Protein AF-A0A954M7Q9-F1 (afdb_monomer_lite)

Radius of gyration: 31.01 Å; chains: 1; bounding box: 70×48×100 Å

Secondary structure (DSSP, 8-state):
-HHHHHHHHHHHH-S--EEEHHHHHHS-HHHHHHHHHTTSEEE-SPPSEEE-SSSTT--EEE-EEEEETTEEEEEEEETTTEEEE--TTTT-EEEE-HHHHHHHHHHTT-S-S--EEEETTTEEEEEEEEETTEEEEEEEE-TTT-S-THHHHTTS-GGGEEEEESS------TTSSEEEEHHHHEEEETTEEEE-HHHHHHHS---S--SSEEEEEETTEEEEEETTEEEEEE--HHHHHHHHHHHSTT--EEHHHHHHHHTT-STTS-S-S---SS-HHHHHHHHHHHHHHHHHHHHHHHTT-HHHHHHHHHHHHHHHHHHHHHH--S----SS-HHHHHHHHHHHHHHHHHHHHHHH-HHHHHHHHHHEEESSEEEE--SS---EE-

pLDDT: mean 77.61, std 14.98, range [35.44, 95.38]

Foldseek 3Di:
DLVLLLVVLVCLQDPPQKDFPVRLVPDDPVSSCLCVVLVQWDWDAFDQWAQDPPDPPRDIFGWDWDDDPPDIWIWGQDPVPGTDTDPPRRRIMTGGPPQSVLQLQLVQQHPADGWDCPDPSAKIFSGWDADPNAIATEMEGGHPPDPDCVSVCVRDQQCRYEYEYSDPDPDAPFGHQYYYYSSQQWDADPSGIHGPVVSSNVRGPPPPPVPAFAFDDGPQWTWTADPRDIDIHGDDLLSQLLVVQQVDAPDWAALLNSVLVQCVLDVPDDDDDPNDQDDPVVSVVLSVVLVVLVVQLVVCVVVVPPVSNVVSVVVNVVSSLVVLVSRPPDDDDDDDRSSVVSLVVNVVRNVVVLVVCCVVPVVVSVQCVVQWDRDSTIHRHGPDDGDYPD

Structure (mmCIF, N/CA/C/O backbone):
data_AF-A0A954M7Q9-F1
#
_entry.id   AF-A0A954M7Q9-F1
#
loop_
_atom_site.group_PDB
_atom_site.id
_atom_site.type_symbol
_atom_site.label_atom_id
_atom_site.label_alt_id
_atom_site.label_comp_id
_atom_site.label_asym_id
_atom_site.label_entity_id
_atom_site.label_seq_id
_atom_site.pdbx_PDB_ins_code
_atom_site.Cartn_x
_atom_site.Cartn_y
_atom_site.Cartn_z
_atom_site.occupancy
_atom_site.B_iso_or_equiv
_atom_site.auth_seq_id
_atom_site.auth_comp_id
_atom_site.auth_asym_id
_atom_site.auth_atom_id
_atom_site.pdbx_PDB_model_num
ATOM 1 N N . MET A 1 1 ? 5.414 -16.607 -16.337 1.00 67.75 1 MET A N 1
ATOM 2 C CA . MET A 1 1 ? 6.875 -16.315 -16.365 1.00 67.75 1 MET A CA 1
ATOM 3 C C . MET A 1 1 ? 7.310 -15.421 -15.190 1.00 67.75 1 MET A C 1
ATOM 5 O O . MET A 1 1 ? 7.062 -14.222 -15.239 1.00 67.75 1 MET A O 1
ATOM 9 N N . PRO A 1 2 ? 7.956 -15.946 -14.131 1.00 71.25 2 PRO A N 1
ATOM 10 C CA . PRO A 1 2 ? 8.323 -15.151 -12.944 1.00 71.25 2 PRO A CA 1
ATOM 11 C C . PRO A 1 2 ? 9.380 -14.062 -13.194 1.00 71.25 2 PRO A C 1
ATOM 13 O O . PRO A 1 2 ? 9.319 -12.997 -12.588 1.00 71.25 2 PRO A O 1
ATOM 16 N N . GLN A 1 3 ? 10.338 -14.317 -14.094 1.00 83.19 3 GLN A N 1
ATOM 17 C CA . GLN A 1 3 ? 11.425 -13.379 -14.404 1.00 83.19 3 GLN A CA 1
ATOM 18 C C . GLN A 1 3 ? 10.910 -12.111 -15.098 1.00 83.19 3 GLN A C 1
ATOM 20 O O . GLN A 1 3 ? 11.366 -11.020 -14.784 1.00 83.19 3 GLN A O 1
ATOM 25 N N . PHE A 1 4 ? 9.891 -12.241 -15.954 1.00 88.62 4 PHE A N 1
ATOM 26 C CA . PHE A 1 4 ? 9.270 -11.112 -16.648 1.00 88.62 4 PHE A CA 1
ATOM 27 C C . PHE A 1 4 ? 8.725 -10.053 -15.682 1.00 88.62 4 PHE A C 1
ATOM 29 O O . PHE A 1 4 ? 9.005 -8.870 -15.839 1.00 88.62 4 PHE A O 1
ATOM 36 N N . LEU A 1 5 ? 7.960 -10.472 -14.666 1.00 87.25 5 LEU A N 1
ATOM 37 C CA . LEU A 1 5 ? 7.357 -9.548 -13.701 1.00 87.25 5 LEU A CA 1
ATOM 38 C C . LEU A 1 5 ? 8.399 -8.884 -12.800 1.00 87.25 5 LEU A C 1
ATOM 40 O O . LEU A 1 5 ? 8.195 -7.743 -12.397 1.00 87.25 5 LEU A O 1
ATOM 44 N N . ARG A 1 6 ? 9.513 -9.571 -12.514 1.00 86.81 6 ARG A N 1
ATOM 45 C CA . ARG A 1 6 ? 10.655 -8.970 -11.813 1.00 86.81 6 ARG A CA 1
ATOM 46 C C . ARG A 1 6 ? 11.293 -7.877 -12.666 1.00 86.81 6 ARG A C 1
ATOM 48 O O . ARG A 1 6 ? 11.332 -6.740 -12.227 1.00 86.81 6 ARG A O 1
ATOM 55 N N . THR A 1 7 ? 11.645 -8.178 -13.918 1.00 87.94 7 THR A N 1
ATOM 56 C CA . THR A 1 7 ? 12.195 -7.176 -14.847 1.00 87.94 7 THR A CA 1
ATOM 57 C C . THR A 1 7 ? 11.252 -5.986 -15.030 1.00 87.94 7 THR A C 1
ATOM 59 O O . THR A 1 7 ? 11.690 -4.841 -15.035 1.00 87.94 7 THR A O 1
ATOM 62 N N . LEU A 1 8 ? 9.944 -6.238 -15.149 1.00 87.62 8 LEU A N 1
ATOM 63 C CA . LEU A 1 8 ? 8.946 -5.174 -15.230 1.00 87.62 8 LEU A CA 1
ATOM 64 C C . LEU A 1 8 ? 8.929 -4.304 -13.967 1.00 87.62 8 LEU A C 1
ATOM 66 O O . LEU A 1 8 ? 8.832 -3.082 -14.058 1.00 87.62 8 LEU A O 1
ATOM 70 N N . SER A 1 9 ? 9.017 -4.933 -12.797 1.00 86.75 9 SER A N 1
ATOM 71 C CA . SER A 1 9 ? 9.089 -4.229 -11.523 1.00 86.75 9 SER A CA 1
ATOM 72 C C . SER A 1 9 ? 10.318 -3.327 -11.435 1.00 86.75 9 SER A C 1
ATOM 74 O O . SER A 1 9 ? 10.183 -2.144 -11.123 1.00 86.75 9 SER A O 1
ATOM 76 N N . ASP A 1 10 ? 11.489 -3.853 -11.788 1.00 84.94 10 ASP A N 1
ATOM 77 C CA . ASP A 1 10 ? 12.755 -3.118 -11.753 1.00 84.94 10 ASP A CA 1
ATOM 78 C C . ASP A 1 10 ? 12.712 -1.899 -12.693 1.00 84.94 10 ASP A C 1
ATOM 80 O O . ASP A 1 10 ? 13.125 -0.795 -12.330 1.00 84.94 10 ASP A O 1
ATOM 84 N N . LEU A 1 11 ? 12.126 -2.061 -13.886 1.00 85.31 11 LEU A N 1
ATOM 85 C CA . LEU A 1 11 ? 11.910 -0.963 -14.837 1.00 85.31 11 LEU A CA 1
ATOM 86 C C . LEU A 1 11 ? 10.967 0.115 -14.289 1.00 85.31 11 LEU A C 1
ATOM 88 O O . LEU A 1 11 ? 11.160 1.303 -14.557 1.00 85.31 11 LEU A O 1
ATOM 92 N N . LEU A 1 12 ? 9.949 -0.277 -13.522 1.00 82.81 12 LEU A N 1
ATOM 93 C CA . LEU A 1 12 ? 9.033 0.664 -12.886 1.00 82.81 12 LEU A CA 1
ATOM 94 C C . LEU A 1 12 ? 9.673 1.398 -11.705 1.00 82.81 12 LEU A C 1
ATOM 96 O O . LEU A 1 12 ? 9.326 2.553 -11.463 1.00 82.81 12 LEU A O 1
ATOM 100 N N . GLU A 1 13 ? 10.607 0.778 -10.992 1.00 79.94 13 GLU A N 1
ATOM 101 C CA . GLU A 1 13 ? 11.369 1.423 -9.914 1.00 79.94 13 GLU A CA 1
ATOM 102 C C . GLU A 1 13 ? 12.450 2.361 -10.426 1.00 79.94 13 GLU A C 1
ATOM 104 O O . GLU A 1 13 ? 12.734 3.391 -9.810 1.00 79.94 13 GLU A O 1
ATOM 109 N N . SER A 1 14 ? 13.040 2.019 -11.567 1.00 75.06 14 SER A N 1
ATOM 110 C CA . SER A 1 14 ? 14.071 2.825 -12.186 1.00 75.06 14 SER A CA 1
ATOM 111 C C . SER A 1 14 ? 13.545 4.222 -12.536 1.00 75.06 14 SER A C 1
ATOM 113 O O . SER A 1 14 ? 12.517 4.408 -13.201 1.00 75.06 14 SER A O 1
ATOM 115 N N . SER A 1 15 ? 14.306 5.239 -12.127 1.00 62.09 15 SER A N 1
ATOM 116 C CA . SER A 1 15 ? 14.142 6.616 -12.604 1.00 62.09 15 SER A CA 1
ATOM 117 C C . SER A 1 15 ? 14.557 6.760 -14.071 1.00 62.09 15 SER A C 1
ATOM 119 O O . SER A 1 15 ? 14.078 7.653 -14.772 1.00 62.09 15 SER A O 1
ATOM 121 N N . ARG A 1 16 ? 15.420 5.856 -14.557 1.00 63.62 16 ARG A N 1
ATOM 122 C CA . ARG A 1 16 ? 15.764 5.722 -15.970 1.00 63.62 16 ARG A CA 1
ATOM 123 C C . ARG A 1 16 ? 14.656 4.919 -16.636 1.00 63.62 16 ARG A C 1
ATOM 125 O O . ARG A 1 16 ? 14.644 3.696 -16.570 1.00 63.62 16 ARG A O 1
ATOM 132 N N . ALA A 1 17 ? 13.737 5.607 -17.303 1.00 70.38 17 ALA A N 1
ATOM 133 C CA . ALA A 1 17 ? 12.669 4.980 -18.082 1.00 70.38 17 ALA A CA 1
ATOM 134 C C . ALA A 1 17 ? 13.175 4.263 -19.355 1.00 70.38 17 ALA A C 1
ATOM 136 O O . ALA A 1 17 ? 12.372 3.966 -20.236 1.00 70.38 17 ALA A O 1
ATOM 137 N N . THR A 1 18 ? 14.486 4.020 -19.481 1.00 85.44 18 THR A N 1
ATOM 138 C CA . THR A 1 18 ? 15.144 3.520 -20.691 1.00 85.44 18 THR A CA 1
ATOM 139 C C . THR A 1 18 ? 16.023 2.311 -20.408 1.00 85.44 18 THR A C 1
ATOM 141 O O . THR A 1 18 ? 16.769 2.329 -19.433 1.00 85.44 18 THR A O 1
ATOM 144 N N . ILE A 1 19 ? 15.999 1.337 -21.315 1.00 89.31 19 ILE A N 1
ATOM 145 C CA . ILE A 1 19 ? 16.865 0.155 -21.336 1.00 89.31 19 ILE A CA 1
ATOM 146 C C . ILE A 1 19 ? 17.713 0.161 -22.615 1.00 89.31 19 ILE A C 1
ATOM 148 O O . ILE A 1 19 ? 17.224 0.491 -23.700 1.00 89.31 19 ILE A O 1
ATOM 152 N N . THR A 1 20 ? 18.995 -0.153 -22.487 1.00 90.62 20 THR A N 1
ATOM 153 C CA . THR A 1 20 ? 19.969 -0.237 -23.588 1.00 90.62 20 THR A CA 1
ATOM 154 C C . THR A 1 20 ? 19.914 -1.596 -24.290 1.00 90.62 20 THR A C 1
ATOM 156 O O . THR A 1 20 ? 19.355 -2.555 -23.763 1.00 90.62 20 THR A O 1
ATOM 159 N N . GLN A 1 21 ? 20.504 -1.706 -25.485 1.00 91.56 21 GLN A N 1
ATOM 160 C CA . GLN A 1 21 ? 20.639 -2.987 -26.189 1.00 91.56 21 GLN A CA 1
ATOM 161 C C . GLN A 1 21 ? 21.383 -4.034 -25.357 1.00 91.56 21 GLN A C 1
ATOM 163 O O . GLN A 1 21 ? 20.986 -5.199 -25.377 1.00 91.56 21 GLN A O 1
ATOM 168 N N . ASP A 1 22 ? 22.435 -3.639 -24.642 1.00 87.69 22 ASP A N 1
ATOM 169 C CA . ASP A 1 22 ? 23.239 -4.564 -23.839 1.00 87.69 22 ASP A CA 1
ATOM 170 C C . ASP A 1 22 ? 22.409 -5.123 -22.670 1.00 87.69 22 ASP A C 1
ATOM 172 O O . ASP A 1 22 ? 22.333 -6.336 -22.487 1.00 87.69 22 ASP A O 1
ATOM 176 N N . GLU A 1 23 ? 21.678 -4.260 -21.954 1.00 88.94 23 GLU A N 1
ATOM 177 C CA . GLU A 1 23 ? 20.752 -4.670 -20.886 1.00 88.94 23 GLU A CA 1
ATOM 178 C C . GLU A 1 23 ? 19.599 -5.530 -21.423 1.00 88.94 23 GLU A C 1
ATOM 180 O O . GLU A 1 23 ? 19.255 -6.551 -20.830 1.00 88.94 23 GLU A O 1
ATOM 185 N N . LEU A 1 24 ? 19.018 -5.157 -22.570 1.00 90.56 24 LEU A N 1
ATOM 186 C CA . LEU A 1 24 ? 17.953 -5.929 -23.212 1.00 90.56 24 LEU A CA 1
ATOM 187 C C . LEU A 1 24 ? 18.451 -7.315 -23.653 1.00 90.56 24 LEU A C 1
ATOM 189 O O . LEU A 1 24 ? 17.695 -8.282 -23.606 1.00 90.56 24 LEU A O 1
ATOM 193 N N . SER A 1 25 ? 19.713 -7.417 -24.077 1.00 89.19 25 SER A N 1
ATOM 194 C CA . SER A 1 25 ? 20.344 -8.676 -24.497 1.00 89.19 25 SER A CA 1
ATOM 195 C C . SER A 1 25 ? 20.742 -9.569 -23.326 1.00 89.19 25 SER A C 1
ATOM 197 O O . SER A 1 25 ? 20.876 -10.773 -23.518 1.00 89.19 25 SER A O 1
ATOM 199 N N . ALA A 1 26 ? 20.908 -9.001 -22.130 1.00 89.75 26 ALA A N 1
ATOM 200 C CA . ALA A 1 26 ? 21.143 -9.756 -20.904 1.00 89.75 26 ALA A CA 1
ATOM 201 C C . ALA A 1 26 ? 19.870 -10.443 -20.367 1.00 89.75 26 ALA A C 1
ATOM 203 O O . ALA A 1 26 ? 19.958 -11.333 -19.519 1.00 89.75 26 ALA A O 1
ATOM 204 N N . LEU A 1 27 ? 18.683 -10.048 -20.844 1.00 90.06 27 LEU A N 1
ATOM 205 C CA . LEU A 1 27 ? 17.428 -10.733 -20.533 1.00 90.06 27 LEU A CA 1
ATOM 206 C C . LEU A 1 27 ? 17.333 -12.071 -21.274 1.00 90.06 27 LEU A C 1
ATOM 208 O O . LEU A 1 27 ? 17.892 -12.253 -22.353 1.00 90.06 27 LEU A O 1
ATOM 212 N N . THR A 1 28 ? 16.554 -12.998 -20.720 1.00 92.31 28 THR A N 1
ATOM 213 C CA . THR A 1 28 ? 16.196 -14.235 -21.422 1.00 92.31 28 THR A CA 1
ATOM 214 C C . THR A 1 28 ? 15.345 -13.933 -22.657 1.00 92.31 28 THR A C 1
ATOM 216 O O . THR A 1 28 ? 14.538 -12.998 -22.642 1.00 92.31 28 THR A O 1
ATOM 219 N N . ASP A 1 29 ? 15.506 -14.741 -23.711 1.00 91.44 29 ASP A N 1
ATOM 220 C CA . ASP A 1 29 ? 14.810 -14.581 -24.999 1.00 91.44 29 ASP A CA 1
ATOM 221 C C . ASP A 1 29 ? 13.301 -14.414 -24.810 1.00 91.44 29 ASP A C 1
ATOM 223 O O . ASP A 1 29 ? 12.733 -13.419 -25.257 1.00 91.44 29 ASP A O 1
ATOM 227 N N . ASP A 1 30 ? 12.686 -15.301 -24.025 1.00 89.31 30 ASP A N 1
ATOM 228 C CA . ASP A 1 30 ? 11.251 -15.262 -23.742 1.00 89.31 30 ASP A CA 1
ATOM 229 C C . ASP A 1 30 ? 10.811 -13.931 -23.108 1.00 89.31 30 ASP A C 1
ATOM 231 O O . ASP A 1 30 ? 9.775 -13.370 -23.470 1.00 89.31 30 ASP A O 1
ATOM 235 N N . VAL A 1 31 ? 11.577 -13.402 -22.143 1.00 91.00 31 VAL A N 1
ATOM 236 C CA . VAL A 1 31 ? 11.239 -12.143 -21.454 1.00 91.00 31 VAL A CA 1
ATOM 237 C C . VAL A 1 31 ? 11.382 -10.963 -22.405 1.00 91.00 31 VAL A C 1
ATOM 239 O O . VAL A 1 31 ? 10.488 -10.116 -22.467 1.00 91.00 31 VAL A O 1
ATOM 242 N N . ARG A 1 32 ? 12.487 -10.911 -23.153 1.00 92.25 32 ARG A N 1
ATOM 243 C CA . ARG A 1 32 ? 12.753 -9.871 -24.148 1.00 92.25 32 ARG A CA 1
ATOM 244 C C . ARG A 1 32 ? 11.658 -9.839 -25.212 1.00 92.25 32 ARG A C 1
ATOM 246 O O . ARG A 1 32 ? 11.074 -8.781 -25.456 1.00 92.25 32 ARG A O 1
ATOM 253 N N . ASP A 1 33 ? 11.339 -10.988 -25.795 1.00 92.44 33 ASP A N 1
ATOM 254 C CA . ASP A 1 33 ? 10.347 -11.099 -26.861 1.00 92.44 33 ASP A CA 1
ATOM 255 C C . ASP A 1 33 ? 8.946 -10.750 -26.355 1.00 92.44 33 ASP A C 1
ATOM 257 O O . ASP A 1 33 ? 8.197 -10.037 -27.031 1.00 92.44 33 ASP A O 1
ATOM 261 N N . ALA A 1 34 ? 8.597 -11.151 -25.129 1.00 91.38 34 ALA A N 1
ATOM 262 C CA . ALA A 1 34 ? 7.348 -10.749 -24.490 1.00 91.38 34 ALA A CA 1
ATOM 263 C C . ALA A 1 34 ? 7.267 -9.223 -24.279 1.00 91.38 34 ALA A C 1
ATOM 265 O O . ALA A 1 34 ? 6.258 -8.608 -24.623 1.00 91.38 34 ALA A O 1
ATOM 266 N N . MET A 1 35 ? 8.322 -8.577 -23.765 1.00 92.25 35 MET A N 1
ATOM 267 C CA . MET A 1 35 ? 8.325 -7.125 -23.514 1.00 92.25 35 MET A CA 1
ATOM 268 C C . MET A 1 35 ? 8.148 -6.312 -24.805 1.00 92.25 35 MET A C 1
ATOM 270 O O . MET A 1 35 ? 7.423 -5.310 -24.822 1.00 92.25 35 MET A O 1
ATOM 274 N N . LEU A 1 36 ? 8.792 -6.756 -25.888 1.00 93.50 36 LEU A N 1
ATOM 275 C CA . LEU A 1 36 ? 8.721 -6.119 -27.202 1.00 93.50 36 LEU A CA 1
ATOM 276 C C . LEU A 1 36 ? 7.379 -6.383 -27.898 1.00 93.50 36 LEU A C 1
ATOM 278 O O . LEU A 1 36 ? 6.748 -5.451 -28.398 1.00 93.50 36 LEU A O 1
ATOM 282 N N . SER A 1 37 ? 6.906 -7.633 -27.907 1.00 93.62 37 SER A N 1
ATOM 283 C CA . SER A 1 37 ? 5.646 -8.012 -28.566 1.00 93.62 37 SER A CA 1
ATOM 284 C C . SER A 1 37 ? 4.419 -7.385 -27.901 1.00 93.62 37 SER A C 1
ATOM 286 O O . SER A 1 37 ? 3.508 -6.923 -28.593 1.00 93.62 37 SER A O 1
ATOM 288 N N . LEU A 1 38 ? 4.422 -7.265 -26.568 1.00 93.44 38 LEU A N 1
ATOM 289 C CA . LEU A 1 38 ? 3.373 -6.575 -25.810 1.00 93.44 38 LEU A CA 1
ATOM 290 C C . LEU A 1 38 ? 3.440 -5.047 -25.934 1.00 93.44 38 LEU A C 1
ATOM 292 O O . LEU A 1 38 ? 2.496 -4.356 -25.526 1.00 93.44 38 LEU A O 1
ATOM 296 N N . LYS A 1 39 ? 4.514 -4.529 -26.549 1.00 94.00 39 LYS A N 1
ATOM 297 C CA . LYS A 1 39 ? 4.831 -3.102 -26.699 1.00 94.00 39 LYS A CA 1
ATOM 298 C C . LYS A 1 39 ? 4.966 -2.380 -25.360 1.00 94.00 39 LYS A C 1
ATOM 300 O O . LYS A 1 39 ? 4.630 -1.206 -25.255 1.00 94.00 39 LYS A O 1
ATOM 305 N N . ILE A 1 40 ? 5.437 -3.088 -24.336 1.00 92.62 40 ILE A N 1
ATOM 306 C CA . ILE A 1 40 ? 5.806 -2.476 -23.054 1.00 92.62 40 ILE A CA 1
ATOM 307 C C . ILE A 1 40 ? 7.114 -1.709 -23.224 1.00 92.62 40 ILE A C 1
ATOM 309 O O . ILE A 1 40 ? 7.254 -0.613 -22.693 1.00 92.62 40 ILE A O 1
ATOM 313 N N . LEU A 1 41 ? 8.046 -2.260 -24.003 1.00 93.44 41 LEU A N 1
ATOM 314 C CA . LEU A 1 41 ? 9.253 -1.571 -24.436 1.00 93.44 41 LEU A CA 1
ATOM 315 C C . LEU A 1 41 ? 9.087 -1.108 -25.880 1.00 93.44 41 LEU A C 1
ATOM 317 O O . LEU A 1 41 ? 8.861 -1.915 -26.783 1.00 93.44 41 LEU A O 1
ATOM 321 N N . VAL A 1 42 ? 9.232 0.195 -26.105 1.00 93.62 42 VAL A N 1
ATOM 322 C CA . VAL A 1 42 ? 9.157 0.808 -27.436 1.00 93.62 42 VAL A CA 1
ATOM 323 C C . VAL A 1 42 ? 10.489 1.471 -27.787 1.00 93.62 42 VAL A C 1
ATOM 325 O O . VAL A 1 42 ? 11.135 2.020 -26.893 1.00 93.62 42 VAL A O 1
ATOM 328 N N . PRO A 1 43 ? 10.939 1.428 -29.055 1.00 93.69 43 PRO A N 1
ATOM 329 C CA . PRO A 1 43 ? 12.196 2.055 -29.452 1.00 93.69 43 PRO A CA 1
ATOM 330 C C . PRO A 1 43 ? 12.258 3.533 -29.050 1.00 93.69 43 PRO A C 1
ATOM 332 O O . PRO A 1 43 ? 11.297 4.280 -29.232 1.00 93.69 43 PRO A O 1
ATOM 335 N N . SER A 1 44 ? 13.405 3.947 -28.520 1.00 92.25 44 SER A N 1
ATOM 336 C CA . SER A 1 44 ? 13.696 5.314 -28.090 1.00 92.25 44 SER A CA 1
ATOM 337 C C . SER A 1 44 ? 14.837 5.910 -28.923 1.00 92.25 44 SER A C 1
ATOM 339 O O . SER A 1 44 ? 15.264 5.350 -29.936 1.00 92.25 44 SER A O 1
ATOM 341 N N . ARG A 1 45 ? 15.327 7.083 -28.514 1.00 90.19 45 ARG A N 1
ATOM 342 C CA . ARG A 1 45 ? 16.539 7.684 -29.081 1.00 90.19 45 ARG A CA 1
ATOM 343 C C . ARG A 1 45 ? 17.725 6.741 -28.888 1.00 90.19 45 ARG A C 1
ATOM 345 O O . ARG A 1 45 ? 17.769 5.983 -27.929 1.00 90.19 45 ARG A O 1
ATOM 352 N N . THR A 1 46 ? 18.682 6.800 -29.805 1.00 91.38 46 THR A N 1
ATOM 353 C CA . THR A 1 46 ? 19.913 6.018 -29.686 1.00 91.38 46 THR A CA 1
ATOM 354 C C . THR A 1 46 ? 20.746 6.486 -28.499 1.00 91.38 46 THR A C 1
ATOM 356 O O . THR A 1 46 ? 20.793 7.686 -28.211 1.00 91.38 46 THR A O 1
ATOM 359 N N . ALA A 1 47 ? 21.449 5.550 -27.871 1.00 89.56 47 ALA A N 1
ATOM 360 C CA . ALA A 1 47 ? 22.386 5.820 -26.799 1.00 89.56 47 ALA A CA 1
ATOM 361 C C . ALA A 1 47 ? 23.467 6.799 -27.268 1.00 89.56 47 ALA A C 1
ATOM 363 O O . ALA A 1 47 ? 24.035 6.649 -28.351 1.00 89.56 47 ALA A O 1
ATOM 364 N N . THR A 1 48 ? 23.751 7.801 -26.441 1.00 90.81 48 THR A N 1
ATOM 365 C CA . THR A 1 48 ? 24.890 8.709 -26.635 1.00 90.81 48 THR A CA 1
ATOM 366 C C . THR A 1 48 ? 26.120 8.257 -25.862 1.00 90.81 48 THR A C 1
ATOM 368 O O . THR A 1 48 ? 27.202 8.763 -26.116 1.00 90.81 48 THR A O 1
ATOM 371 N N . HIS A 1 49 ? 25.957 7.314 -24.934 1.00 92.00 49 HIS A N 1
ATOM 372 C CA . HIS A 1 49 ? 27.022 6.745 -24.120 1.00 92.00 49 HIS A CA 1
ATOM 373 C C . HIS A 1 49 ? 26.852 5.229 -24.058 1.00 92.00 49 HIS A C 1
ATOM 375 O O . HIS A 1 49 ? 25.716 4.745 -24.048 1.00 92.00 49 HIS A O 1
ATOM 381 N N . VAL A 1 50 ? 27.957 4.493 -23.997 1.00 91.38 50 VAL A N 1
ATOM 382 C CA . VAL A 1 50 ? 27.962 3.029 -23.853 1.00 91.38 50 VAL A CA 1
ATOM 383 C C . VAL A 1 50 ? 29.019 2.600 -22.843 1.00 91.38 50 VAL A C 1
ATOM 385 O O . VAL A 1 50 ? 29.986 3.323 -22.608 1.00 91.38 50 VAL A O 1
ATOM 388 N N . VAL A 1 51 ? 28.827 1.422 -22.252 1.00 90.25 51 VAL A N 1
ATOM 389 C CA . VAL A 1 51 ? 29.853 0.765 -21.434 1.00 90.25 51 VAL A CA 1
ATOM 390 C C . VAL A 1 51 ? 30.916 0.180 -22.365 1.00 90.25 51 VAL A C 1
ATOM 392 O O . VAL A 1 51 ? 30.586 -0.514 -23.337 1.00 90.25 51 VAL A O 1
ATOM 395 N N . CYS A 1 52 ? 32.181 0.485 -22.085 1.00 91.19 52 CYS A N 1
ATOM 396 C CA . CYS A 1 52 ? 33.321 -0.060 -22.810 1.00 91.19 52 CYS A CA 1
ATOM 397 C C . CYS A 1 52 ? 33.476 -1.559 -22.533 1.00 91.19 52 CYS A C 1
ATOM 399 O O . CYS A 1 52 ? 33.592 -1.963 -21.383 1.00 91.19 52 CYS A O 1
ATOM 401 N N . ASP A 1 53 ? 33.546 -2.366 -23.590 1.00 89.06 53 ASP A N 1
ATOM 402 C CA . ASP A 1 53 ? 33.762 -3.820 -23.551 1.00 89.06 53 ASP A CA 1
ATOM 403 C C . ASP A 1 53 ? 35.230 -4.224 -23.794 1.00 89.06 53 ASP A C 1
ATOM 405 O O . ASP A 1 53 ? 35.564 -5.409 -23.795 1.00 89.06 53 ASP A O 1
ATOM 409 N N . ALA A 1 54 ? 36.122 -3.249 -24.002 1.00 90.12 54 ALA A N 1
ATOM 410 C CA . ALA A 1 54 ? 37.538 -3.480 -24.295 1.00 90.12 54 ALA A CA 1
ATOM 411 C C . ALA A 1 54 ? 38.466 -3.372 -23.068 1.00 90.12 54 ALA A C 1
ATOM 413 O O . ALA A 1 54 ? 39.639 -3.734 -23.164 1.00 90.12 54 ALA A O 1
ATOM 414 N N . CYS A 1 55 ? 37.970 -2.869 -21.933 1.00 89.69 55 CYS A N 1
ATOM 415 C CA . CYS A 1 55 ? 38.726 -2.724 -20.683 1.00 89.69 55 CYS A CA 1
ATOM 416 C C . CYS A 1 55 ? 38.066 -3.497 -19.536 1.00 89.69 55 CYS A C 1
ATOM 418 O O . CYS A 1 55 ? 36.901 -3.866 -19.626 1.00 89.69 55 CYS A O 1
ATOM 420 N N . HIS A 1 56 ? 38.783 -3.679 -18.428 1.00 85.62 56 HIS A N 1
ATOM 421 C CA . HIS A 1 56 ? 38.273 -4.390 -17.248 1.00 85.62 56 HIS A CA 1
ATOM 422 C C . HIS A 1 56 ? 37.507 -3.502 -16.251 1.00 85.62 56 HIS A C 1
ATOM 424 O O . HIS A 1 56 ? 37.025 -4.014 -15.244 1.00 85.62 56 HIS A O 1
ATOM 430 N N . GLU A 1 57 ? 37.425 -2.190 -16.493 1.00 82.19 57 GLU A N 1
ATOM 431 C CA . GLU A 1 57 ? 36.810 -1.225 -15.567 1.00 82.19 57 GLU A CA 1
ATOM 432 C C . GLU A 1 57 ? 35.340 -0.891 -15.885 1.00 82.19 57 GLU A C 1
ATOM 434 O O . GLU A 1 57 ? 34.740 -0.106 -15.154 1.00 82.19 57 GLU A O 1
ATOM 439 N N . ASP A 1 58 ? 34.761 -1.446 -16.961 1.00 84.19 58 ASP A N 1
ATOM 440 C CA . ASP A 1 58 ? 33.374 -1.194 -17.402 1.00 84.19 58 ASP A CA 1
ATOM 441 C C . ASP A 1 58 ? 32.986 0.305 -17.398 1.00 84.19 58 ASP A C 1
ATOM 443 O O . ASP A 1 58 ? 31.873 0.696 -17.030 1.00 84.19 58 ASP A O 1
ATOM 447 N N . HIS A 1 59 ? 33.918 1.183 -17.793 1.00 88.56 59 HIS A N 1
ATOM 448 C CA . HIS A 1 59 ? 33.664 2.623 -17.807 1.00 88.56 59 HIS A CA 1
ATOM 449 C C . HIS A 1 59 ? 32.627 2.995 -18.876 1.00 88.56 59 HIS A C 1
ATOM 451 O O . HIS A 1 59 ? 32.527 2.371 -19.935 1.00 88.56 59 HIS A O 1
ATOM 457 N N . VAL A 1 60 ? 31.859 4.049 -18.598 1.00 90.94 60 VAL A N 1
ATOM 458 C CA . VAL A 1 60 ? 30.861 4.605 -19.517 1.00 90.94 60 VAL A CA 1
ATOM 459 C C . VAL A 1 60 ? 31.474 5.788 -20.252 1.00 90.94 60 VAL A C 1
ATOM 461 O O . VAL A 1 60 ? 31.937 6.724 -19.606 1.00 90.94 60 VAL A O 1
ATOM 464 N N . GLU A 1 61 ? 31.425 5.774 -21.581 1.00 93.50 61 GLU A N 1
ATOM 465 C CA . GLU A 1 61 ? 32.055 6.799 -22.420 1.00 93.50 61 GLU A CA 1
ATOM 466 C C . GLU A 1 61 ? 31.102 7.314 -23.506 1.00 93.50 61 GLU A C 1
ATOM 468 O O . GLU A 1 61 ? 30.191 6.598 -23.938 1.00 93.50 61 GLU A O 1
ATOM 473 N N . GLU A 1 62 ? 31.298 8.561 -23.946 1.00 94.25 62 GLU A N 1
ATOM 474 C CA . GLU A 1 62 ? 30.493 9.172 -25.008 1.00 94.25 62 GLU A CA 1
ATOM 475 C C . GLU A 1 62 ? 30.820 8.563 -26.381 1.00 94.25 62 GLU A C 1
ATOM 477 O O . GLU A 1 62 ? 31.976 8.406 -26.783 1.00 94.25 62 GLU A O 1
ATOM 482 N N . VAL A 1 63 ? 29.772 8.250 -27.141 1.00 94.69 63 VAL A N 1
ATOM 483 C CA . VAL A 1 63 ? 29.875 7.693 -28.487 1.00 94.69 63 VAL A CA 1
ATOM 484 C C . VAL A 1 63 ? 30.157 8.802 -29.494 1.00 94.69 63 VAL A C 1
ATOM 486 O O . VAL A 1 63 ? 29.314 9.644 -29.806 1.00 94.69 63 VAL A O 1
ATOM 489 N N . VAL A 1 64 ? 31.331 8.730 -30.104 1.00 94.75 64 VAL A N 1
ATOM 490 C CA . VAL A 1 64 ? 31.759 9.594 -31.196 1.00 94.75 64 VAL A CA 1
ATOM 491 C C . VAL A 1 64 ? 31.311 9.003 -32.526 1.00 94.75 64 VAL A C 1
ATOM 493 O O . VAL A 1 64 ? 31.697 7.901 -32.921 1.00 94.75 64 VAL A O 1
ATOM 496 N N . ARG A 1 65 ? 30.518 9.777 -33.267 1.00 93.62 65 ARG A N 1
ATOM 497 C CA . ARG A 1 65 ? 30.119 9.451 -34.637 1.00 93.62 65 ARG A CA 1
ATOM 498 C C . ARG A 1 65 ? 31.165 9.963 -35.626 1.00 93.62 65 ARG A C 1
ATOM 500 O O . ARG A 1 65 ? 31.340 11.170 -35.776 1.00 93.62 65 ARG A O 1
ATOM 507 N N . ILE A 1 66 ? 31.794 9.055 -36.363 1.00 90.56 66 ILE A N 1
ATOM 508 C CA . ILE A 1 66 ? 32.790 9.364 -37.392 1.00 90.56 66 ILE A CA 1
ATOM 509 C C . ILE A 1 66 ? 32.179 9.085 -38.763 1.00 90.56 66 ILE A C 1
ATOM 511 O O . ILE A 1 66 ? 31.704 7.984 -39.034 1.00 90.56 66 ILE A O 1
ATOM 515 N N . LYS A 1 67 ? 32.183 10.090 -39.640 1.00 90.31 67 LYS A N 1
ATOM 516 C CA . LYS A 1 67 ? 31.683 9.965 -41.012 1.00 90.31 67 LYS A CA 1
ATOM 517 C C . LYS A 1 67 ? 32.853 9.950 -41.993 1.00 90.31 67 LYS A C 1
ATOM 519 O O . LYS A 1 67 ? 33.619 10.910 -42.033 1.00 90.31 67 LYS A O 1
ATOM 524 N N . ALA A 1 68 ? 32.953 8.900 -42.803 1.00 84.81 68 ALA A N 1
ATOM 525 C CA . ALA A 1 68 ? 33.951 8.756 -43.860 1.00 84.81 68 ALA A CA 1
ATOM 526 C C . ALA A 1 68 ? 33.236 8.483 -45.193 1.00 84.81 68 ALA A C 1
ATOM 528 O O . ALA A 1 68 ? 32.817 7.367 -45.483 1.00 84.81 68 ALA A O 1
ATOM 529 N N . GLY A 1 69 ? 33.034 9.528 -46.001 1.00 86.12 69 GLY A N 1
ATOM 530 C CA . GLY A 1 69 ? 32.222 9.422 -47.217 1.00 86.12 69 GLY A CA 1
ATOM 531 C C . GLY A 1 69 ? 30.759 9.087 -46.897 1.00 86.12 69 GLY A C 1
ATOM 532 O O . GLY A 1 69 ? 30.085 9.861 -46.208 1.00 86.12 69 GLY A O 1
ATOM 533 N N . ASN A 1 70 ? 30.279 7.947 -47.404 1.00 86.62 70 ASN A N 1
ATOM 534 C CA . ASN A 1 70 ? 28.943 7.419 -47.105 1.00 86.62 70 ASN A CA 1
ATOM 535 C C . ASN A 1 70 ? 28.908 6.521 -45.860 1.00 86.62 70 ASN A C 1
ATOM 537 O O . ASN A 1 70 ? 27.819 6.261 -45.348 1.00 86.62 70 ASN A O 1
ATOM 541 N N . ASP A 1 71 ? 30.066 6.106 -45.350 1.00 86.44 71 ASP A N 1
ATOM 542 C CA . ASP A 1 71 ? 30.148 5.212 -44.205 1.00 86.44 71 ASP A CA 1
ATOM 543 C C . ASP A 1 71 ? 30.097 5.999 -42.895 1.00 86.44 71 ASP A C 1
ATOM 545 O O . ASP A 1 71 ? 30.664 7.091 -42.749 1.00 86.44 71 ASP A O 1
ATOM 549 N N . VAL A 1 72 ? 29.381 5.435 -41.926 1.00 89.69 72 VAL A N 1
ATOM 550 C CA . VAL A 1 72 ? 29.252 5.973 -40.573 1.00 89.69 72 VAL A CA 1
ATOM 551 C C . VAL A 1 72 ? 29.757 4.915 -39.608 1.00 89.69 72 VAL A C 1
ATOM 553 O O . VAL A 1 72 ? 29.194 3.826 -39.540 1.00 89.69 72 VAL A O 1
ATOM 556 N N . ALA A 1 73 ? 30.794 5.258 -38.853 1.00 91.56 73 ALA A N 1
ATOM 557 C CA . ALA A 1 73 ? 31.310 4.459 -37.753 1.00 91.56 73 ALA A CA 1
ATOM 558 C C . ALA A 1 73 ? 30.990 5.143 -36.420 1.00 91.56 73 ALA A C 1
ATOM 560 O O . ALA A 1 73 ? 30.925 6.374 -36.334 1.00 91.56 73 ALA A O 1
ATOM 561 N N . PHE A 1 74 ? 30.807 4.343 -35.379 1.00 95.19 74 PHE A N 1
ATOM 562 C CA . PHE A 1 74 ? 30.617 4.813 -34.012 1.00 95.19 74 PHE A CA 1
ATOM 563 C C . PHE A 1 74 ? 31.762 4.278 -33.164 1.00 95.19 74 PHE A C 1
ATOM 565 O O . PHE A 1 74 ? 32.152 3.125 -33.331 1.00 95.19 74 PHE A O 1
ATOM 572 N N . ARG A 1 75 ? 32.338 5.120 -32.306 1.00 95.25 75 ARG A N 1
ATOM 573 C CA . ARG A 1 75 ? 33.485 4.756 -31.469 1.00 95.25 75 ARG A CA 1
ATOM 574 C C . ARG A 1 75 ? 33.410 5.396 -30.098 1.00 95.25 75 ARG A C 1
ATOM 576 O O . ARG A 1 75 ? 32.850 6.476 -29.972 1.00 95.25 75 ARG A O 1
ATOM 583 N N . ILE A 1 76 ? 34.057 4.790 -29.116 1.00 95.38 76 ILE A N 1
ATOM 584 C CA . ILE A 1 76 ? 34.358 5.413 -27.821 1.00 95.38 76 ILE A CA 1
ATOM 585 C C . ILE A 1 76 ? 35.869 5.531 -27.634 1.00 95.38 76 ILE A C 1
ATOM 587 O O . ILE A 1 76 ? 36.648 4.859 -28.321 1.00 95.38 76 ILE A O 1
ATOM 591 N N . ARG A 1 77 ? 36.286 6.388 -26.701 1.00 95.00 77 ARG A N 1
ATOM 592 C CA . ARG A 1 77 ? 37.691 6.552 -26.329 1.00 95.00 77 ARG A CA 1
ATOM 593 C C . ARG A 1 77 ? 37.964 5.895 -24.977 1.00 95.00 77 ARG A C 1
ATOM 595 O O . ARG A 1 77 ? 37.855 6.535 -23.943 1.00 95.00 77 ARG A O 1
ATOM 602 N N . CYS A 1 78 ? 38.400 4.644 -25.016 1.00 93.06 78 CYS A N 1
ATOM 603 C CA . CYS A 1 78 ? 38.870 3.919 -23.846 1.00 93.06 78 CYS A CA 1
ATOM 604 C C . CYS A 1 78 ? 40.230 4.474 -23.366 1.00 93.06 78 CYS A C 1
ATOM 606 O O . CYS A 1 78 ? 41.140 4.625 -24.193 1.00 93.06 78 CYS A O 1
ATOM 608 N N . PRO A 1 79 ? 40.416 4.742 -22.059 1.00 92.00 79 PRO A N 1
ATOM 609 C CA . PRO A 1 79 ? 41.711 5.135 -21.498 1.00 92.00 79 PRO A CA 1
ATOM 610 C C . PRO A 1 79 ? 42.826 4.105 -21.734 1.00 92.00 79 PRO A C 1
ATOM 612 O O . PRO A 1 79 ? 43.957 4.498 -22.018 1.00 92.00 79 PRO A O 1
ATOM 615 N N . ASP A 1 80 ? 42.496 2.810 -21.688 1.00 92.94 80 ASP A N 1
ATOM 616 C CA . ASP A 1 80 ? 43.468 1.711 -21.781 1.00 92.94 80 ASP A CA 1
ATOM 617 C C . ASP A 1 80 ? 43.706 1.240 -23.220 1.00 92.94 80 ASP A C 1
ATOM 619 O O . ASP A 1 80 ? 44.833 0.958 -23.629 1.00 92.94 80 ASP A O 1
ATOM 623 N N . SER A 1 81 ? 42.631 1.147 -24.004 1.00 91.06 81 SER A N 1
ATOM 624 C CA . SER A 1 81 ? 42.628 0.518 -25.333 1.00 91.06 81 SER A CA 1
ATOM 625 C C . SER A 1 81 ? 42.582 1.532 -26.480 1.00 91.06 81 SER A C 1
ATOM 627 O O . SER A 1 81 ? 42.661 1.152 -27.647 1.00 91.06 81 SER A O 1
ATOM 629 N N . GLY A 1 82 ? 42.449 2.829 -26.180 1.00 93.00 82 GLY A N 1
ATOM 630 C CA . GLY A 1 82 ? 42.313 3.880 -27.185 1.00 93.00 82 GLY A CA 1
ATOM 631 C C . GLY A 1 82 ? 40.943 3.868 -27.868 1.00 93.00 82 GLY A C 1
ATOM 632 O O . GLY A 1 82 ? 39.908 3.852 -27.209 1.00 93.00 82 GLY A O 1
ATOM 633 N N . TRP A 1 83 ? 40.912 3.940 -29.200 1.00 94.12 83 TRP A N 1
ATOM 634 C CA . TRP A 1 83 ? 39.652 3.939 -29.950 1.00 94.12 83 TRP A CA 1
ATOM 635 C C . TRP A 1 83 ? 39.057 2.536 -30.031 1.00 94.12 83 TRP A C 1
ATOM 637 O O . TRP A 1 83 ? 39.678 1.638 -30.595 1.00 94.12 83 TRP A O 1
ATOM 647 N N . VAL A 1 84 ? 37.830 2.387 -29.542 1.00 94.94 84 VAL A N 1
ATOM 648 C CA . VAL A 1 84 ? 37.069 1.134 -29.590 1.00 94.94 84 VAL A CA 1
ATOM 649 C C . VAL A 1 84 ? 35.866 1.333 -30.504 1.00 94.94 84 VAL A C 1
ATOM 651 O O . VAL A 1 84 ? 35.145 2.324 -30.367 1.00 94.94 84 VAL A O 1
ATOM 654 N N . ASP A 1 85 ? 35.671 0.428 -31.462 1.00 94.81 85 ASP A N 1
ATOM 655 C CA . ASP A 1 85 ? 34.520 0.450 -32.366 1.00 94.81 85 ASP A CA 1
ATOM 656 C C . ASP A 1 85 ? 33.246 0.010 -31.631 1.00 94.81 85 ASP A C 1
ATOM 658 O O . ASP A 1 85 ? 33.237 -0.992 -30.922 1.00 94.81 85 ASP A O 1
ATOM 662 N N . VAL A 1 86 ? 32.152 0.746 -31.834 1.00 94.00 86 VAL A N 1
ATOM 663 C CA . VAL A 1 86 ? 30.833 0.444 -31.271 1.00 94.00 86 VAL A CA 1
ATOM 664 C C . VAL A 1 86 ? 29.886 0.051 -32.407 1.00 94.00 86 VAL A C 1
ATOM 666 O O . VAL A 1 86 ? 29.563 0.885 -33.258 1.00 94.00 86 VAL A O 1
ATOM 669 N N . PRO A 1 87 ? 29.410 -1.203 -32.449 1.00 92.94 87 PRO A N 1
ATOM 670 C CA . PRO A 1 87 ? 28.377 -1.625 -33.386 1.00 92.94 87 PRO A CA 1
ATOM 671 C C . PRO A 1 87 ? 27.110 -0.759 -33.291 1.00 92.94 87 PRO A C 1
ATOM 673 O O . PRO A 1 87 ? 26.646 -0.409 -32.205 1.00 92.94 87 PRO A O 1
ATOM 676 N N . ALA A 1 88 ? 26.525 -0.402 -34.437 1.00 91.25 88 ALA A N 1
ATOM 677 C CA . ALA A 1 88 ? 25.386 0.520 -34.488 1.00 91.25 88 ALA A CA 1
ATOM 678 C C . ALA A 1 88 ? 24.124 -0.024 -33.786 1.00 91.25 88 ALA A C 1
ATOM 680 O O . ALA A 1 88 ? 23.280 0.746 -33.330 1.00 91.25 88 ALA A O 1
ATOM 681 N N . ASP A 1 89 ? 23.973 -1.343 -33.708 1.00 91.75 89 ASP A N 1
ATOM 682 C CA . ASP A 1 89 ? 22.898 -2.023 -32.990 1.00 91.75 89 ASP A CA 1
ATOM 683 C C . ASP A 1 89 ? 23.028 -1.901 -31.465 1.00 91.75 89 ASP A C 1
ATOM 685 O O . ASP A 1 89 ? 21.997 -1.747 -30.810 1.00 91.75 89 ASP A O 1
ATOM 689 N N . ARG A 1 90 ? 24.251 -1.838 -30.909 1.00 92.81 90 ARG A N 1
ATOM 690 C CA . ARG A 1 90 ? 24.480 -1.564 -29.472 1.00 92.81 90 ARG A CA 1
ATOM 691 C C . ARG A 1 90 ? 23.972 -0.188 -29.036 1.00 92.81 90 ARG A C 1
ATOM 693 O O . ARG A 1 90 ? 23.633 0.010 -27.875 1.00 92.81 90 ARG A O 1
ATOM 700 N N . LEU A 1 91 ? 23.838 0.755 -29.971 1.00 93.12 91 LEU A N 1
ATOM 701 C CA . LEU A 1 91 ? 23.294 2.087 -29.692 1.00 93.12 91 LEU A CA 1
ATOM 702 C C . LEU A 1 91 ? 21.769 2.112 -29.567 1.00 93.12 91 LEU A C 1
ATOM 704 O O . LEU A 1 91 ? 21.200 3.169 -29.292 1.00 93.12 91 LEU A O 1
ATOM 708 N N . ARG A 1 92 ? 21.067 1.001 -29.803 1.00 94.31 92 ARG A N 1
ATOM 709 C CA . ARG A 1 92 ? 19.610 0.972 -29.656 1.00 94.31 92 ARG A CA 1
ATOM 710 C C . ARG A 1 92 ? 19.225 1.084 -28.183 1.00 94.31 92 ARG A C 1
ATOM 712 O O . ARG A 1 92 ? 19.862 0.506 -27.306 1.00 94.31 92 ARG A O 1
ATOM 719 N N . GLN A 1 93 ? 18.158 1.831 -27.927 1.00 93.44 93 GLN A N 1
ATOM 720 C CA . GLN A 1 93 ? 17.536 1.924 -26.613 1.00 93.44 93 GLN A CA 1
ATOM 721 C C . GLN A 1 93 ? 16.025 1.807 -26.758 1.00 93.44 93 GLN A C 1
ATOM 723 O O . GLN A 1 93 ? 15.454 2.151 -27.797 1.00 93.44 93 GLN A O 1
ATOM 728 N N . TRP A 1 94 ? 15.377 1.371 -25.688 1.00 94.38 94 TRP A N 1
ATOM 729 C CA . TRP A 1 94 ? 13.929 1.319 -25.565 1.00 94.38 94 TRP A CA 1
ATOM 730 C C . TRP A 1 94 ? 13.504 2.131 -24.361 1.00 94.38 94 TRP A C 1
ATOM 732 O O . TRP A 1 94 ? 14.218 2.175 -23.367 1.00 94.38 94 TRP A O 1
ATOM 742 N N . THR A 1 95 ? 12.341 2.763 -24.447 1.00 91.69 95 THR A N 1
ATOM 743 C CA . THR A 1 95 ? 11.667 3.366 -23.300 1.00 91.69 95 THR A CA 1
ATOM 744 C C . THR A 1 95 ? 10.464 2.521 -22.921 1.00 91.69 95 THR A C 1
ATOM 746 O O . THR A 1 95 ? 9.852 1.880 -23.779 1.00 91.69 95 THR A O 1
ATOM 749 N N . MET A 1 96 ? 10.114 2.526 -21.642 1.00 89.94 96 MET A N 1
ATOM 750 C CA . MET A 1 96 ? 8.896 1.874 -21.180 1.00 89.94 96 MET A CA 1
ATOM 751 C C . MET A 1 96 ? 7.664 2.716 -21.538 1.00 89.94 96 MET A C 1
ATOM 753 O O . MET A 1 96 ? 7.609 3.907 -21.229 1.00 89.94 96 MET A O 1
ATOM 757 N N . ASP A 1 97 ? 6.663 2.090 -22.154 1.00 90.44 97 ASP A N 1
ATOM 758 C CA . ASP A 1 97 ? 5.325 2.654 -22.333 1.00 90.44 97 ASP A CA 1
ATOM 759 C C . ASP A 1 97 ? 4.455 2.293 -21.119 1.00 90.44 97 ASP A C 1
ATOM 761 O O . ASP A 1 97 ? 3.811 1.239 -21.047 1.00 90.44 97 ASP A O 1
ATOM 765 N N . THR A 1 98 ? 4.459 3.187 -20.130 1.00 87.56 98 THR A N 1
ATOM 766 C CA . THR A 1 98 ? 3.702 3.025 -18.883 1.00 87.56 98 THR A CA 1
ATOM 767 C C . THR A 1 98 ? 2.198 2.924 -19.138 1.00 87.56 98 THR A C 1
ATOM 769 O O . THR A 1 98 ? 1.515 2.136 -18.488 1.00 87.56 98 THR A O 1
ATOM 772 N N . SER A 1 99 ? 1.666 3.674 -20.104 1.00 88.25 99 SER A N 1
ATOM 773 C CA . SER A 1 99 ? 0.235 3.661 -20.425 1.00 88.25 99 SER A CA 1
ATOM 774 C C . SER A 1 99 ? -0.185 2.308 -20.988 1.00 88.25 99 SER A C 1
ATOM 776 O O . SER A 1 99 ? -1.196 1.739 -20.569 1.00 88.25 99 SER A O 1
ATOM 778 N N . ARG A 1 100 ? 0.623 1.752 -21.900 1.00 91.50 100 ARG A N 1
ATOM 779 C CA . ARG A 1 100 ? 0.393 0.416 -22.454 1.00 91.50 100 ARG A CA 1
ATOM 780 C C . ARG A 1 100 ? 0.445 -0.652 -21.371 1.00 91.50 100 ARG A C 1
ATOM 782 O O . ARG A 1 100 ? -0.432 -1.509 -21.318 1.00 91.50 100 ARG A O 1
ATOM 789 N N . MET A 1 101 ? 1.439 -0.584 -20.497 1.00 91.19 101 MET A N 1
ATOM 790 C CA . MET A 1 101 ? 1.617 -1.525 -19.395 1.00 91.19 101 MET A CA 1
ATOM 791 C C . MET A 1 101 ? 0.461 -1.477 -18.383 1.00 91.19 101 MET A C 1
ATOM 793 O O . MET A 1 101 ? -0.111 -2.519 -18.067 1.00 91.19 101 MET A O 1
ATOM 797 N N . VAL A 1 102 ? 0.039 -0.283 -17.954 1.00 91.81 102 VAL A N 1
ATOM 798 C CA . VAL A 1 102 ? -1.122 -0.089 -17.067 1.00 91.81 102 VAL A CA 1
ATOM 799 C C . VAL A 1 102 ? -2.400 -0.651 -17.701 1.00 91.81 102 VAL A C 1
ATOM 801 O O . VAL A 1 102 ? -3.177 -1.331 -17.030 1.00 91.81 102 VAL A O 1
ATOM 804 N N . SER A 1 103 ? -2.597 -0.428 -19.004 1.00 91.69 103 SER A N 1
ATOM 805 C CA . SER A 1 103 ? -3.734 -0.979 -19.747 1.00 91.69 103 SER A CA 1
ATOM 806 C C . SER A 1 103 ? -3.722 -2.512 -19.791 1.00 91.69 103 SER A C 1
ATOM 808 O O . SER A 1 103 ? -4.772 -3.128 -19.619 1.00 91.69 103 SER A O 1
ATOM 810 N N . LEU A 1 104 ? -2.554 -3.134 -19.978 1.00 92.38 104 LEU A N 1
ATOM 811 C CA . LEU A 1 104 ? -2.419 -4.594 -19.987 1.00 92.38 104 LEU A CA 1
ATOM 812 C C . LEU A 1 104 ? -2.705 -5.211 -18.608 1.00 92.38 104 LEU A C 1
ATOM 814 O O . LEU A 1 104 ? -3.397 -6.223 -18.532 1.00 92.38 104 LEU A O 1
ATOM 818 N N . LEU A 1 105 ? -2.227 -4.590 -17.524 1.00 93.25 105 LEU A N 1
ATOM 819 C CA . LEU A 1 105 ? -2.523 -5.036 -16.157 1.00 93.25 105 LEU A CA 1
ATOM 820 C C . LEU A 1 105 ? -4.011 -4.893 -15.819 1.00 93.25 105 LEU A C 1
ATOM 822 O O . LEU A 1 105 ? -4.599 -5.797 -15.234 1.00 93.25 105 LEU A O 1
ATOM 826 N N . SER A 1 106 ? -4.626 -3.777 -16.213 1.00 93.75 106 SER A N 1
ATOM 827 C CA . SER A 1 106 ? -6.061 -3.529 -16.043 1.00 93.75 106 SER A CA 1
ATOM 828 C C . SER A 1 106 ? -6.913 -4.581 -16.755 1.00 93.75 106 SER A C 1
ATOM 830 O O . SER A 1 106 ? -7.793 -5.176 -16.134 1.00 93.75 106 SER A O 1
ATOM 832 N N . ALA A 1 107 ? -6.573 -4.911 -18.006 1.00 91.81 107 ALA A N 1
ATOM 833 C CA . ALA A 1 107 ? -7.242 -5.974 -18.755 1.00 91.81 107 ALA A CA 1
ATOM 834 C C . ALA A 1 107 ? -7.155 -7.344 -18.055 1.00 91.81 107 ALA A C 1
ATOM 836 O O . ALA A 1 107 ? -8.091 -8.136 -18.143 1.00 91.81 107 ALA A O 1
ATOM 837 N N . GLY A 1 108 ? -6.067 -7.603 -17.323 1.00 90.19 108 GLY A N 1
ATOM 838 C CA . GLY A 1 108 ? -5.876 -8.833 -16.554 1.00 90.19 108 GLY A CA 1
ATOM 839 C C . GLY A 1 108 ? -6.703 -8.948 -15.270 1.00 90.19 108 GLY A C 1
ATOM 840 O O . GLY A 1 108 ? -6.777 -10.033 -14.693 1.00 90.19 108 GLY A O 1
ATOM 841 N N . ILE A 1 109 ? -7.318 -7.856 -14.804 1.00 89.88 109 ILE A N 1
ATOM 842 C CA . ILE A 1 109 ? -8.223 -7.856 -13.642 1.00 89.88 109 ILE A CA 1
ATOM 843 C C . ILE A 1 109 ? -9.646 -8.248 -14.057 1.00 89.88 109 ILE A C 1
ATOM 845 O O . ILE A 1 109 ? -10.340 -8.937 -13.311 1.00 89.88 109 ILE A O 1
ATOM 849 N N . GLY A 1 110 ? -10.082 -7.819 -15.241 1.00 79.81 110 GLY A N 1
ATOM 850 C CA . GLY A 1 110 ? -11.410 -8.096 -15.779 1.00 79.81 110 GLY A CA 1
ATOM 851 C C . GLY A 1 110 ? -11.925 -6.963 -16.674 1.00 79.81 110 GLY A C 1
ATOM 852 O O . GLY A 1 110 ? -11.256 -5.943 -16.824 1.00 79.81 110 GLY A O 1
ATOM 853 N N . PRO A 1 111 ? -13.126 -7.106 -17.262 1.00 66.81 111 PRO A N 1
ATOM 854 C CA . PRO A 1 111 ? -13.688 -6.169 -18.246 1.00 66.81 111 PRO A CA 1
ATOM 855 C C . PRO A 1 111 ? -14.208 -4.836 -17.653 1.00 66.81 111 PRO A C 1
ATOM 857 O O . PRO A 1 111 ? -15.165 -4.265 -18.170 1.00 66.81 111 PRO A O 1
ATOM 860 N N . ALA A 1 112 ? -13.620 -4.346 -16.561 1.00 57.72 112 ALA A N 1
ATOM 861 C CA . ALA A 1 112 ? -14.019 -3.096 -15.912 1.00 57.72 112 ALA A CA 1
ATOM 862 C C . ALA A 1 112 ? -13.447 -1.852 -16.626 1.00 57.72 112 ALA A C 1
ATOM 864 O O . ALA A 1 112 ? -12.625 -1.973 -17.534 1.00 57.72 112 ALA A O 1
ATOM 865 N N . ASP A 1 113 ? -13.908 -0.666 -16.208 1.00 61.69 113 ASP A N 1
ATOM 866 C CA . ASP A 1 113 ? -13.505 0.649 -16.726 1.00 61.69 113 ASP A CA 1
ATOM 867 C C . ASP A 1 113 ? -11.995 0.767 -16.989 1.00 61.69 113 ASP A C 1
ATOM 869 O O . ASP A 1 113 ? -11.170 0.225 -16.250 1.00 61.69 113 ASP A O 1
ATOM 873 N N . ALA A 1 114 ? -11.639 1.520 -18.035 1.00 75.69 114 ALA A N 1
ATOM 874 C CA . ALA A 1 114 ? -10.248 1.774 -18.389 1.00 75.69 114 ALA A CA 1
ATOM 875 C C . ALA A 1 114 ? -9.456 2.301 -17.184 1.00 75.69 114 ALA A C 1
ATOM 877 O O . ALA A 1 114 ? -9.945 3.139 -16.425 1.00 75.69 114 ALA A O 1
ATOM 878 N N . ALA A 1 115 ? -8.218 1.826 -17.041 1.00 88.88 115 ALA A N 1
ATOM 879 C CA . ALA A 1 115 ? -7.335 2.267 -15.974 1.00 88.88 115 ALA A CA 1
ATOM 880 C C . ALA A 1 115 ? -7.237 3.798 -15.898 1.00 88.88 115 ALA A C 1
ATOM 882 O O . ALA A 1 115 ? -7.038 4.479 -16.906 1.00 88.88 115 ALA A O 1
ATOM 883 N N . GLU A 1 116 ? -7.321 4.326 -14.681 1.00 89.62 116 GLU A N 1
ATOM 884 C CA . GLU A 1 116 ? -7.368 5.761 -14.419 1.00 89.62 116 GLU A CA 1
ATOM 885 C C . GLU A 1 116 ? -6.129 6.206 -13.639 1.00 89.62 116 GLU A C 1
ATOM 887 O O . GLU A 1 116 ? -5.745 5.590 -12.641 1.00 89.62 116 GLU A O 1
ATOM 892 N N . ALA A 1 117 ? -5.506 7.307 -14.062 1.00 89.81 117 ALA A N 1
ATOM 893 C CA . ALA A 1 117 ? -4.417 7.925 -13.315 1.00 89.81 117 ALA A CA 1
ATOM 894 C C . ALA A 1 117 ? -4.968 8.689 -12.098 1.00 89.81 117 ALA A C 1
ATOM 896 O O . ALA A 1 117 ? -5.571 9.752 -12.228 1.00 89.81 117 ALA A O 1
ATOM 897 N N . VAL A 1 118 ? -4.707 8.173 -10.898 1.00 86.75 118 VAL A N 1
ATOM 898 C CA . VAL A 1 118 ? -5.073 8.815 -9.623 1.00 86.75 118 VAL A CA 1
ATOM 899 C C . VAL A 1 118 ? -4.056 9.905 -9.271 1.00 86.75 118 VAL A C 1
ATOM 901 O O . VAL A 1 118 ? -4.411 10.993 -8.800 1.00 86.75 118 VAL A O 1
ATOM 904 N N . ILE A 1 119 ? -2.778 9.608 -9.515 1.00 84.50 119 ILE A N 1
ATOM 905 C CA . ILE A 1 119 ? -1.658 10.549 -9.477 1.00 84.50 119 ILE A CA 1
ATOM 906 C C . ILE A 1 119 ? -0.858 10.320 -10.765 1.00 84.50 119 ILE A C 1
ATOM 908 O O . ILE A 1 119 ? -0.368 9.203 -10.958 1.00 84.50 119 ILE A O 1
ATOM 912 N N . PRO A 1 120 ? -0.719 11.335 -11.638 1.00 84.25 120 PRO A N 1
ATOM 913 C CA . PRO A 1 120 ? 0.013 11.198 -12.894 1.00 84.25 120 PRO A CA 1
ATOM 914 C C . PRO A 1 120 ? 1.404 10.589 -12.689 1.00 84.25 120 PRO A C 1
ATOM 916 O O . PRO A 1 120 ? 2.120 10.975 -11.766 1.00 84.25 120 PRO A O 1
ATOM 919 N N . ASP A 1 121 ? 1.753 9.617 -13.531 1.00 80.94 121 ASP A N 1
ATOM 920 C CA . ASP A 1 121 ? 3.033 8.891 -13.546 1.00 80.94 121 ASP A CA 1
ATOM 921 C C . ASP A 1 121 ? 3.436 8.134 -12.266 1.00 80.94 121 ASP A C 1
ATOM 923 O O . ASP A 1 121 ? 4.547 7.598 -12.192 1.00 80.94 121 ASP A O 1
ATOM 927 N N . GLN A 1 122 ? 2.543 8.037 -11.273 1.00 83.69 122 GLN A N 1
ATOM 928 C CA . GLN A 1 122 ? 2.853 7.433 -9.972 1.00 83.69 122 GLN A CA 1
ATOM 929 C C . GLN A 1 122 ? 1.809 6.429 -9.481 1.00 83.69 122 GLN A C 1
ATOM 931 O O . GLN A 1 122 ? 2.182 5.412 -8.894 1.00 83.69 122 GLN A O 1
ATOM 936 N N . VAL A 1 123 ? 0.518 6.723 -9.670 1.00 88.25 123 VAL A N 1
ATOM 937 C CA . VAL A 1 123 ? -0.586 5.918 -9.130 1.00 88.25 123 VAL A CA 1
ATOM 938 C C . VAL A 1 123 ? -1.672 5.746 -10.167 1.00 88.25 123 VAL A C 1
ATOM 940 O O . VAL A 1 123 ? -2.245 6.731 -10.641 1.00 88.25 123 VAL A O 1
ATOM 943 N N . TRP A 1 124 ? -2.034 4.494 -10.417 1.00 92.19 124 TRP A N 1
ATOM 944 C CA . TRP A 1 124 ? -3.112 4.146 -11.332 1.00 92.19 124 TRP A CA 1
ATOM 945 C C . TRP A 1 124 ? -4.101 3.211 -10.657 1.00 92.19 124 TRP A C 1
ATOM 947 O O . TRP A 1 124 ? -3.713 2.191 -10.090 1.00 92.19 124 TRP A O 1
ATOM 957 N N . ARG A 1 125 ? -5.390 3.531 -10.747 1.00 92.94 125 ARG A N 1
ATOM 958 C CA . ARG A 1 125 ? -6.461 2.586 -10.439 1.00 92.94 125 ARG A CA 1
ATOM 959 C C . ARG A 1 125 ? -6.609 1.670 -11.647 1.00 92.94 125 ARG A C 1
ATOM 961 O O . ARG A 1 125 ? -6.993 2.122 -12.719 1.00 92.94 125 ARG A O 1
ATOM 968 N N . LEU A 1 126 ? -6.271 0.398 -11.469 1.00 93.56 126 LEU A N 1
ATOM 969 C CA . LEU A 1 126 ? -6.286 -0.597 -12.539 1.00 93.56 126 LEU A CA 1
ATOM 970 C C . LEU A 1 126 ? -7.683 -1.179 -12.777 1.00 93.56 126 LEU A C 1
ATOM 972 O O . LEU A 1 126 ? -7.969 -1.653 -13.869 1.00 93.56 126 LEU A O 1
ATOM 976 N N . GLY A 1 127 ? -8.535 -1.175 -11.754 1.00 91.44 127 GLY A N 1
ATOM 977 C CA . GLY A 1 127 ? -9.882 -1.725 -11.830 1.00 91.44 127 GLY A CA 1
ATOM 978 C C . GLY A 1 127 ? -10.443 -2.038 -10.451 1.00 91.44 127 GLY A C 1
ATOM 979 O O . GLY A 1 127 ? -9.933 -1.563 -9.429 1.00 91.44 127 GLY A O 1
ATOM 980 N N . SER A 1 128 ? -11.490 -2.855 -10.422 1.00 89.50 128 SER A N 1
ATOM 981 C CA . SER A 1 128 ? -12.109 -3.330 -9.189 1.00 89.50 128 SER A CA 1
ATOM 982 C C . SER A 1 128 ? -12.419 -4.820 -9.270 1.00 89.50 128 SER A C 1
ATOM 984 O O . SER A 1 128 ? -12.729 -5.337 -10.338 1.00 89.50 128 SER A O 1
ATOM 986 N N . VAL A 1 129 ? -12.343 -5.497 -8.128 1.00 87.31 129 VAL A N 1
ATOM 987 C CA . VAL A 1 129 ? -12.688 -6.912 -7.966 1.00 87.31 129 VAL A CA 1
ATOM 988 C C . VAL A 1 129 ? -13.664 -7.068 -6.815 1.00 87.31 129 VAL A C 1
ATOM 990 O O . VAL A 1 129 ? -13.598 -6.325 -5.838 1.00 87.31 129 VAL A O 1
ATOM 993 N N . GLU A 1 130 ? -14.554 -8.046 -6.909 1.00 83.75 130 GLU A N 1
ATOM 994 C CA . GLU A 1 130 ? -15.423 -8.424 -5.801 1.00 83.75 130 GLU A CA 1
ATOM 995 C C . GLU A 1 130 ? -14.858 -9.665 -5.111 1.00 83.75 130 GLU A C 1
ATOM 997 O O . GLU A 1 130 ? -14.644 -10.700 -5.743 1.00 83.75 130 GLU A O 1
ATOM 1002 N N . ILE A 1 131 ? -14.595 -9.565 -3.808 1.00 76.56 131 ILE A N 1
ATOM 1003 C CA . ILE A 1 131 ? -14.109 -10.682 -2.998 1.00 76.56 131 ILE A CA 1
ATOM 1004 C C . ILE A 1 131 ? -14.965 -10.754 -1.734 1.00 76.56 131 ILE A C 1
ATOM 1006 O O . ILE A 1 131 ? -15.049 -9.792 -0.979 1.00 76.56 131 ILE A O 1
ATOM 1010 N N . ALA A 1 132 ? -15.622 -11.900 -1.521 1.00 70.44 132 ALA A N 1
ATOM 1011 C CA . ALA A 1 132 ? -16.526 -12.138 -0.389 1.00 70.44 132 ALA A CA 1
ATOM 1012 C C . ALA A 1 132 ? -17.622 -11.056 -0.213 1.00 70.44 132 ALA A C 1
ATOM 1014 O O . ALA A 1 132 ? -17.935 -10.665 0.907 1.00 70.44 132 ALA A O 1
ATOM 1015 N N . GLY A 1 133 ? -18.196 -10.560 -1.318 1.00 70.38 133 GLY A N 1
ATOM 1016 C CA . GLY A 1 133 ? -19.241 -9.525 -1.306 1.00 70.38 133 GLY A CA 1
ATOM 1017 C C . GLY A 1 133 ? -18.726 -8.094 -1.103 1.00 70.38 133 GLY A C 1
ATOM 1018 O O . GLY A 1 133 ? -19.519 -7.156 -1.037 1.00 70.38 133 GLY A O 1
ATOM 1019 N N . VAL A 1 134 ? -17.406 -7.903 -1.009 1.00 76.06 134 VAL A N 1
ATOM 1020 C CA . VAL A 1 134 ? -16.772 -6.588 -0.883 1.00 76.06 134 VAL A CA 1
ATOM 1021 C C . VAL A 1 134 ? -16.116 -6.210 -2.206 1.00 76.06 134 VAL A C 1
ATOM 1023 O O . VAL A 1 134 ? -15.258 -6.930 -2.716 1.00 76.06 134 VAL A O 1
ATOM 1026 N N . VAL A 1 135 ? -16.492 -5.049 -2.746 1.00 83.31 135 VAL A N 1
ATOM 1027 C CA . VAL A 1 135 ? -15.847 -4.473 -3.932 1.00 83.31 135 VAL A CA 1
ATOM 1028 C C . VAL A 1 135 ? -14.583 -3.729 -3.513 1.00 83.31 135 VAL A C 1
ATOM 1030 O O . VAL A 1 135 ? -14.640 -2.750 -2.764 1.00 83.31 135 VAL A O 1
ATOM 1033 N N . LEU A 1 136 ? -13.449 -4.186 -4.030 1.00 86.06 136 LEU A N 1
ATOM 1034 C CA . LEU A 1 136 ? -12.120 -3.653 -3.772 1.00 86.06 136 LEU A CA 1
ATOM 1035 C C . LEU A 1 136 ? -11.559 -3.016 -5.040 1.00 86.06 136 LEU A C 1
ATOM 1037 O O . LEU A 1 136 ? -11.593 -3.608 -6.114 1.00 86.06 136 LEU A O 1
ATOM 1041 N N . SER A 1 137 ? -11.016 -1.810 -4.923 1.00 90.44 137 SER A N 1
ATOM 1042 C CA . SER A 1 137 ? -10.240 -1.159 -5.976 1.00 90.44 137 SER A CA 1
ATOM 1043 C C . SER A 1 137 ? -8.810 -1.677 -5.969 1.00 90.44 137 SER A C 1
ATOM 1045 O O . SER A 1 137 ? -8.176 -1.738 -4.920 1.00 90.44 137 SER A O 1
ATOM 1047 N N . ILE A 1 138 ? -8.291 -2.021 -7.142 1.00 92.25 138 ILE A N 1
ATOM 1048 C CA . ILE A 1 138 ? -6.903 -2.440 -7.323 1.00 92.25 138 ILE A CA 1
ATOM 1049 C C . ILE A 1 138 ? -6.107 -1.244 -7.828 1.00 92.25 138 ILE A C 1
ATOM 1051 O O . ILE A 1 138 ? -6.462 -0.636 -8.841 1.00 92.25 138 ILE A O 1
ATOM 1055 N N . VAL A 1 139 ? -5.036 -0.896 -7.122 1.00 92.06 139 VAL A N 1
ATOM 1056 C CA . VAL A 1 139 ? -4.234 0.296 -7.406 1.00 92.06 139 VAL A CA 1
ATOM 1057 C C . VAL A 1 139 ? -2.778 -0.091 -7.578 1.00 92.06 139 VAL A C 1
ATOM 1059 O O . VAL A 1 139 ? -2.200 -0.692 -6.682 1.00 92.06 139 VAL A O 1
ATOM 1062 N N . LEU A 1 140 ? -2.174 0.291 -8.700 1.00 91.25 140 LEU A N 1
ATOM 1063 C CA . LEU A 1 140 ? -0.737 0.184 -8.922 1.00 91.25 140 LEU A CA 1
ATOM 1064 C C . LEU A 1 140 ? -0.036 1.444 -8.421 1.00 91.25 140 LEU A C 1
ATOM 1066 O O . LEU A 1 140 ? -0.412 2.557 -8.794 1.00 91.25 140 LEU A O 1
ATOM 1070 N N . VAL A 1 141 ? 1.015 1.254 -7.630 1.00 87.62 141 VAL A N 1
ATOM 1071 C CA . VAL A 1 141 ? 1.899 2.310 -7.138 1.00 87.62 141 VAL A CA 1
ATOM 1072 C C . VAL A 1 141 ? 3.311 2.073 -7.662 1.00 87.62 141 VAL A C 1
ATOM 1074 O O . VAL A 1 141 ? 3.922 1.040 -7.378 1.00 87.62 141 VAL A O 1
ATOM 1077 N N . ARG A 1 142 ? 3.845 3.056 -8.392 1.00 84.75 142 ARG A N 1
ATOM 1078 C CA . ARG A 1 142 ? 5.233 3.054 -8.866 1.00 84.75 142 ARG A CA 1
ATOM 1079 C C . ARG A 1 142 ? 6.211 3.305 -7.714 1.00 84.75 142 ARG A C 1
ATOM 1081 O O . ARG A 1 142 ? 6.017 4.237 -6.929 1.00 84.75 142 ARG A O 1
ATOM 1088 N N . GLY A 1 143 ? 7.280 2.512 -7.633 1.00 70.12 143 GLY A N 1
ATOM 1089 C CA . GLY A 1 143 ? 8.387 2.739 -6.700 1.00 70.12 143 GLY A CA 1
ATOM 1090 C C . GLY A 1 143 ? 9.083 4.089 -6.918 1.00 70.12 143 GLY A C 1
ATOM 1091 O O . GLY A 1 143 ? 9.124 4.610 -8.028 1.00 70.12 143 GLY A O 1
ATOM 1092 N N . GLY A 1 144 ? 9.575 4.702 -5.837 1.00 61.94 144 GLY A N 1
ATOM 1093 C CA . GLY A 1 144 ? 10.318 5.974 -5.871 1.00 61.94 144 GLY A CA 1
ATOM 1094 C C . GLY A 1 144 ? 9.486 7.253 -6.072 1.00 61.94 144 GLY A C 1
ATOM 1095 O O . GLY A 1 144 ? 9.971 8.336 -5.752 1.00 61.94 144 GLY A O 1
ATOM 1096 N N . GLY A 1 145 ? 8.237 7.161 -6.547 1.00 53.91 145 GLY A N 1
ATOM 1097 C CA . GLY A 1 145 ? 7.388 8.333 -6.819 1.00 53.91 145 GLY A CA 1
ATOM 1098 C C . GLY A 1 145 ? 6.688 8.921 -5.589 1.00 53.91 145 GLY A C 1
ATOM 1099 O O . GLY A 1 145 ? 6.516 10.135 -5.488 1.00 53.91 145 GLY A O 1
ATOM 1100 N N . ILE A 1 146 ? 6.313 8.079 -4.623 1.00 60.62 146 ILE A N 1
ATOM 1101 C CA . ILE A 1 146 ? 5.456 8.482 -3.503 1.00 60.62 146 ILE A CA 1
ATOM 1102 C C . ILE A 1 146 ? 6.215 8.385 -2.184 1.00 60.62 146 ILE A C 1
ATOM 1104 O O . ILE A 1 146 ? 6.629 7.306 -1.772 1.00 60.62 146 ILE A O 1
ATOM 1108 N N . LYS A 1 147 ? 6.333 9.522 -1.487 1.00 59.12 147 LYS A N 1
ATOM 1109 C CA . LYS A 1 147 ? 6.954 9.607 -0.153 1.00 59.12 147 LYS A CA 1
ATOM 1110 C C . LYS A 1 147 ? 6.141 8.897 0.937 1.00 59.12 147 LYS A C 1
ATOM 1112 O O . LYS A 1 147 ? 6.709 8.474 1.934 1.00 59.12 147 LYS A O 1
ATOM 1117 N N . SER A 1 148 ? 4.817 8.807 0.769 1.00 64.44 148 SER A N 1
ATOM 1118 C CA . SER A 1 148 ? 3.900 8.148 1.707 1.00 64.44 148 SER A CA 1
ATOM 1119 C C . SER A 1 148 ? 2.597 7.710 1.033 1.00 64.44 148 SER A C 1
ATOM 1121 O O . SER A 1 148 ? 1.971 8.483 0.304 1.00 64.44 148 SER A O 1
ATOM 1123 N N . LEU A 1 149 ? 2.134 6.496 1.342 1.00 66.69 149 LEU A N 1
ATOM 1124 C CA . LEU A 1 149 ? 0.826 5.986 0.911 1.00 66.69 149 LEU A CA 1
ATOM 1125 C C . LEU A 1 149 ? -0.362 6.770 1.501 1.00 66.69 149 LEU A C 1
ATOM 1127 O O . LEU A 1 149 ? -1.491 6.586 1.045 1.00 66.69 149 LEU A O 1
ATOM 1131 N N . GLY A 1 150 ? -0.128 7.692 2.444 1.00 62.78 150 GLY A N 1
ATOM 1132 C CA . GLY A 1 150 ? -1.139 8.646 2.912 1.00 62.78 150 GLY A CA 1
ATOM 1133 C C . GLY A 1 150 ? -1.706 9.524 1.787 1.00 62.78 150 GLY A C 1
ATOM 1134 O O . GLY A 1 150 ? -2.895 9.829 1.781 1.00 62.78 150 GLY A O 1
ATOM 1135 N N . THR A 1 151 ? -0.906 9.848 0.765 1.00 66.81 151 THR A N 1
ATOM 1136 C CA . THR A 1 151 ? -1.383 10.603 -0.410 1.00 66.81 151 THR A CA 1
ATOM 1137 C C . THR A 1 151 ? -2.393 9.805 -1.237 1.00 66.81 151 THR A C 1
ATOM 1139 O O . THR A 1 151 ? -3.317 10.375 -1.815 1.00 66.81 151 THR A O 1
ATOM 1142 N N . VAL A 1 152 ? -2.240 8.478 -1.279 1.00 68.62 152 VAL A N 1
ATOM 1143 C CA . VAL A 1 152 ? -3.201 7.578 -1.933 1.00 68.62 152 VAL A CA 1
ATOM 1144 C C . VAL A 1 152 ? -4.479 7.475 -1.090 1.00 68.62 152 VAL A C 1
ATOM 1146 O O . VAL A 1 152 ? -5.576 7.543 -1.643 1.00 68.62 152 VAL A O 1
ATOM 1149 N N . ALA A 1 153 ? -4.350 7.442 0.242 1.00 65.94 153 ALA A N 1
ATOM 1150 C CA . ALA A 1 153 ? -5.470 7.316 1.178 1.00 65.94 153 ALA A CA 1
ATOM 1151 C C . ALA A 1 153 ? -6.403 8.537 1.154 1.00 65.94 153 ALA A C 1
ATOM 1153 O O . ALA A 1 153 ? -7.601 8.414 1.387 1.00 65.94 153 ALA A O 1
ATOM 1154 N N . ALA A 1 154 ? -5.867 9.715 0.823 1.00 68.75 154 ALA A N 1
ATOM 1155 C CA . ALA A 1 154 ? -6.656 10.931 0.635 1.00 68.75 154 ALA A CA 1
ATOM 1156 C C . ALA A 1 154 ? -7.569 10.885 -0.607 1.00 68.75 154 ALA A C 1
ATOM 1158 O O . ALA A 1 154 ? -8.529 11.651 -0.687 1.00 68.75 154 ALA A O 1
ATOM 1159 N N . LYS A 1 155 ? -7.267 10.025 -1.591 1.00 73.31 155 LYS A N 1
ATOM 1160 C CA . LYS A 1 155 ? -8.011 9.922 -2.857 1.00 73.31 155 LYS A CA 1
ATOM 1161 C C . LYS A 1 155 ? -8.865 8.666 -2.965 1.00 73.31 155 LYS A C 1
ATOM 1163 O O . LYS A 1 155 ? -9.862 8.680 -3.681 1.00 73.31 155 LYS A O 1
ATOM 1168 N N . LEU A 1 156 ? -8.475 7.587 -2.292 1.00 74.69 156 LEU A N 1
ATOM 1169 C CA . LEU A 1 156 ? -9.164 6.303 -2.339 1.00 74.69 156 LEU A CA 1
ATOM 1170 C C . LEU A 1 156 ? -9.349 5.745 -0.925 1.00 74.69 156 LEU A C 1
ATOM 1172 O O . LEU A 1 156 ? -8.407 5.795 -0.137 1.00 74.69 156 LEU A O 1
ATOM 1176 N N . PRO A 1 157 ? -10.527 5.175 -0.603 1.00 71.62 157 PRO A N 1
ATOM 1177 C CA . PRO A 1 157 ? -10.791 4.603 0.712 1.00 71.62 157 PRO A CA 1
ATOM 1178 C C . PRO A 1 157 ? -9.856 3.404 0.963 1.00 71.62 157 PRO A C 1
ATOM 1180 O O . PRO A 1 157 ? -9.982 2.390 0.265 1.00 71.62 157 PRO A O 1
ATOM 1183 N N . PRO A 1 158 ? -8.947 3.465 1.956 1.00 73.06 158 PRO A N 1
ATOM 1184 C CA . PRO A 1 158 ? -7.920 2.437 2.156 1.00 73.06 158 PRO A CA 1
ATOM 1185 C C . PRO A 1 158 ? -8.492 1.025 2.352 1.00 73.06 158 PRO A C 1
ATOM 1187 O O . PRO A 1 158 ? -8.064 0.075 1.700 1.00 73.06 158 PRO A O 1
ATOM 1190 N N . GLN A 1 159 ? -9.561 0.903 3.140 1.00 69.62 159 GLN A N 1
ATOM 1191 C CA . GLN A 1 159 ? -10.238 -0.366 3.453 1.00 69.62 159 GLN A CA 1
ATOM 1192 C C . GLN A 1 159 ? -10.904 -1.039 2.247 1.00 69.62 159 GLN A C 1
ATOM 1194 O O . GLN A 1 159 ? -11.248 -2.215 2.305 1.00 69.62 159 GLN A O 1
ATOM 1199 N N . ARG A 1 160 ? -11.107 -0.300 1.152 1.00 80.94 160 ARG A N 1
ATOM 1200 C CA . ARG A 1 160 ? -11.610 -0.841 -0.116 1.00 80.94 160 ARG A CA 1
ATOM 1201 C C . ARG A 1 160 ? -10.561 -0.770 -1.215 1.00 80.94 160 ARG A C 1
ATOM 1203 O O . ARG A 1 160 ? -10.916 -0.739 -2.389 1.00 80.94 160 ARG A O 1
ATOM 1210 N N . THR A 1 161 ? -9.285 -0.714 -0.847 1.00 84.00 161 THR A N 1
ATOM 1211 C CA . THR A 1 161 ? -8.183 -0.550 -1.791 1.00 84.00 161 THR A CA 1
ATOM 1212 C C . THR A 1 161 ? -7.093 -1.582 -1.528 1.00 84.00 161 THR A C 1
ATOM 1214 O O . THR A 1 161 ? -6.543 -1.663 -0.432 1.00 84.00 161 THR A O 1
ATOM 1217 N N . VAL A 1 162 ? -6.770 -2.359 -2.560 1.00 87.12 162 VAL A N 1
ATOM 1218 C CA . VAL A 1 162 ? -5.608 -3.246 -2.604 1.00 87.12 162 VAL A CA 1
ATOM 1219 C C . VAL A 1 162 ? -4.494 -2.521 -3.343 1.00 87.12 162 VAL A C 1
ATOM 1221 O O . VAL A 1 162 ? -4.654 -2.133 -4.503 1.00 87.12 162 VAL A O 1
ATOM 1224 N N . VAL A 1 163 ? -3.364 -2.345 -2.669 1.00 87.44 163 VAL A N 1
ATOM 1225 C CA . VAL A 1 163 ? -2.195 -1.657 -3.213 1.00 87.44 163 VAL A CA 1
ATOM 1226 C C . VAL A 1 163 ? -1.239 -2.686 -3.804 1.00 87.44 163 VAL A C 1
ATOM 1228 O O . VAL A 1 163 ? -0.705 -3.533 -3.094 1.00 87.44 163 VAL A O 1
ATOM 1231 N N . VAL A 1 164 ? -0.997 -2.590 -5.106 1.00 89.38 164 VAL A N 1
ATOM 1232 C CA . VAL A 1 164 ? 0.027 -3.337 -5.834 1.00 89.38 164 VAL A CA 1
ATOM 1233 C C . VAL A 1 164 ? 1.250 -2.440 -5.986 1.00 89.38 164 VAL A C 1
ATOM 1235 O O . VAL A 1 164 ? 1.174 -1.368 -6.583 1.00 89.38 164 VAL A O 1
ATOM 1238 N N . ARG A 1 165 ? 2.380 -2.856 -5.426 1.00 86.31 165 ARG A N 1
ATOM 1239 C CA . ARG A 1 165 ? 3.652 -2.129 -5.455 1.00 86.31 165 ARG A CA 1
ATOM 1240 C C . ARG A 1 165 ? 4.613 -2.802 -6.418 1.00 86.31 165 ARG A C 1
ATOM 1242 O O . ARG A 1 165 ? 4.530 -4.004 -6.633 1.00 86.31 165 ARG A O 1
ATOM 1249 N N . THR A 1 166 ? 5.536 -2.031 -6.971 1.00 79.00 166 THR A N 1
ATOM 1250 C CA . THR A 1 166 ? 6.649 -2.585 -7.747 1.00 79.00 166 THR A CA 1
ATOM 1251 C C . THR A 1 166 ? 7.587 -3.338 -6.793 1.00 79.00 166 THR A C 1
ATOM 1253 O O . THR A 1 166 ? 7.703 -4.553 -6.891 1.00 79.00 166 THR A O 1
ATOM 1256 N N . ALA A 1 167 ? 8.080 -2.682 -5.741 1.00 69.56 167 ALA A N 1
ATOM 1257 C CA . ALA A 1 167 ? 9.027 -3.301 -4.813 1.00 69.56 167 ALA A CA 1
ATOM 1258 C C . ALA A 1 167 ? 8.384 -4.322 -3.866 1.00 69.56 167 ALA A C 1
ATOM 1260 O O . ALA A 1 167 ? 7.304 -4.076 -3.312 1.00 69.56 167 ALA A O 1
ATOM 1261 N N . ASP A 1 168 ? 9.131 -5.393 -3.580 1.00 59.44 168 ASP A N 1
ATOM 1262 C CA . ASP A 1 168 ? 8.939 -6.265 -2.418 1.00 59.44 168 ASP A CA 1
ATOM 1263 C C . ASP A 1 168 ? 9.316 -5.478 -1.144 1.00 59.44 168 ASP A C 1
ATOM 1265 O O . ASP A 1 168 ? 10.393 -5.639 -0.575 1.00 59.44 168 ASP A O 1
ATOM 1269 N N . ALA A 1 169 ? 8.460 -4.552 -0.711 1.00 48.31 169 ALA A N 1
ATOM 1270 C CA . ALA A 1 169 ? 8.631 -3.893 0.578 1.00 48.31 169 ALA A CA 1
ATOM 1271 C C . ALA A 1 169 ? 8.038 -4.786 1.681 1.00 48.31 169 ALA A C 1
ATOM 1273 O O . ALA A 1 169 ? 6.854 -5.135 1.590 1.00 48.31 169 ALA A O 1
ATOM 1274 N N . PRO A 1 170 ? 8.800 -5.132 2.732 1.00 45.34 170 PRO A N 1
ATOM 1275 C CA . PRO A 1 170 ? 8.189 -5.579 3.967 1.00 45.34 170 PRO A CA 1
ATOM 1276 C C . PRO A 1 170 ? 7.499 -4.346 4.542 1.00 45.34 170 PRO A C 1
ATOM 1278 O O . PRO A 1 170 ? 8.155 -3.340 4.773 1.00 45.34 170 PRO A O 1
ATOM 1281 N N . ASP A 1 171 ? 6.172 -4.359 4.555 1.00 45.84 171 ASP A N 1
ATOM 1282 C CA . ASP A 1 171 ? 5.335 -3.789 5.610 1.00 45.84 171 ASP A CA 1
ATOM 1283 C C . ASP A 1 171 ? 3.889 -3.760 5.118 1.00 45.84 171 ASP A C 1
ATOM 1285 O O . ASP A 1 171 ? 3.547 -3.218 4.060 1.00 45.84 171 ASP A O 1
ATOM 1289 N N . MET A 1 172 ? 3.021 -4.363 5.922 1.00 47.38 172 MET A N 1
ATOM 1290 C CA . MET A 1 172 ? 1.594 -4.110 5.861 1.00 47.38 172 MET A CA 1
ATOM 1291 C C . MET A 1 172 ? 1.415 -2.634 6.223 1.00 47.38 172 MET A C 1
ATOM 1293 O O . MET A 1 172 ? 1.658 -2.236 7.355 1.00 47.38 172 MET A O 1
ATOM 1297 N N . VAL A 1 173 ? 1.079 -1.791 5.251 1.00 52.00 173 VAL A N 1
ATOM 1298 C CA . VAL A 1 173 ? 0.817 -0.381 5.549 1.00 52.00 173 VAL A CA 1
ATOM 1299 C C . VAL A 1 173 ? -0.547 -0.316 6.220 1.00 52.00 173 VAL A C 1
ATOM 1301 O O . VAL A 1 173 ? -1.565 -0.585 5.574 1.00 52.00 173 VAL A O 1
ATOM 1304 N N . ASP A 1 174 ? -0.550 0.004 7.513 1.00 52.22 174 ASP A N 1
ATOM 1305 C CA . ASP A 1 174 ? -1.751 0.073 8.341 1.00 52.22 174 ASP A CA 1
ATOM 1306 C C . ASP A 1 174 ? -2.863 0.879 7.646 1.00 52.22 174 ASP A C 1
ATOM 1308 O O . ASP A 1 174 ? -2.714 2.064 7.344 1.00 52.22 174 ASP A O 1
ATOM 1312 N N . GLY A 1 175 ? -3.996 0.221 7.368 1.00 60.47 175 GLY A N 1
ATOM 1313 C CA . GLY A 1 175 ? -5.228 0.848 6.873 1.00 60.47 175 GLY A CA 1
ATOM 1314 C C . GLY A 1 175 ? -5.717 0.398 5.492 1.00 60.47 175 GLY A C 1
ATOM 1315 O O . GLY A 1 175 ? -6.916 0.516 5.236 1.00 60.47 175 GLY A O 1
ATOM 1316 N N . TYR A 1 176 ? -4.857 -0.140 4.619 1.00 72.19 176 TYR A N 1
ATOM 1317 C CA . TYR A 1 176 ? -5.288 -0.684 3.319 1.00 72.19 176 TYR A CA 1
ATOM 1318 C C . TYR A 1 176 ? -5.844 -2.107 3.431 1.00 72.19 176 TYR A C 1
ATOM 1320 O O . TYR A 1 176 ? -5.449 -2.852 4.322 1.00 72.19 176 TYR A O 1
ATOM 1328 N N . ALA A 1 177 ? -6.727 -2.502 2.505 1.00 70.88 177 ALA A N 1
ATOM 1329 C CA . ALA A 1 177 ? -7.310 -3.848 2.494 1.00 70.88 177 ALA A CA 1
ATOM 1330 C C . ALA A 1 177 ? -6.228 -4.934 2.360 1.00 70.88 177 ALA A C 1
ATOM 1332 O O . ALA A 1 177 ? -6.252 -5.940 3.063 1.00 70.88 177 ALA A O 1
ATOM 1333 N N . ALA A 1 178 ? -5.263 -4.711 1.465 1.00 77.94 178 ALA A N 1
ATOM 1334 C CA . ALA A 1 178 ? -4.047 -5.507 1.344 1.00 77.94 178 ALA A CA 1
ATOM 1335 C C . ALA A 1 178 ? -2.964 -4.705 0.607 1.00 77.94 178 ALA A C 1
ATOM 1337 O O . ALA A 1 178 ? -3.275 -3.837 -0.212 1.00 77.94 178 ALA A O 1
ATOM 1338 N N . THR A 1 179 ? -1.696 -5.034 0.860 1.00 80.94 179 THR A N 1
ATOM 1339 C CA . THR A 1 179 ? -0.549 -4.543 0.082 1.00 80.94 179 THR A CA 1
ATOM 1340 C C . THR A 1 179 ? 0.218 -5.737 -0.479 1.00 80.94 179 THR A C 1
ATOM 1342 O O . THR A 1 179 ? 0.504 -6.678 0.254 1.00 80.94 179 THR A O 1
ATOM 1345 N N . LEU A 1 180 ? 0.522 -5.716 -1.776 1.00 82.31 180 LEU A N 1
ATOM 1346 C CA . LEU A 1 180 ? 1.116 -6.827 -2.520 1.00 82.31 180 LEU A CA 1
ATOM 1347 C C . LEU A 1 180 ? 2.201 -6.317 -3.461 1.00 82.31 180 LEU A C 1
ATOM 1349 O O . LEU A 1 180 ? 2.053 -5.247 -4.045 1.00 82.31 180 LEU A O 1
ATOM 1353 N N . ALA A 1 181 ? 3.239 -7.112 -3.694 1.00 85.38 181 ALA A N 1
ATOM 1354 C CA . ALA A 1 181 ? 4.138 -6.877 -4.817 1.00 85.38 181 ALA A CA 1
ATOM 1355 C C . ALA A 1 181 ? 3.470 -7.236 -6.155 1.00 85.38 181 ALA A C 1
ATOM 1357 O O . ALA A 1 181 ? 2.617 -8.129 -6.220 1.00 85.38 181 ALA A O 1
ATOM 1358 N N . LEU A 1 182 ? 3.894 -6.590 -7.242 1.00 87.88 182 LEU A N 1
ATOM 1359 C CA . LEU A 1 182 ? 3.421 -6.833 -8.609 1.00 87.88 182 LEU A CA 1
ATOM 1360 C C . LEU A 1 182 ? 3.590 -8.306 -9.003 1.00 87.88 182 LEU A C 1
ATOM 1362 O O . LEU A 1 182 ? 2.679 -8.915 -9.562 1.00 87.88 182 LEU A O 1
ATOM 1366 N N . THR A 1 183 ? 4.724 -8.891 -8.618 1.00 86.62 183 THR A N 1
ATOM 1367 C CA . THR A 1 183 ? 5.077 -10.310 -8.791 1.00 86.62 183 THR A CA 1
ATOM 1368 C C . THR A 1 183 ? 4.140 -11.269 -8.049 1.00 86.62 183 THR A C 1
ATOM 1370 O O . THR A 1 183 ? 4.044 -12.445 -8.402 1.00 86.62 183 THR A O 1
ATOM 1373 N N . SER A 1 184 ? 3.456 -10.785 -7.010 1.00 84.50 184 SER A N 1
ATOM 1374 C CA . SER A 1 184 ? 2.492 -11.556 -6.224 1.00 84.50 184 SER A CA 1
ATOM 1375 C C . SER A 1 184 ? 1.056 -11.355 -6.697 1.00 84.50 184 SER A C 1
ATOM 1377 O O . SER A 1 184 ? 0.271 -12.302 -6.643 1.00 84.50 184 SER A O 1
ATOM 1379 N N . ALA A 1 185 ? 0.725 -10.145 -7.154 1.00 87.88 185 ALA A N 1
ATOM 1380 C CA . ALA A 1 185 ? -0.613 -9.756 -7.586 1.00 87.88 185 ALA A CA 1
ATOM 1381 C C . ALA A 1 185 ? -0.955 -10.216 -9.009 1.00 87.88 185 ALA A C 1
ATOM 1383 O O . ALA A 1 185 ? -2.127 -10.442 -9.301 1.00 87.88 185 ALA A O 1
ATOM 1384 N N . PHE A 1 186 ? 0.041 -10.377 -9.882 1.00 90.31 186 PHE A N 1
ATOM 1385 C CA . PHE A 1 186 ? -0.166 -10.771 -11.271 1.00 90.31 186 PHE A CA 1
ATOM 1386 C C . PHE A 1 186 ? 0.660 -11.996 -11.648 1.00 90.31 186 PHE A C 1
ATOM 1388 O O . PHE A 1 186 ? 1.729 -12.251 -11.098 1.00 90.31 186 PHE A O 1
ATOM 1395 N N . ALA A 1 187 ? 0.159 -12.736 -12.628 1.00 89.50 187 ALA A N 1
ATOM 1396 C CA . ALA A 1 187 ? 0.934 -13.661 -13.436 1.00 89.50 187 ALA A CA 1
ATOM 1397 C C . ALA A 1 187 ? 0.904 -13.191 -14.895 1.00 89.50 187 ALA A C 1
ATOM 1399 O O . ALA A 1 187 ? 0.018 -12.438 -15.289 1.00 89.50 187 ALA A O 1
ATOM 1400 N N . LEU A 1 188 ? 1.881 -13.632 -15.684 1.00 87.69 188 LEU A N 1
ATOM 1401 C CA . LEU A 1 188 ? 1.835 -13.541 -17.140 1.00 87.69 188 LEU A CA 1
ATOM 1402 C C . LEU A 1 188 ? 1.778 -14.967 -17.683 1.00 87.69 188 LEU A C 1
ATOM 1404 O O . LEU A 1 188 ? 2.744 -15.722 -17.482 1.00 87.69 188 LEU A O 1
ATOM 1408 N N . ASP A 1 189 ? 0.671 -15.293 -18.344 1.00 84.62 189 ASP A N 1
ATOM 1409 C CA . ASP A 1 189 ? 0.459 -16.546 -19.061 1.00 84.62 189 ASP A CA 1
ATOM 1410 C C . ASP A 1 189 ? 0.085 -16.259 -20.514 1.00 84.62 189 ASP A C 1
ATOM 1412 O O . ASP A 1 189 ? -0.740 -15.394 -20.792 1.00 84.62 189 ASP A O 1
ATOM 1416 N N . SER A 1 190 ? 0.737 -16.940 -21.457 1.00 84.31 190 SER A N 1
ATOM 1417 C CA . SER A 1 190 ? 0.425 -16.826 -22.891 1.00 84.31 190 SER A CA 1
ATOM 1418 C C . SER A 1 190 ? 0.342 -15.376 -23.431 1.00 84.31 190 SER A C 1
ATOM 1420 O O . SER A 1 190 ? -0.426 -15.081 -24.345 1.00 84.31 190 SER A O 1
ATOM 1422 N N . GLY A 1 191 ? 1.128 -14.449 -22.863 1.00 84.00 191 GLY A N 1
ATOM 1423 C CA . GLY A 1 191 ? 1.132 -13.023 -23.229 1.00 84.00 191 GLY A CA 1
ATOM 1424 C C . GLY A 1 191 ? -0.002 -12.185 -22.619 1.00 84.00 191 GLY A C 1
ATOM 1425 O O . GLY A 1 191 ? -0.129 -11.005 -22.939 1.00 84.00 191 GLY A O 1
ATOM 1426 N N . GLN A 1 192 ? -0.816 -12.753 -21.733 1.00 87.50 192 GLN A N 1
ATOM 1427 C CA . GLN A 1 192 ? -1.871 -12.049 -21.014 1.00 87.50 192 GLN A CA 1
ATOM 1428 C C . GLN A 1 192 ? -1.558 -11.983 -19.523 1.00 87.50 192 GLN A C 1
ATOM 1430 O O . GLN A 1 192 ? -1.048 -12.931 -18.924 1.00 87.50 192 GLN A O 1
ATOM 1435 N N . PHE A 1 193 ? -1.825 -10.822 -18.926 1.00 90.75 193 PHE A N 1
ATOM 1436 C CA . PHE A 1 193 ? -1.732 -10.681 -17.482 1.00 90.75 193 PHE A CA 1
ATOM 1437 C C . PHE A 1 193 ? -2.966 -11.295 -16.839 1.00 90.75 193 PHE A C 1
ATOM 1439 O O . PHE A 1 193 ? -4.082 -11.060 -17.288 1.00 90.75 193 PHE A O 1
ATOM 1446 N N . GLU A 1 194 ? -2.757 -12.022 -15.753 1.00 90.56 194 GLU A N 1
ATOM 1447 C CA . GLU A 1 194 ? -3.826 -12.599 -14.951 1.00 90.56 194 GLU A CA 1
ATOM 1448 C C . GLU A 1 194 ? -3.707 -12.105 -13.518 1.00 90.56 194 GLU A C 1
ATOM 1450 O O . GLU A 1 194 ? -2.701 -12.353 -12.839 1.00 90.56 194 GLU A O 1
ATOM 1455 N N . PHE A 1 195 ? -4.744 -11.422 -13.040 1.00 90.38 195 PHE A N 1
ATOM 1456 C CA . PHE A 1 195 ? -4.811 -11.010 -11.650 1.00 90.38 195 PHE A CA 1
ATOM 1457 C C . PHE A 1 195 ? -5.016 -12.221 -10.735 1.00 90.38 195 PHE A C 1
ATOM 1459 O O . PHE A 1 195 ? -5.977 -12.982 -10.855 1.00 90.38 195 PHE A O 1
ATOM 1466 N N . GLN A 1 196 ? -4.111 -12.391 -9.775 1.00 87.06 196 GLN A N 1
ATOM 1467 C CA . GLN A 1 196 ? -4.072 -13.533 -8.868 1.00 87.06 196 GLN A CA 1
ATOM 1468 C C . GLN A 1 196 ? -5.065 -13.346 -7.716 1.00 87.06 196 GLN A C 1
ATOM 1470 O O . GLN A 1 196 ? -4.689 -13.222 -6.547 1.00 87.06 196 GLN A O 1
ATOM 1475 N N . ILE A 1 197 ? -6.360 -13.353 -8.043 1.00 82.38 197 ILE A N 1
ATOM 1476 C CA . ILE A 1 197 ? -7.449 -13.069 -7.098 1.00 82.38 197 ILE A CA 1
ATOM 1477 C C . ILE A 1 197 ? -7.410 -13.967 -5.854 1.00 82.38 197 ILE A C 1
ATOM 1479 O O . ILE A 1 197 ? -7.674 -13.500 -4.751 1.00 82.38 197 ILE A O 1
ATOM 1483 N N . ASN A 1 198 ? -7.006 -15.234 -5.996 1.00 77.88 198 ASN A N 1
ATOM 1484 C CA . ASN A 1 198 ? -6.892 -16.167 -4.871 1.00 77.88 198 ASN A CA 1
ATOM 1485 C C . ASN A 1 198 ? -5.750 -15.805 -3.908 1.00 77.88 198 ASN A C 1
ATOM 1487 O O . ASN A 1 198 ? -5.892 -16.003 -2.704 1.00 77.88 198 ASN A O 1
ATOM 1491 N N . ARG A 1 199 ? -4.642 -15.237 -4.407 1.00 75.12 199 ARG A N 1
ATOM 1492 C CA . ARG A 1 199 ? -3.556 -14.735 -3.550 1.00 75.12 199 ARG A CA 1
ATOM 1493 C C . ARG A 1 199 ? -3.995 -13.498 -2.788 1.00 75.12 199 ARG A C 1
ATOM 1495 O O . ARG A 1 199 ? -3.755 -13.405 -1.591 1.00 75.12 199 ARG A O 1
ATOM 1502 N N . VAL A 1 200 ? -4.694 -12.591 -3.468 1.00 73.06 200 VAL A N 1
ATOM 1503 C CA . VAL A 1 200 ? -5.270 -11.403 -2.833 1.00 73.06 200 VAL A CA 1
ATOM 1504 C C . VAL A 1 200 ? -6.280 -11.828 -1.775 1.00 73.06 200 VAL A C 1
ATOM 1506 O O . VAL A 1 200 ? -6.178 -11.383 -0.647 1.00 73.06 200 VAL A O 1
ATOM 1509 N N . ARG A 1 201 ? -7.176 -12.773 -2.073 1.00 73.88 201 ARG A N 1
ATOM 1510 C CA . ARG A 1 201 ? -8.128 -13.337 -1.105 1.00 73.88 201 ARG A CA 1
ATOM 1511 C C . ARG A 1 201 ? -7.459 -13.948 0.129 1.00 73.88 201 ARG A C 1
ATOM 1513 O O . ARG A 1 201 ? -8.010 -13.820 1.212 1.00 73.88 201 ARG A O 1
ATOM 1520 N N . ALA A 1 202 ? -6.319 -14.617 -0.029 1.00 67.62 202 ALA A N 1
ATOM 1521 C CA . ALA A 1 202 ? -5.583 -15.211 1.088 1.00 67.62 202 ALA A CA 1
ATOM 1522 C C . ALA A 1 202 ? -4.857 -14.170 1.961 1.00 67.62 202 ALA A C 1
ATOM 1524 O O . ALA A 1 202 ? -4.582 -14.441 3.126 1.00 67.62 202 ALA A O 1
ATOM 1525 N N . LEU A 1 203 ? -4.522 -13.010 1.388 1.00 65.19 203 LEU A N 1
ATOM 1526 C CA . LEU A 1 203 ? -3.769 -11.933 2.042 1.00 65.19 203 LEU A CA 1
ATOM 1527 C C . LEU A 1 203 ? -4.658 -10.816 2.566 1.00 65.19 203 LEU A C 1
ATOM 1529 O O . LEU A 1 203 ? -4.290 -10.120 3.510 1.00 65.19 203 LEU A O 1
ATOM 1533 N N . LEU A 1 204 ? -5.831 -10.654 1.965 1.00 62.81 204 LEU A N 1
ATOM 1534 C CA . LEU A 1 204 ? -6.907 -9.916 2.571 1.00 62.81 204 LEU A CA 1
ATOM 1535 C C . LEU A 1 204 ? -7.192 -10.610 3.896 1.00 62.81 204 LEU A C 1
ATOM 1537 O O . LEU A 1 204 ? -7.744 -11.712 3.940 1.00 62.81 204 LEU A O 1
ATOM 1541 N N . VAL A 1 205 ? -6.904 -9.900 4.980 1.00 51.31 205 VAL A N 1
ATOM 1542 C CA . VAL A 1 205 ? -7.744 -9.992 6.164 1.00 51.31 205 VAL A CA 1
ATOM 1543 C C . VAL A 1 205 ? -9.092 -9.428 5.721 1.00 51.31 205 VAL A C 1
ATOM 1545 O O . VAL A 1 205 ? -9.457 -8.298 6.030 1.00 51.31 205 VAL A O 1
ATOM 1548 N N . ILE A 1 206 ? -9.826 -10.199 4.909 1.00 44.53 206 ILE A N 1
ATOM 1549 C CA . ILE A 1 206 ? -11.267 -10.085 4.901 1.00 44.53 206 ILE A CA 1
ATOM 1550 C C . ILE A 1 206 ? -11.568 -10.482 6.327 1.00 44.53 206 ILE A C 1
ATOM 1552 O O . ILE A 1 206 ? -11.554 -11.664 6.673 1.00 44.53 206 ILE A O 1
ATOM 1556 N N . GLU A 1 207 ? -11.751 -9.479 7.178 1.00 40.91 207 GLU A N 1
ATOM 1557 C CA . GLU A 1 207 ? -12.720 -9.605 8.235 1.00 40.91 207 GLU A CA 1
ATOM 1558 C C . GLU A 1 207 ? -13.941 -10.207 7.525 1.00 40.91 207 GLU A C 1
ATOM 1560 O O . GLU A 1 207 ? -14.743 -9.503 6.915 1.00 40.91 207 GLU A O 1
ATOM 1565 N N . SER A 1 208 ? -14.091 -11.542 7.561 1.00 37.16 208 SER A N 1
ATOM 1566 C CA . SER A 1 208 ? -15.410 -12.068 7.859 1.00 37.16 208 SER A CA 1
ATOM 1567 C C . SER A 1 208 ? -15.817 -11.191 9.019 1.00 37.16 208 SER A C 1
ATOM 1569 O O . SER A 1 208 ? -15.094 -11.239 10.019 1.00 37.16 208 SER A O 1
ATOM 1571 N N . ALA A 1 209 ? -16.747 -10.264 8.756 1.00 42.31 209 ALA A N 1
ATOM 1572 C CA . ALA A 1 209 ? -17.147 -9.182 9.642 1.00 42.31 209 ALA A CA 1
ATOM 1573 C C . ALA A 1 209 ? -16.739 -9.541 11.058 1.00 42.31 209 ALA A C 1
ATOM 1575 O O . ALA A 1 209 ? -17.236 -10.576 11.499 1.00 42.31 209 ALA A O 1
ATOM 1576 N N . VAL A 1 210 ? -15.767 -8.847 11.678 1.00 43.19 210 VAL A N 1
ATOM 1577 C CA . VAL A 1 210 ? -15.358 -9.177 13.054 1.00 43.19 210 VAL A CA 1
ATOM 1578 C C . VAL A 1 210 ? -16.657 -9.364 13.812 1.00 43.19 210 VAL A C 1
ATOM 1580 O O . VAL A 1 210 ? -17.428 -8.417 13.963 1.00 43.19 210 VAL A O 1
ATOM 1583 N N . VAL A 1 211 ? -16.985 -10.617 14.135 1.00 48.50 211 VAL A N 1
ATOM 1584 C CA . VAL A 1 211 ? -18.243 -10.932 14.796 1.00 48.50 211 VAL A CA 1
ATOM 1585 C C . VAL A 1 211 ? -17.946 -10.563 16.233 1.00 48.50 211 VAL A C 1
ATOM 1587 O O . VAL A 1 211 ? -17.430 -11.370 16.997 1.00 48.50 211 VAL A O 1
ATOM 1590 N N . GLY A 1 212 ? -18.101 -9.281 16.539 1.00 57.72 212 GLY A N 1
ATOM 1591 C CA . GLY A 1 212 ? -17.595 -8.692 17.764 1.00 57.72 212 GLY A CA 1
ATOM 1592 C C . GLY A 1 212 ? -17.559 -7.174 17.683 1.00 57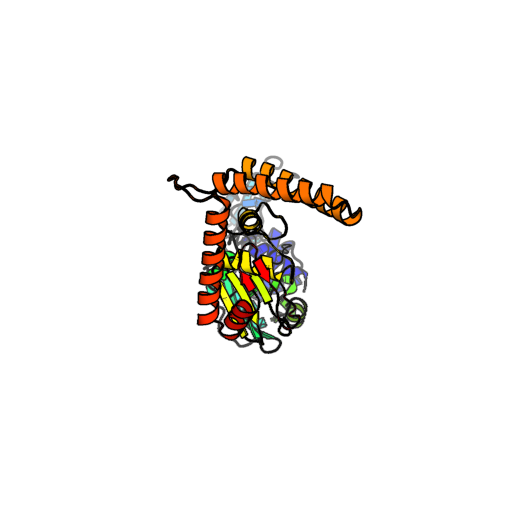.72 212 GLY A C 1
ATOM 1593 O O . GLY A 1 212 ? -17.716 -6.573 16.620 1.00 57.72 212 GLY A O 1
ATOM 1594 N N . ASN A 1 213 ? -17.375 -6.547 18.836 1.00 77.81 213 ASN A N 1
ATOM 1595 C CA . ASN A 1 213 ? -17.347 -5.098 18.927 1.00 77.81 213 ASN A CA 1
ATOM 1596 C C . ASN A 1 213 ? -15.911 -4.602 18.716 1.00 77.81 213 ASN A C 1
ATOM 1598 O O . ASN A 1 213 ? -14.953 -5.219 19.176 1.00 77.81 213 ASN A O 1
ATOM 1602 N N . VAL A 1 214 ? -15.745 -3.494 18.000 1.00 77.75 214 VAL A N 1
ATOM 1603 C CA . VAL A 1 214 ? -14.434 -2.919 17.662 1.00 77.75 214 VAL A CA 1
ATOM 1604 C C . VAL A 1 214 ? -14.383 -1.497 18.189 1.00 77.75 214 VAL A C 1
ATOM 1606 O O . VAL A 1 214 ? -15.321 -0.733 17.975 1.00 77.75 214 VAL A O 1
ATOM 1609 N N . PHE A 1 215 ? -13.291 -1.134 18.851 1.00 76.94 215 PHE A N 1
ATOM 1610 C CA . PHE A 1 215 ? -13.002 0.235 19.268 1.00 76.94 215 PHE A CA 1
ATOM 1611 C C . PHE A 1 215 ? -11.500 0.478 19.125 1.00 76.94 215 PHE A C 1
ATOM 1613 O O . PHE A 1 215 ? -10.765 0.528 20.105 1.00 76.94 215 PHE A O 1
ATOM 1620 N N . HIS A 1 216 ? -11.043 0.585 17.880 1.00 72.69 216 HIS A N 1
ATOM 1621 C CA . HIS A 1 216 ? -9.622 0.544 17.545 1.00 72.69 216 HIS A CA 1
ATOM 1622 C C . HIS A 1 216 ? -9.208 1.742 16.691 1.00 72.69 216 HIS A C 1
ATOM 1624 O O . HIS A 1 216 ? -9.960 2.208 15.827 1.00 72.69 216 HIS A O 1
ATOM 1630 N N . ARG A 1 217 ? -7.987 2.238 16.901 1.00 65.81 217 ARG A N 1
ATOM 1631 C CA . ARG A 1 217 ? -7.436 3.357 16.133 1.00 65.81 217 ARG A CA 1
ATOM 1632 C C . ARG A 1 217 ? -6.800 2.866 14.830 1.00 65.81 217 ARG A C 1
ATOM 1634 O O . ARG A 1 217 ? -5.909 2.031 14.840 1.00 65.81 217 ARG A O 1
ATOM 1641 N N . ARG A 1 218 ? -7.228 3.424 13.696 1.00 55.41 218 ARG A N 1
ATOM 1642 C CA . ARG A 1 218 ? -6.714 3.152 12.342 1.00 55.41 218 ARG A CA 1
ATOM 1643 C C . ARG A 1 218 ? -6.196 4.464 11.736 1.00 55.41 218 ARG A C 1
ATOM 1645 O O . ARG A 1 218 ? -6.950 5.218 11.118 1.00 55.41 218 ARG A O 1
ATOM 1652 N N . GLY A 1 219 ? -4.912 4.762 11.932 1.00 60.44 219 GLY A N 1
ATOM 1653 C CA . GLY A 1 219 ? -4.299 6.017 11.476 1.00 60.44 219 GLY A CA 1
ATOM 1654 C C . GLY A 1 219 ? -4.833 7.244 12.230 1.00 60.44 219 GLY A C 1
ATOM 1655 O O . GLY A 1 219 ? -4.683 7.346 13.447 1.00 60.44 219 GLY A O 1
ATOM 1656 N N . GLU A 1 220 ? -5.454 8.189 11.516 1.00 58.06 220 GLU A N 1
ATOM 1657 C CA . GLU A 1 220 ? -6.024 9.423 12.099 1.00 58.06 220 GLU A CA 1
ATOM 1658 C C . GLU A 1 220 ? -7.461 9.267 12.639 1.00 58.06 220 GLU A C 1
ATOM 1660 O O . GLU A 1 220 ? -8.012 10.201 13.233 1.00 58.06 220 GLU A O 1
ATOM 1665 N N . PHE A 1 221 ? -8.079 8.099 12.443 1.00 66.06 221 PHE A N 1
ATOM 1666 C CA . PHE A 1 221 ? -9.476 7.844 12.789 1.00 66.06 221 PHE A CA 1
ATOM 1667 C C . PHE A 1 221 ? -9.624 6.633 13.710 1.00 66.06 221 PHE A C 1
ATOM 1669 O O . PHE A 1 221 ? -8.790 5.731 13.734 1.00 66.06 221 PHE A O 1
ATOM 1676 N N . TRP A 1 222 ? -10.729 6.599 14.442 1.00 78.50 222 TRP A N 1
ATOM 1677 C CA . TRP A 1 222 ? -11.160 5.475 15.262 1.00 78.50 222 TRP A CA 1
ATOM 1678 C C . TRP A 1 222 ? -12.267 4.714 14.551 1.00 78.50 222 TRP A C 1
ATOM 1680 O O . TRP A 1 222 ? -13.283 5.308 14.190 1.00 78.50 222 TRP A O 1
ATOM 1690 N N . GLN A 1 223 ? -12.074 3.411 14.364 1.00 78.31 223 GLN A N 1
ATOM 1691 C CA . GLN A 1 223 ? -13.111 2.495 13.906 1.00 78.31 223 GLN A CA 1
ATOM 1692 C C . GLN A 1 223 ? -13.906 2.015 15.117 1.00 78.31 223 GLN A C 1
ATOM 1694 O O . GLN A 1 223 ? -13.346 1.429 16.044 1.00 78.31 223 GLN A O 1
ATOM 1699 N N . MET A 1 224 ? -15.216 2.241 15.081 1.00 84.12 224 MET A N 1
ATOM 1700 C CA . MET A 1 224 ? -16.137 1.823 16.127 1.00 84.12 224 MET A CA 1
ATOM 1701 C C . MET A 1 224 ? -17.211 0.923 15.529 1.00 84.12 224 MET A C 1
ATOM 1703 O O . MET A 1 224 ? -18.027 1.398 14.741 1.00 84.12 224 MET A O 1
ATOM 1707 N N . SER A 1 225 ? -17.197 -0.363 15.883 1.00 79.19 225 SER A N 1
ATOM 1708 C CA . SER A 1 225 ? -18.200 -1.346 15.457 1.00 79.19 225 SER A CA 1
ATOM 1709 C C . SER A 1 225 ? -18.939 -1.886 16.672 1.00 79.19 225 SER A C 1
ATOM 1711 O O . SER A 1 225 ? -18.304 -2.322 17.628 1.00 79.19 225 SER A O 1
ATOM 1713 N N . PHE A 1 226 ? -20.266 -1.849 16.642 1.00 82.62 226 PHE A N 1
ATOM 1714 C CA . PHE A 1 226 ? -21.113 -2.352 17.721 1.00 82.62 226 PHE A CA 1
ATOM 1715 C C . PHE A 1 226 ? -22.445 -2.815 17.138 1.00 82.62 226 PHE A C 1
ATOM 1717 O O . PHE A 1 226 ? -23.020 -2.111 16.306 1.00 82.62 226 PHE A O 1
ATOM 1724 N N . GLU A 1 227 ? -22.900 -4.009 17.528 1.00 82.44 227 GLU A N 1
ATOM 1725 C CA . GLU A 1 227 ? -24.127 -4.641 17.000 1.00 82.44 227 GLU A CA 1
ATOM 1726 C C . GLU A 1 227 ? -24.189 -4.702 15.456 1.00 82.44 227 GLU A C 1
ATOM 1728 O O . GLU A 1 227 ? -25.256 -4.657 14.848 1.00 82.44 227 GLU A O 1
ATOM 1733 N N . GLY A 1 228 ? -23.026 -4.816 14.805 1.00 71.88 228 GLY A N 1
ATOM 1734 C CA . GLY A 1 228 ? -22.913 -4.918 13.347 1.00 71.88 228 GLY A CA 1
ATOM 1735 C C . GLY A 1 228 ? -22.980 -3.591 12.579 1.00 71.88 228 GLY A C 1
ATOM 1736 O O . GLY A 1 228 ? -22.832 -3.619 11.360 1.00 71.88 228 GLY A O 1
ATOM 1737 N N . ASP A 1 229 ? -23.153 -2.441 13.248 1.00 76.12 229 ASP A N 1
ATOM 1738 C CA . ASP A 1 229 ? -22.984 -1.118 12.626 1.00 76.12 229 ASP A CA 1
ATOM 1739 C C . ASP A 1 229 ? -21.587 -0.562 12.926 1.00 76.12 229 ASP A C 1
ATOM 1741 O O . ASP A 1 229 ? -21.124 -0.594 14.072 1.00 76.12 229 ASP A O 1
ATOM 1745 N N . THR A 1 230 ? -20.928 -0.026 11.898 1.00 79.69 230 THR A N 1
ATOM 1746 C CA . THR A 1 230 ? -19.561 0.501 11.968 1.00 79.69 230 THR A CA 1
ATOM 1747 C C . THR A 1 230 ? -19.534 1.969 11.563 1.00 79.69 230 THR A C 1
ATOM 1749 O O . THR A 1 230 ? -20.002 2.336 10.483 1.00 79.69 230 THR A O 1
ATOM 1752 N N . LYS A 1 231 ? -18.932 2.814 12.408 1.00 79.94 231 LYS A N 1
ATOM 1753 C CA . LYS A 1 231 ? -18.686 4.241 12.149 1.00 79.94 231 LYS A CA 1
ATOM 1754 C C . LYS A 1 231 ? -17.219 4.596 12.375 1.00 79.94 231 LYS A C 1
ATOM 1756 O O . LYS A 1 231 ? -16.492 3.886 13.071 1.00 79.94 231 LYS A O 1
ATOM 1761 N N . TYR A 1 232 ? -16.804 5.719 11.795 1.00 80.12 232 TYR A N 1
ATOM 1762 C CA . TYR A 1 232 ? -15.448 6.243 11.911 1.00 80.12 232 TYR A CA 1
ATOM 1763 C C . TYR A 1 232 ? -15.477 7.627 12.539 1.00 80.12 232 TYR A C 1
ATOM 1765 O O . TYR A 1 232 ? -16.182 8.508 12.055 1.00 80.12 232 TYR A O 1
ATOM 1773 N N . PHE A 1 233 ? -14.677 7.831 13.579 1.00 80.56 233 PHE A N 1
ATOM 1774 C CA . PHE A 1 233 ? -14.606 9.105 14.288 1.00 80.56 233 PHE A CA 1
ATOM 1775 C C . PHE A 1 233 ? -13.201 9.680 14.215 1.00 80.56 233 PHE A C 1
ATOM 1777 O O . PHE A 1 233 ? -12.213 8.959 14.334 1.00 80.56 233 PHE A O 1
AT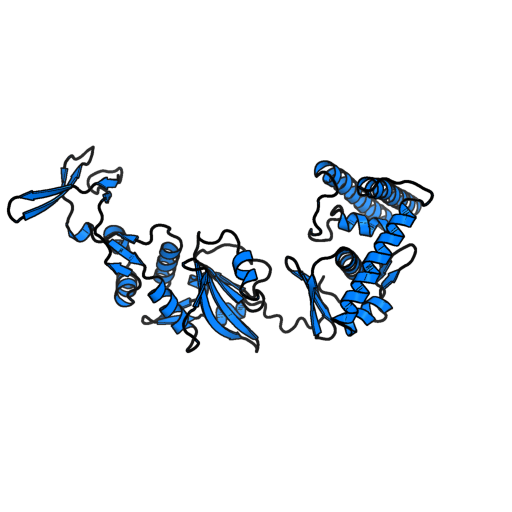OM 1784 N N . LYS A 1 234 ? -13.099 10.999 14.039 1.00 76.69 234 LYS A N 1
ATOM 1785 C CA . LYS A 1 234 ? -11.813 11.690 14.151 1.00 76.69 234 LYS A CA 1
ATOM 1786 C C . LYS A 1 234 ? -11.297 11.583 15.584 1.00 76.69 234 LYS A C 1
ATOM 1788 O O . LYS A 1 234 ? -12.081 11.709 16.528 1.00 76.69 234 LYS A O 1
ATOM 1793 N N . ASP A 1 235 ? -9.987 11.406 15.718 1.00 78.19 235 ASP A N 1
ATOM 1794 C CA . ASP A 1 235 ? -9.323 11.332 17.013 1.00 78.19 235 ASP A CA 1
ATOM 1795 C C . ASP A 1 235 ? -9.656 12.518 17.933 1.00 78.19 235 ASP A C 1
ATOM 1797 O O . ASP A 1 235 ? -9.789 13.674 17.509 1.00 78.19 235 ASP A O 1
ATOM 1801 N N . SER A 1 236 ? -9.830 12.205 19.212 1.00 81.12 236 SER A N 1
ATOM 1802 C CA . SER A 1 236 ? -10.098 13.175 20.260 1.00 81.12 236 SER A CA 1
ATOM 1803 C C . SER A 1 236 ? -9.733 12.618 21.626 1.00 81.12 236 SER A C 1
ATOM 1805 O O . SER A 1 236 ? -9.665 11.417 21.876 1.00 81.12 236 SER A O 1
ATOM 1807 N N . VAL A 1 237 ? -9.566 13.554 22.549 1.00 78.00 237 VAL A N 1
ATOM 1808 C CA . VAL A 1 237 ? -9.179 13.298 23.932 1.00 78.00 237 VAL A CA 1
ATOM 1809 C C . VAL A 1 237 ? -10.103 12.299 24.632 1.00 78.00 237 VAL A C 1
ATOM 1811 O O . VAL A 1 237 ? -9.622 11.375 25.279 1.00 78.00 237 VAL A O 1
ATOM 1814 N N . GLY A 1 238 ? -11.421 12.490 24.537 1.00 83.38 238 GLY A N 1
ATOM 1815 C CA . GLY A 1 238 ? -12.384 11.633 25.221 1.00 83.38 238 GLY A CA 1
ATOM 1816 C C . GLY A 1 238 ? -12.442 10.235 24.614 1.00 83.38 238 GLY A C 1
ATOM 1817 O O . GLY A 1 238 ? -12.553 9.277 25.370 1.00 83.38 238 GLY A O 1
ATOM 1818 N N . ILE A 1 239 ? -12.272 10.089 23.294 1.00 87.75 239 ILE A N 1
ATOM 1819 C CA . ILE A 1 239 ? -12.161 8.770 22.651 1.00 87.75 239 ILE A CA 1
ATOM 1820 C C . ILE A 1 239 ? -10.946 8.002 23.183 1.00 87.75 239 ILE A C 1
ATOM 1822 O O . ILE A 1 239 ? -11.081 6.825 23.514 1.00 87.75 239 ILE A O 1
ATOM 1826 N N . GLY A 1 240 ? -9.793 8.661 23.333 1.00 82.25 240 GLY A N 1
ATOM 1827 C CA . GLY A 1 240 ? -8.608 8.037 23.929 1.00 82.25 240 GLY A CA 1
ATOM 1828 C C . GLY A 1 240 ? -8.865 7.529 25.354 1.00 82.25 240 GLY A C 1
ATOM 1829 O O . GLY A 1 240 ? -8.499 6.403 25.691 1.00 82.25 240 GLY A O 1
ATOM 1830 N N . TYR A 1 241 ? -9.570 8.314 26.177 1.00 84.56 241 TYR A N 1
ATOM 1831 C CA . TYR A 1 241 ? -9.984 7.875 27.515 1.00 84.56 241 TYR A CA 1
ATOM 1832 C C . TYR A 1 241 ? -10.966 6.696 27.474 1.00 84.56 241 TYR A C 1
ATOM 1834 O O . TYR A 1 241 ? -10.821 5.760 28.256 1.00 84.56 241 TYR A O 1
ATOM 1842 N N . ILE A 1 242 ? -11.943 6.711 26.562 1.00 88.81 242 ILE A N 1
ATOM 1843 C CA . ILE A 1 242 ? -12.922 5.625 26.408 1.00 88.81 242 ILE A CA 1
ATOM 1844 C C . ILE A 1 242 ? -12.219 4.328 26.003 1.00 88.81 242 ILE A C 1
ATOM 1846 O O . ILE A 1 242 ? -12.429 3.310 26.653 1.00 88.81 242 ILE A O 1
ATOM 1850 N N . SER A 1 243 ? -11.332 4.370 25.003 1.00 85.50 243 SER A N 1
ATOM 1851 C CA . SER A 1 243 ? -10.528 3.211 24.590 1.00 85.50 243 SER A CA 1
ATOM 1852 C C . SER A 1 243 ? -9.783 2.599 25.778 1.00 85.50 243 SER A C 1
ATOM 1854 O O . SER A 1 243 ? -9.859 1.393 26.002 1.00 85.50 243 SER A O 1
ATOM 1856 N N . ARG A 1 244 ? -9.154 3.438 26.615 1.00 80.56 244 ARG A N 1
ATOM 1857 C CA . ARG A 1 244 ? -8.439 2.979 27.813 1.00 80.56 244 ARG A CA 1
ATOM 1858 C C . ARG A 1 244 ? -9.338 2.224 28.792 1.00 80.56 244 ARG A C 1
ATOM 1860 O O . ARG A 1 244 ? -8.909 1.216 29.350 1.00 80.56 244 ARG A O 1
ATOM 1867 N N . LEU A 1 245 ? -10.564 2.700 28.993 1.00 84.12 245 LEU A N 1
ATOM 1868 C CA . LEU A 1 245 ? -11.544 2.048 29.862 1.00 84.12 245 LEU A CA 1
ATOM 1869 C C . LEU A 1 245 ? -12.037 0.718 29.271 1.00 84.12 245 LEU A C 1
ATOM 1871 O O . LEU A 1 245 ? -12.235 -0.236 30.019 1.00 84.12 245 LEU A O 1
ATOM 1875 N N . LEU A 1 246 ? -12.196 0.634 27.946 1.00 83.69 246 LEU A N 1
ATOM 1876 C CA . LEU A 1 246 ? -12.638 -0.582 27.254 1.00 83.69 246 LEU A CA 1
ATOM 1877 C C . LEU A 1 246 ? -11.591 -1.707 27.285 1.00 83.69 246 LEU A C 1
ATOM 1879 O O . LEU A 1 246 ? -11.977 -2.868 27.376 1.00 83.69 246 LEU A O 1
ATOM 1883 N N . ILE A 1 247 ? -10.290 -1.379 27.276 1.00 73.88 247 ILE A N 1
ATOM 1884 C CA . ILE A 1 247 ? -9.193 -2.366 27.388 1.00 73.88 247 ILE A CA 1
ATOM 1885 C C . ILE A 1 247 ? -9.249 -3.120 28.729 1.00 73.88 247 ILE A C 1
ATOM 1887 O O . ILE A 1 247 ? -8.824 -4.271 28.817 1.00 73.88 247 ILE A O 1
ATOM 1891 N N . GLN A 1 248 ? -9.746 -2.481 29.796 1.00 70.06 248 GLN A N 1
ATOM 1892 C CA . GLN A 1 248 ? -9.755 -3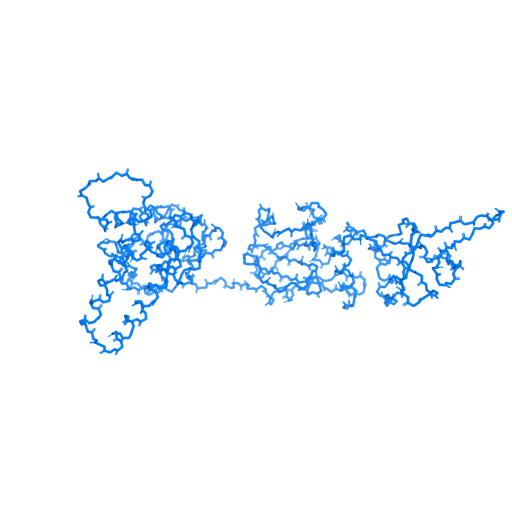.050 31.150 1.00 70.06 248 GLN A CA 1
ATOM 1893 C C . GLN A 1 248 ? -11.146 -2.958 31.797 1.00 70.06 248 GLN A C 1
ATOM 1895 O O . GLN A 1 248 ? -11.343 -2.160 32.722 1.00 70.06 248 GLN A O 1
ATOM 1900 N N . PRO A 1 249 ? -12.115 -3.791 31.361 1.00 75.56 249 PRO A N 1
ATOM 1901 C CA . PRO A 1 249 ? -13.440 -3.827 31.964 1.00 75.56 249 PRO A CA 1
ATOM 1902 C C . PRO A 1 249 ? -13.376 -4.075 33.474 1.00 75.56 249 PRO A C 1
ATOM 1904 O O . PRO A 1 249 ? -12.532 -4.812 33.978 1.00 75.56 249 PRO A O 1
ATOM 1907 N N . HIS A 1 250 ? -14.286 -3.442 34.205 1.00 74.88 250 HIS A N 1
ATOM 1908 C CA . HIS A 1 250 ? -14.437 -3.467 35.661 1.00 74.88 250 HIS A CA 1
ATOM 1909 C C . HIS A 1 250 ? -13.274 -2.890 36.482 1.00 74.88 250 HIS A C 1
ATOM 1911 O O . HIS A 1 250 ? -13.438 -2.706 37.692 1.00 74.88 250 HIS A O 1
ATOM 1917 N N . ARG A 1 251 ? -12.146 -2.521 35.864 1.00 74.12 251 ARG A N 1
ATOM 1918 C CA . ARG A 1 251 ? -11.041 -1.866 36.566 1.00 74.12 251 ARG A CA 1
ATOM 1919 C C . ARG A 1 251 ? -11.384 -0.407 36.859 1.00 74.12 251 ARG A C 1
ATOM 1921 O O . ARG A 1 251 ? -11.881 0.318 36.000 1.00 74.12 251 ARG A O 1
ATOM 1928 N N . ILE A 1 252 ? -11.108 0.012 38.089 1.00 75.56 252 ILE A N 1
ATOM 1929 C CA . ILE A 1 252 ? -11.201 1.408 38.514 1.00 75.56 252 ILE A CA 1
ATOM 1930 C C . ILE A 1 252 ? -9.926 2.123 38.045 1.00 75.56 252 ILE A C 1
ATOM 1932 O O . ILE A 1 252 ? -8.821 1.674 38.349 1.00 75.56 252 ILE A O 1
ATOM 1936 N N . ILE A 1 253 ? -10.082 3.198 37.272 1.00 77.25 253 ILE A N 1
ATOM 1937 C CA . ILE A 1 253 ? -8.993 4.029 36.749 1.00 77.25 253 ILE A CA 1
ATOM 1938 C C . ILE A 1 253 ? -9.230 5.471 37.199 1.00 77.25 253 ILE A C 1
ATOM 1940 O O . ILE A 1 253 ? -10.275 6.054 36.906 1.00 77.25 253 ILE A O 1
ATOM 1944 N N . SER A 1 254 ? -8.263 6.066 37.895 1.00 75.00 254 SER A N 1
ATOM 1945 C CA . SER A 1 254 ? -8.389 7.447 38.362 1.00 75.00 254 SER A CA 1
ATOM 1946 C C . SER A 1 254 ? -8.346 8.443 37.196 1.00 75.00 254 SER A C 1
ATOM 1948 O O . SER A 1 254 ? -7.723 8.208 36.154 1.00 75.00 254 SER A O 1
ATOM 1950 N N . SER A 1 255 ? -8.988 9.601 37.373 1.00 73.31 255 SER A N 1
ATOM 1951 C CA . SER A 1 255 ? -8.978 10.695 36.380 1.00 73.31 255 SER A CA 1
ATOM 1952 C C . SER A 1 255 ? -7.563 11.113 35.957 1.00 73.31 255 SER A C 1
ATOM 1954 O O . SER A 1 255 ? -7.288 11.443 34.804 1.00 73.31 255 SER A O 1
ATOM 1956 N N . VAL A 1 256 ? -6.657 11.053 36.918 1.00 67.38 256 VAL A N 1
ATOM 1957 C CA . VAL A 1 256 ? -5.263 11.433 36.810 1.00 67.38 256 VAL A CA 1
ATOM 1958 C C . VAL A 1 256 ? -4.473 10.413 35.967 1.00 67.38 256 VAL A C 1
ATOM 1960 O O . VAL A 1 256 ? -3.695 10.805 35.098 1.00 67.38 256 VAL A O 1
ATOM 1963 N N . MET A 1 257 ? -4.753 9.115 36.114 1.00 66.31 257 MET A N 1
ATOM 1964 C CA . MET A 1 257 ? -4.148 8.050 35.301 1.00 66.31 257 MET A CA 1
ATOM 1965 C C . MET A 1 257 ? -4.631 8.081 33.840 1.00 66.31 257 MET A C 1
ATOM 1967 O O . MET A 1 257 ? -3.847 7.851 32.919 1.00 66.31 257 MET A O 1
ATOM 1971 N N . LEU A 1 258 ? -5.894 8.449 33.596 1.00 73.44 258 LEU A N 1
ATOM 1972 C CA . LEU A 1 258 ? -6.394 8.678 32.233 1.00 73.44 258 LEU A CA 1
ATOM 1973 C C . LEU A 1 258 ? -5.658 9.840 31.548 1.00 73.44 258 LEU A C 1
ATOM 1975 O O . LEU A 1 258 ? -5.259 9.721 30.389 1.00 73.44 258 LEU A O 1
ATOM 1979 N N . LEU A 1 259 ? -5.417 10.940 32.268 1.00 69.62 259 LEU A N 1
ATOM 1980 C CA . LEU A 1 259 ? -4.651 12.076 31.749 1.00 69.62 259 LEU A CA 1
ATOM 1981 C C . LEU A 1 259 ? -3.196 11.693 31.417 1.00 69.62 259 LEU A C 1
ATOM 1983 O O . LEU A 1 259 ? -2.650 12.155 30.416 1.00 69.62 259 LEU A O 1
ATOM 1987 N N . ALA A 1 260 ? -2.581 10.823 32.214 1.00 61.91 260 ALA A N 1
ATOM 1988 C CA . ALA A 1 260 ? -1.227 10.333 31.972 1.00 61.91 260 ALA A CA 1
ATOM 1989 C C . ALA A 1 260 ? -1.122 9.436 30.733 1.00 61.91 260 ALA A C 1
ATOM 1991 O O . ALA A 1 260 ? -0.195 9.588 29.932 1.00 61.91 260 ALA A O 1
ATOM 1992 N N . ALA A 1 261 ? -2.115 8.565 30.518 1.00 61.84 261 ALA A N 1
ATOM 1993 C CA . ALA A 1 261 ? -2.222 7.792 29.284 1.00 61.84 261 ALA A CA 1
ATOM 1994 C C . ALA A 1 261 ? -2.293 8.712 28.053 1.00 61.84 261 ALA A C 1
ATOM 1996 O O . ALA A 1 261 ? -1.638 8.459 27.044 1.00 61.84 261 ALA A O 1
ATOM 1997 N N . ARG A 1 262 ? -2.988 9.850 28.162 1.00 62.09 262 ARG A N 1
ATOM 1998 C CA . ARG A 1 262 ? -3.019 10.880 27.112 1.00 62.09 262 ARG A CA 1
ATOM 1999 C C . ARG A 1 262 ? -1.677 11.593 26.913 1.00 62.09 262 ARG A C 1
ATOM 2001 O O . ARG A 1 262 ? -1.307 11.870 25.776 1.00 62.09 262 ARG A O 1
ATOM 2008 N N . ALA A 1 263 ? -0.934 11.885 27.979 1.00 56.44 263 ALA A N 1
ATOM 2009 C CA . ALA A 1 263 ? 0.428 12.422 27.871 1.00 56.44 263 ALA A CA 1
ATOM 2010 C C . ALA A 1 263 ? 1.424 11.407 27.255 1.00 56.44 263 ALA A C 1
ATOM 2012 O O . ALA A 1 263 ? 2.599 11.721 27.059 1.00 56.44 263 ALA A O 1
ATOM 2013 N N . GLY A 1 264 ? 0.947 10.191 26.943 1.00 53.62 264 GLY A N 1
ATOM 2014 C CA . GLY A 1 264 ? 1.673 9.073 26.352 1.00 53.62 264 GLY A CA 1
ATOM 2015 C C . GLY A 1 264 ? 2.745 8.498 27.277 1.00 53.62 264 GLY A C 1
ATOM 2016 O O . GLY A 1 264 ? 3.748 7.983 26.789 1.00 53.62 264 GLY A O 1
ATOM 2017 N N . ILE A 1 265 ? 2.561 8.675 28.583 1.00 53.88 265 ILE A N 1
ATOM 2018 C CA . ILE A 1 265 ? 3.409 8.136 29.652 1.00 53.88 265 ILE A CA 1
ATOM 2019 C C . ILE A 1 265 ? 3.051 6.674 29.937 1.00 53.88 265 ILE A C 1
ATOM 2021 O O . ILE A 1 265 ? 3.907 5.904 30.357 1.00 53.88 265 ILE A O 1
ATOM 2025 N N . ASP A 1 266 ? 1.812 6.277 29.635 1.00 48.41 266 ASP A N 1
ATOM 2026 C CA . ASP A 1 266 ? 1.351 4.893 29.709 1.00 48.41 266 ASP A CA 1
ATOM 2027 C C . ASP A 1 266 ? 1.569 4.174 28.365 1.00 48.41 266 ASP A C 1
ATOM 2029 O O . ASP A 1 266 ? 1.094 4.627 27.321 1.00 48.41 266 ASP A O 1
ATOM 2033 N N . SER A 1 267 ? 2.292 3.053 28.395 1.00 43.22 267 SER A N 1
ATOM 2034 C CA . SER A 1 267 ? 2.683 2.247 27.228 1.00 43.22 267 SER A CA 1
ATOM 2035 C C . SER A 1 267 ? 1.552 1.389 26.648 1.00 43.22 267 SER A C 1
ATOM 2037 O O . SER A 1 267 ? 1.701 0.834 25.562 1.00 43.22 267 SER A O 1
ATOM 2039 N N . LEU A 1 268 ? 0.408 1.288 27.334 1.00 39.12 268 LEU A N 1
ATOM 2040 C CA . LEU A 1 268 ? -0.717 0.441 26.920 1.00 39.12 268 LEU A CA 1
ATOM 2041 C C . LEU A 1 268 ? -1.629 1.062 25.842 1.00 39.12 268 LEU A C 1
ATOM 2043 O O . LEU A 1 268 ? -2.610 0.434 25.452 1.00 39.12 268 LEU A O 1
ATOM 2047 N N . VAL A 1 269 ? -1.332 2.271 25.353 1.00 41.50 269 VAL A N 1
ATOM 2048 C CA . VAL A 1 269 ? -2.033 2.893 24.218 1.00 41.50 269 VAL A CA 1
ATOM 2049 C C . VAL A 1 269 ? -1.005 3.256 23.151 1.00 41.50 269 VAL A C 1
ATOM 2051 O O . VAL A 1 269 ? -0.131 4.093 23.381 1.00 41.50 269 VAL A O 1
ATOM 2054 N N . ALA A 1 270 ? -1.112 2.635 21.971 1.00 36.78 270 ALA A N 1
ATOM 2055 C CA . ALA A 1 270 ? -0.307 2.999 20.811 1.00 36.78 270 ALA A CA 1
ATOM 2056 C C . ALA A 1 270 ? -0.516 4.489 20.495 1.00 36.78 270 ALA A C 1
ATOM 2058 O O . ALA A 1 270 ? -1.629 4.952 20.233 1.00 36.78 270 ALA A O 1
ATOM 2059 N N . ALA A 1 271 ? 0.584 5.232 20.589 1.00 35.44 271 ALA A N 1
ATOM 2060 C CA . ALA A 1 271 ? 0.652 6.681 20.625 1.00 35.44 271 ALA A CA 1
ATOM 2061 C C . ALA A 1 271 ? -0.264 7.389 19.617 1.00 35.44 271 ALA A C 1
ATOM 2063 O O . ALA A 1 271 ? -0.127 7.254 18.399 1.00 35.44 271 ALA A O 1
ATOM 2064 N N . GLY A 1 272 ? -1.128 8.257 20.134 1.00 37.28 272 GLY A N 1
ATOM 2065 C CA . GLY A 1 272 ? -1.616 9.397 19.378 1.00 37.28 272 GLY A CA 1
ATOM 2066 C C . GLY A 1 272 ? -2.710 10.157 20.090 1.00 37.28 272 GLY A C 1
ATOM 2067 O O . GLY A 1 272 ? -3.873 9.807 20.012 1.00 37.28 272 GLY A O 1
ATOM 2068 N N . THR A 1 273 ? -2.293 11.250 20.710 1.00 39.12 273 THR A N 1
ATOM 2069 C CA . THR A 1 273 ? -2.944 12.548 20.563 1.00 39.12 273 THR A CA 1
ATOM 2070 C C . THR A 1 273 ? -1.796 13.541 20.498 1.00 39.12 273 THR A C 1
ATOM 2072 O O . THR A 1 273 ? -0.966 13.505 21.402 1.00 39.12 273 THR A O 1
ATOM 2075 N N . SER A 1 274 ? -1.708 14.341 19.430 1.00 37.50 274 SER A N 1
ATOM 2076 C CA . SER A 1 274 ? -0.763 15.451 19.209 1.00 37.50 274 SER A CA 1
ATOM 2077 C C . SER A 1 274 ? 0.056 15.838 20.446 1.00 37.50 274 SER A C 1
ATOM 2079 O O . SER A 1 274 ? -0.375 16.645 21.273 1.00 37.50 274 SER A O 1
ATOM 2081 N N . GLY A 1 275 ? 1.212 15.191 20.593 1.00 41.12 275 GLY A N 1
ATOM 2082 C CA . GLY A 1 275 ? 2.120 15.396 21.705 1.00 41.12 275 GLY A CA 1
ATOM 2083 C C . GLY A 1 275 ? 2.958 16.635 21.460 1.00 41.12 275 GLY A C 1
ATOM 2084 O O . GLY A 1 275 ? 4.051 16.527 20.939 1.00 41.12 275 GLY A O 1
ATOM 2085 N N . GLU A 1 276 ? 2.445 17.796 21.846 1.00 43.88 276 GLU A N 1
ATOM 2086 C CA . GLU A 1 276 ? 3.283 18.938 22.216 1.00 43.88 276 GLU A CA 1
ATOM 2087 C C . GLU A 1 276 ? 2.640 19.609 23.431 1.00 43.88 276 GLU A C 1
ATOM 2089 O O . GLU A 1 276 ? 2.006 20.658 23.340 1.00 43.88 276 GLU A O 1
ATOM 2094 N N . ILE A 1 277 ? 2.720 18.944 24.587 1.00 49.50 277 ILE A N 1
ATOM 2095 C CA . ILE A 1 277 ? 2.432 19.600 25.875 1.00 49.50 277 ILE A CA 1
ATOM 2096 C C . ILE A 1 277 ? 3.562 19.376 26.895 1.00 49.50 277 ILE A C 1
ATOM 2098 O O . ILE A 1 277 ? 3.652 20.103 27.876 1.00 49.50 277 ILE A O 1
ATOM 2102 N N . LEU A 1 278 ? 4.476 18.430 26.650 1.00 49.97 278 LEU A N 1
ATOM 2103 C CA . LEU A 1 278 ? 5.651 18.178 27.484 1.00 49.97 278 LEU A CA 1
ATOM 2104 C C . LEU A 1 278 ? 6.883 18.019 26.593 1.00 49.97 278 LEU A C 1
ATOM 2106 O O . LEU A 1 278 ? 6.790 17.407 25.532 1.00 49.97 278 LEU A O 1
ATOM 2110 N N . ASP A 1 279 ? 8.013 18.565 27.041 1.00 56.62 279 ASP A N 1
ATOM 2111 C CA . ASP A 1 279 ? 9.324 18.318 26.436 1.00 56.62 279 ASP A CA 1
ATOM 2112 C C . ASP A 1 279 ? 9.658 16.812 26.479 1.00 56.62 279 ASP A C 1
ATOM 2114 O O . ASP A 1 279 ? 9.288 16.107 27.427 1.00 56.62 279 ASP A O 1
ATOM 2118 N N . GLU A 1 280 ? 10.348 16.314 25.453 1.00 55.94 280 GLU A N 1
ATOM 2119 C CA . GLU A 1 280 ? 10.591 14.883 25.212 1.00 55.94 280 GLU A CA 1
ATOM 2120 C C . GLU A 1 280 ? 11.369 14.234 26.371 1.00 55.94 280 GLU A C 1
ATOM 2122 O O . GLU A 1 280 ? 11.119 13.088 26.754 1.00 55.94 280 GLU A O 1
ATOM 2127 N N . GLU A 1 281 ? 12.260 14.997 27.010 1.00 63.59 281 GLU A N 1
ATOM 2128 C CA . GLU A 1 281 ? 13.024 14.534 28.169 1.00 63.59 281 GLU A CA 1
ATOM 2129 C C . GLU A 1 281 ? 12.152 14.393 29.427 1.00 63.59 281 GLU A C 1
ATOM 2131 O O . GLU A 1 281 ? 12.256 13.398 30.148 1.00 63.59 281 GLU A O 1
ATOM 2136 N N . ALA A 1 282 ? 11.235 15.337 29.667 1.00 61.97 282 ALA A N 1
ATOM 2137 C CA . ALA A 1 282 ? 10.297 15.256 30.786 1.00 61.97 282 ALA A CA 1
ATOM 2138 C C . ALA A 1 282 ? 9.353 14.057 30.611 1.00 61.97 282 ALA A C 1
ATOM 2140 O O . ALA A 1 282 ? 9.142 13.279 31.543 1.00 61.97 282 ALA A O 1
ATOM 2141 N N . ARG A 1 283 ? 8.845 13.850 29.391 1.00 61.25 283 ARG A N 1
ATOM 2142 C CA . ARG A 1 283 ? 8.022 12.692 29.0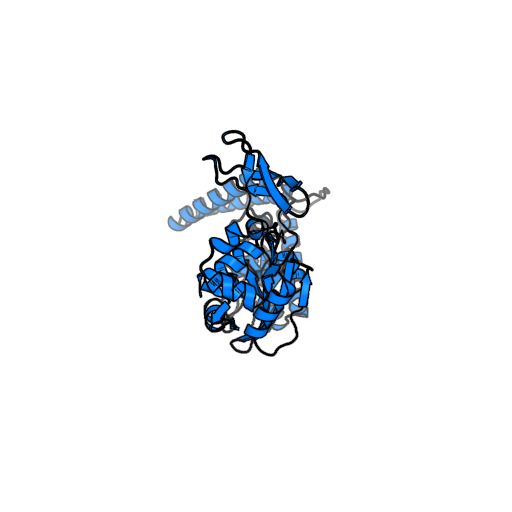19 1.00 61.25 283 ARG A CA 1
ATOM 2143 C C . ARG A 1 283 ? 8.735 11.368 29.315 1.00 61.25 283 ARG A C 1
ATOM 2145 O O . ARG A 1 283 ? 8.125 10.469 29.893 1.00 61.25 283 ARG A O 1
ATOM 2152 N N . ARG A 1 284 ? 10.021 11.256 28.968 1.00 64.75 284 ARG A N 1
ATOM 2153 C CA . ARG A 1 284 ? 10.841 10.061 29.220 1.00 64.75 284 ARG A CA 1
ATOM 2154 C C . ARG A 1 284 ? 11.016 9.779 30.713 1.00 64.75 284 ARG A C 1
ATOM 2156 O O . ARG A 1 284 ? 10.829 8.641 31.139 1.00 64.75 284 ARG A O 1
ATOM 2163 N N . GLN A 1 285 ? 11.320 10.806 31.507 1.00 68.56 285 GLN A N 1
ATOM 2164 C CA . GLN A 1 285 ? 11.530 10.673 32.954 1.00 68.56 285 GLN A CA 1
ATOM 2165 C C . GLN A 1 285 ? 10.242 10.290 33.695 1.00 68.56 285 GLN A C 1
ATOM 2167 O O . GLN A 1 285 ? 10.245 9.352 34.496 1.00 68.56 285 GLN A O 1
ATOM 2172 N N . TYR A 1 286 ? 9.125 10.959 33.390 1.00 67.44 286 TYR A N 1
ATOM 2173 C CA . TYR A 1 286 ? 7.825 10.613 33.971 1.00 67.44 286 TYR A CA 1
ATOM 2174 C C . TYR A 1 286 ? 7.344 9.226 33.519 1.00 67.44 286 TYR A C 1
ATOM 2176 O O . TYR A 1 286 ? 6.820 8.473 34.338 1.00 67.44 286 TYR A O 1
ATOM 2184 N N . GLY A 1 287 ? 7.575 8.861 32.251 1.00 62.97 287 GLY A N 1
ATOM 2185 C CA . GLY A 1 287 ? 7.310 7.525 31.701 1.00 62.97 287 GLY A CA 1
ATOM 2186 C C . GLY A 1 287 ? 8.055 6.416 32.437 1.00 62.97 287 GLY A C 1
ATOM 2187 O O . GLY A 1 287 ? 7.452 5.427 32.847 1.00 62.97 287 GLY A O 1
ATOM 2188 N N . GLN A 1 288 ? 9.358 6.596 32.656 1.00 73.31 288 GLN A N 1
ATOM 2189 C CA . GLN A 1 288 ? 10.170 5.625 33.385 1.00 73.31 288 GLN A CA 1
ATOM 2190 C C . GLN A 1 288 ? 9.678 5.456 34.827 1.00 73.31 288 GLN A C 1
ATOM 2192 O O . GLN A 1 288 ? 9.407 4.335 35.249 1.00 73.31 288 GLN A O 1
ATOM 2197 N N . ARG A 1 289 ? 9.462 6.564 35.551 1.00 78.75 289 ARG A N 1
ATOM 2198 C CA . ARG A 1 289 ? 8.993 6.503 36.942 1.00 78.75 289 ARG A CA 1
ATOM 2199 C C . ARG A 1 289 ? 7.613 5.851 37.071 1.00 78.75 289 ARG A C 1
ATOM 2201 O O . ARG A 1 289 ? 7.372 5.135 38.037 1.00 78.75 289 ARG A O 1
ATOM 2208 N N . TYR A 1 290 ? 6.720 6.085 36.110 1.00 71.31 290 TYR A N 1
ATOM 2209 C CA . TYR A 1 290 ? 5.406 5.444 36.063 1.00 71.31 290 TYR A CA 1
ATOM 2210 C C . TYR A 1 290 ? 5.514 3.923 35.904 1.00 71.31 290 TYR A C 1
ATOM 2212 O O . TYR A 1 290 ? 4.859 3.189 36.643 1.00 71.31 290 TYR A O 1
ATOM 2220 N N . ASN A 1 291 ? 6.357 3.451 34.981 1.00 68.06 291 ASN A N 1
ATOM 2221 C CA . ASN A 1 291 ? 6.558 2.019 34.757 1.00 68.06 291 ASN A CA 1
ATOM 2222 C C . ASN A 1 291 ? 7.152 1.327 35.991 1.00 68.06 291 ASN A C 1
ATOM 2224 O O . ASN A 1 291 ? 6.655 0.272 36.376 1.00 68.06 291 ASN A O 1
ATOM 2228 N N . ASP A 1 292 ? 8.138 1.950 36.646 1.00 77.50 292 ASP A N 1
ATOM 2229 C CA . ASP A 1 292 ? 8.738 1.421 37.877 1.00 77.50 292 ASP A CA 1
ATOM 2230 C C . ASP A 1 292 ? 7.675 1.234 38.976 1.00 77.50 292 ASP A C 1
ATOM 2232 O O . ASP A 1 292 ? 7.572 0.171 39.586 1.00 77.50 292 ASP A O 1
ATOM 2236 N N . LEU A 1 293 ? 6.823 2.246 39.188 1.00 78.19 293 LEU A N 1
ATOM 2237 C CA . LEU A 1 293 ? 5.753 2.183 40.188 1.00 78.19 293 LEU A CA 1
ATOM 2238 C C . LEU A 1 293 ? 4.672 1.150 39.835 1.00 78.19 293 LEU A C 1
ATOM 2240 O O . LEU A 1 293 ? 4.120 0.521 40.734 1.00 78.19 293 LEU A O 1
ATOM 2244 N N . GLN A 1 294 ? 4.360 0.943 38.550 1.00 74.75 294 GLN A N 1
ATOM 2245 C CA . GLN A 1 294 ? 3.439 -0.123 38.131 1.00 74.75 294 GLN A CA 1
ATOM 2246 C C . GLN A 1 294 ? 4.028 -1.516 38.387 1.00 74.75 294 GLN A C 1
ATOM 2248 O O . GLN A 1 294 ? 3.310 -2.403 38.849 1.00 74.75 294 GLN A O 1
ATOM 2253 N N . GLU A 1 295 ? 5.323 -1.714 38.125 1.00 76.88 295 GLU A N 1
ATOM 2254 C CA . GLU A 1 295 ? 6.005 -2.978 38.412 1.00 76.88 295 GLU A CA 1
ATOM 2255 C C . GLU A 1 295 ? 6.026 -3.266 39.921 1.00 76.88 295 GLU A C 1
ATOM 2257 O O . GLU A 1 295 ? 5.737 -4.384 40.355 1.00 76.88 295 GLU A O 1
ATOM 2262 N N . ASP A 1 296 ? 6.304 -2.246 40.733 1.00 78.94 296 ASP A N 1
ATOM 2263 C CA . ASP A 1 296 ? 6.273 -2.352 42.190 1.00 78.94 296 ASP A CA 1
ATOM 2264 C C . ASP A 1 296 ? 4.858 -2.633 42.713 1.00 78.94 296 ASP A C 1
ATOM 2266 O O . ASP A 1 296 ? 4.692 -3.447 43.625 1.00 78.94 296 ASP A O 1
ATOM 2270 N N . LEU A 1 297 ? 3.823 -2.038 42.109 1.00 76.25 297 LEU A N 1
ATOM 2271 C CA . LEU A 1 297 ? 2.430 -2.304 42.472 1.00 76.25 297 LEU A CA 1
ATOM 2272 C C . LEU A 1 297 ? 2.047 -3.761 42.197 1.00 76.25 297 LEU A C 1
ATOM 2274 O O . LEU A 1 297 ? 1.380 -4.390 43.019 1.00 76.25 297 LEU A O 1
ATOM 2278 N N . GLU A 1 298 ? 2.485 -4.317 41.069 1.00 71.38 298 GLU A N 1
ATOM 2279 C CA . GLU A 1 298 ? 2.227 -5.717 40.731 1.00 71.38 298 GLU A CA 1
ATOM 2280 C C . GLU A 1 298 ? 2.945 -6.670 41.700 1.00 71.38 298 GLU A C 1
ATOM 2282 O O . GLU A 1 298 ? 2.349 -7.636 42.182 1.00 71.38 298 GLU A O 1
ATOM 2287 N N . LYS A 1 299 ? 4.187 -6.353 42.091 1.00 80.56 299 LYS A N 1
ATOM 2288 C CA . LYS A 1 299 ? 4.909 -7.088 43.146 1.00 80.56 299 LYS A CA 1
ATOM 2289 C C . LYS A 1 299 ? 4.178 -7.009 44.488 1.00 80.56 299 LYS A C 1
ATOM 2291 O O . LYS A 1 299 ? 4.019 -8.026 45.163 1.00 80.56 299 LYS A O 1
ATOM 2296 N N . ALA A 1 300 ? 3.705 -5.825 44.873 1.00 81.94 300 ALA A N 1
ATOM 2297 C CA . ALA A 1 300 ? 2.969 -5.622 46.118 1.00 81.94 300 ALA A CA 1
ATOM 2298 C C . ALA A 1 300 ? 1.626 -6.377 46.123 1.00 81.94 300 ALA A C 1
ATOM 2300 O O . ALA A 1 300 ? 1.228 -6.929 47.153 1.00 81.94 300 ALA A O 1
ATOM 2301 N N . ARG A 1 301 ? 0.947 -6.466 44.970 1.00 76.19 301 ARG A N 1
ATOM 2302 C CA . ARG A 1 301 ? -0.264 -7.284 44.768 1.00 76.19 301 ARG A CA 1
ATOM 2303 C C . ARG A 1 301 ? 0.015 -8.769 44.883 1.00 76.19 301 ARG A C 1
ATOM 2305 O O . ARG A 1 301 ? -0.679 -9.449 45.636 1.00 76.19 301 ARG A O 1
ATOM 2312 N N . HIS A 1 302 ? 1.055 -9.256 44.211 1.00 81.44 302 HIS A N 1
ATOM 2313 C CA . HIS A 1 302 ? 1.467 -10.655 44.297 1.00 81.44 302 HIS A CA 1
ATOM 2314 C C . HIS A 1 302 ? 1.767 -11.073 45.743 1.00 81.44 302 HIS A C 1
ATOM 2316 O O . HIS A 1 302 ? 1.361 -12.145 46.187 1.00 81.44 302 HIS A O 1
ATOM 2322 N N . ASN A 1 303 ? 2.399 -10.180 46.506 1.00 83.75 303 ASN A N 1
ATOM 2323 C CA . ASN A 1 303 ? 2.758 -10.418 47.900 1.00 83.75 303 ASN A CA 1
ATOM 2324 C C . ASN A 1 303 ? 1.628 -10.111 48.899 1.00 83.75 303 ASN A C 1
ATOM 2326 O O . ASN A 1 303 ? 1.822 -10.293 50.099 1.00 83.75 303 ASN A O 1
ATOM 2330 N N . SER A 1 304 ? 0.456 -9.654 48.433 1.00 85.62 304 SER A N 1
ATOM 2331 C CA . SER A 1 304 ? -0.673 -9.223 49.278 1.00 85.62 304 SER A CA 1
ATOM 2332 C C . SER A 1 304 ? -0.298 -8.176 50.346 1.00 85.62 304 SER A C 1
ATOM 2334 O O . SER A 1 304 ? -0.917 -8.114 51.409 1.00 85.62 304 SER A O 1
ATOM 2336 N N . ASP A 1 305 ? 0.707 -7.339 50.072 1.00 84.56 305 ASP A N 1
ATOM 2337 C CA . ASP A 1 305 ? 1.168 -6.289 50.985 1.00 84.56 305 ASP A CA 1
ATOM 2338 C C . ASP A 1 305 ? 0.322 -5.022 50.809 1.00 84.56 305 ASP A C 1
ATOM 2340 O O . ASP A 1 305 ? 0.642 -4.138 50.015 1.00 84.56 305 ASP A O 1
ATOM 2344 N N . LEU A 1 306 ? -0.792 -4.952 51.541 1.00 78.12 306 LEU A N 1
ATOM 2345 C CA . LEU A 1 306 ? -1.752 -3.848 51.448 1.00 78.12 306 LEU A CA 1
ATOM 2346 C C . LEU A 1 306 ? -1.141 -2.485 51.813 1.00 78.12 306 LEU A C 1
ATOM 2348 O O . LEU A 1 306 ? -1.496 -1.480 51.204 1.00 78.12 306 LEU A O 1
ATOM 2352 N N . GLY A 1 307 ? -0.211 -2.440 52.773 1.00 81.38 307 GLY A N 1
ATOM 2353 C CA . GLY A 1 307 ? 0.423 -1.185 53.189 1.00 81.38 307 GLY A CA 1
ATOM 2354 C C . GLY A 1 307 ? 1.400 -0.660 52.139 1.00 81.38 307 GLY A C 1
ATOM 2355 O O . GLY A 1 307 ? 1.488 0.547 51.904 1.00 81.38 307 GLY A O 1
ATOM 2356 N N . TRP A 1 308 ? 2.116 -1.562 51.466 1.00 75.69 308 TRP A N 1
ATOM 2357 C CA . TRP A 1 308 ? 2.986 -1.182 50.360 1.00 75.69 308 TRP A CA 1
ATOM 2358 C C . TRP A 1 308 ? 2.195 -0.822 49.097 1.00 75.69 308 TRP A C 1
ATOM 2360 O O . TRP A 1 308 ? 2.546 0.157 48.441 1.00 75.69 308 TRP A O 1
ATOM 2370 N N . GLN A 1 309 ? 1.091 -1.526 48.813 1.00 70.88 309 GLN A N 1
ATOM 2371 C CA . GLN A 1 309 ? 0.147 -1.161 47.748 1.00 70.88 309 GLN A CA 1
ATOM 2372 C C . GLN A 1 309 ? -0.366 0.272 47.929 1.00 70.88 309 GLN A C 1
ATOM 2374 O O . GLN A 1 309 ? -0.196 1.086 47.026 1.00 70.88 309 GLN A O 1
ATOM 2379 N N . GLU A 1 310 ? -0.888 0.612 49.112 1.00 74.19 310 GLU A N 1
ATOM 2380 C CA . GLU A 1 310 ? -1.391 1.961 49.411 1.00 74.19 310 GLU A CA 1
ATOM 2381 C C . GLU A 1 310 ? -0.292 3.026 49.251 1.00 74.19 310 GLU A C 1
ATOM 2383 O O . GLU A 1 310 ? -0.524 4.114 48.720 1.00 74.19 310 GLU A O 1
ATOM 2388 N N . LYS A 1 311 ? 0.946 2.723 49.661 1.00 77.81 311 LYS A N 1
ATOM 2389 C CA . LYS A 1 311 ? 2.079 3.643 49.495 1.00 77.81 311 LYS A CA 1
ATOM 2390 C C . LYS A 1 311 ? 2.418 3.893 48.021 1.00 77.81 311 LYS A C 1
ATOM 2392 O O . LYS A 1 311 ? 2.651 5.041 47.649 1.00 77.81 311 LYS A O 1
ATOM 2397 N N . ILE A 1 312 ? 2.459 2.840 47.205 1.00 73.56 312 ILE A N 1
ATOM 2398 C CA . ILE A 1 312 ? 2.752 2.941 45.769 1.00 73.56 312 ILE A CA 1
ATOM 2399 C C . ILE A 1 312 ? 1.618 3.671 45.040 1.00 73.56 312 ILE A C 1
ATOM 2401 O O . ILE A 1 312 ? 1.885 4.508 44.182 1.00 73.56 312 ILE A O 1
ATOM 2405 N N . GLU A 1 313 ? 0.362 3.412 45.409 1.00 71.00 313 GLU A N 1
ATOM 2406 C CA . GLU A 1 313 ? -0.809 4.102 44.858 1.00 71.00 313 GLU A CA 1
ATOM 2407 C C . GLU A 1 313 ? -0.788 5.606 45.175 1.00 71.00 313 GLU A C 1
ATOM 2409 O O . GLU A 1 313 ? -0.974 6.420 44.270 1.00 71.00 313 GLU A O 1
ATOM 2414 N N . ASN A 1 314 ? -0.449 5.988 46.412 1.00 73.56 314 ASN A N 1
ATOM 2415 C CA . ASN A 1 314 ? -0.258 7.392 46.796 1.00 73.56 314 ASN A CA 1
ATOM 2416 C C . ASN A 1 314 ? 0.892 8.064 46.022 1.00 73.56 314 ASN A C 1
ATOM 2418 O O . ASN A 1 314 ? 0.811 9.239 45.659 1.00 73.56 314 ASN A O 1
ATOM 2422 N N . GLU A 1 315 ? 1.981 7.337 45.765 1.00 78.62 315 GLU A N 1
ATOM 2423 C CA . GLU A 1 315 ? 3.120 7.859 45.007 1.00 78.62 315 GLU A CA 1
ATOM 2424 C C . GLU A 1 315 ? 2.794 8.029 43.515 1.00 78.62 315 GLU A C 1
ATOM 2426 O O . GLU A 1 315 ? 3.158 9.043 42.913 1.00 78.62 315 GLU A O 1
ATOM 2431 N N . LEU A 1 316 ? 2.040 7.087 42.939 1.00 66.56 316 LEU A N 1
ATOM 2432 C CA . LEU A 1 316 ? 1.435 7.215 41.614 1.00 66.56 316 LEU A CA 1
ATOM 2433 C C . LEU A 1 316 ? 0.535 8.451 41.548 1.00 66.56 316 LEU A C 1
ATOM 2435 O O . LEU A 1 316 ? 0.659 9.239 40.615 1.00 66.56 316 LEU A O 1
ATOM 2439 N N . GLU A 1 317 ? -0.328 8.675 42.539 1.00 65.50 317 GLU A N 1
ATOM 2440 C CA . GLU A 1 317 ? -1.193 9.857 42.572 1.00 65.50 317 GLU A CA 1
ATOM 2441 C C . GLU A 1 317 ? -0.375 11.160 42.611 1.00 65.50 317 GLU A C 1
ATOM 2443 O O . GLU A 1 317 ? -0.603 12.061 41.799 1.00 65.50 317 GLU A O 1
ATOM 2448 N N . ALA A 1 318 ? 0.636 11.244 43.480 1.00 72.31 318 ALA A N 1
ATOM 2449 C CA . ALA A 1 318 ? 1.491 12.422 43.610 1.00 72.31 318 ALA A CA 1
ATOM 2450 C C . ALA A 1 318 ? 2.291 12.733 42.330 1.00 72.31 318 ALA A C 1
ATOM 2452 O O . ALA A 1 318 ? 2.328 13.888 41.890 1.00 72.31 318 ALA A O 1
ATOM 2453 N N . LEU A 1 319 ? 2.895 11.713 41.706 1.00 73.69 319 LEU A N 1
ATOM 2454 C CA . LEU A 1 319 ? 3.640 11.844 40.447 1.00 73.69 319 LEU A CA 1
ATOM 2455 C C . LEU A 1 319 ? 2.757 12.421 39.338 1.00 73.69 319 LEU A C 1
ATOM 2457 O O . LEU A 1 319 ? 3.176 13.253 38.533 1.00 73.69 319 LEU A O 1
ATOM 2461 N N . MET A 1 320 ? 1.505 11.988 39.304 1.00 64.31 320 MET A N 1
ATOM 2462 C CA . MET A 1 320 ? 0.584 12.371 38.254 1.00 64.31 320 MET A CA 1
ATOM 2463 C C . MET A 1 320 ? -0.088 13.733 38.516 1.00 64.31 320 MET A C 1
ATOM 2465 O O . MET A 1 320 ? -0.422 14.434 37.561 1.00 64.31 320 MET A O 1
ATOM 2469 N N . VAL A 1 321 ? -0.213 14.173 39.776 1.00 64.44 321 VAL A N 1
ATOM 2470 C CA . VAL A 1 321 ? -0.552 15.571 40.118 1.00 64.44 321 VAL A CA 1
ATOM 2471 C C . VAL A 1 321 ? 0.531 16.529 39.612 1.00 64.44 321 VAL A C 1
ATOM 2473 O O . VAL A 1 321 ? 0.212 17.547 38.995 1.00 64.44 321 VAL A O 1
ATOM 2476 N N . GLN A 1 322 ? 1.810 16.188 39.804 1.00 69.69 322 GLN A N 1
ATOM 2477 C CA . GLN A 1 322 ? 2.931 16.977 39.276 1.00 69.69 322 GLN A CA 1
ATOM 2478 C C . GLN A 1 322 ? 2.901 17.053 37.744 1.00 69.69 322 GLN A C 1
ATOM 2480 O O . GLN A 1 322 ? 3.096 18.123 37.165 1.00 69.69 322 GLN A O 1
ATOM 2485 N N . LEU A 1 323 ? 2.579 15.936 37.089 1.00 65.31 323 LEU A N 1
ATOM 2486 C CA . LEU A 1 323 ? 2.427 15.868 35.642 1.00 65.31 323 LEU A CA 1
ATOM 2487 C C . LEU A 1 323 ? 1.260 16.732 35.134 1.00 65.31 323 LEU A C 1
ATOM 2489 O O . LEU A 1 323 ? 1.416 17.475 34.168 1.00 65.31 323 LEU A O 1
ATOM 2493 N N . ALA A 1 324 ? 0.099 16.670 35.789 1.00 58.09 324 ALA A N 1
ATOM 2494 C CA . ALA A 1 324 ? -1.065 17.473 35.423 1.00 58.09 324 ALA A CA 1
ATOM 2495 C C . ALA A 1 324 ? -0.782 18.981 35.520 1.00 58.09 324 ALA A C 1
ATOM 2497 O O . ALA A 1 324 ? -1.202 19.745 34.649 1.00 58.09 324 ALA A O 1
ATOM 2498 N N . ALA A 1 325 ? -0.029 19.403 36.540 1.00 61.97 325 ALA A N 1
ATOM 2499 C CA . ALA A 1 325 ? 0.408 20.787 36.692 1.00 61.97 325 ALA A CA 1
ATOM 2500 C C . ALA A 1 325 ? 1.370 21.230 35.574 1.00 61.97 325 ALA A C 1
ATOM 2502 O O . ALA A 1 325 ? 1.292 22.371 35.123 1.00 61.97 325 ALA A O 1
ATOM 2503 N N . ALA A 1 326 ? 2.238 20.335 35.090 1.00 59.56 326 ALA A N 1
ATOM 2504 C CA . ALA A 1 326 ? 3.177 20.622 34.002 1.00 59.56 326 ALA A CA 1
ATOM 2505 C C . ALA A 1 326 ? 2.500 20.763 32.622 1.00 59.56 326 ALA A C 1
ATOM 2507 O O . ALA A 1 326 ? 3.019 21.456 31.751 1.00 59.56 326 ALA A O 1
ATOM 2508 N N . VAL A 1 327 ? 1.335 20.135 32.425 1.00 51.75 327 VAL A N 1
ATOM 2509 C CA . VAL A 1 327 ? 0.585 20.115 31.153 1.00 51.75 327 VAL A CA 1
ATOM 2510 C C . VAL A 1 327 ? -0.333 21.349 30.987 1.00 51.75 327 VAL A C 1
ATOM 2512 O O . VAL A 1 327 ? -0.736 21.688 29.872 1.00 51.75 327 VAL A O 1
ATOM 2515 N N . ASP A 1 328 ? -0.664 22.074 32.061 1.00 53.97 328 ASP A N 1
ATOM 2516 C CA . ASP A 1 328 ? -1.582 23.224 32.010 1.00 53.97 328 ASP A CA 1
ATOM 2517 C C . ASP A 1 328 ? -0.878 24.536 31.573 1.00 53.97 328 ASP A C 1
ATOM 2519 O O . ASP A 1 328 ? -0.434 25.350 32.380 1.00 53.97 328 ASP A O 1
ATOM 2523 N N . ILE A 1 329 ? -0.836 24.805 30.260 1.00 44.00 329 ILE A N 1
ATOM 2524 C CA . ILE A 1 329 ? -0.252 26.025 29.643 1.00 44.00 329 ILE A CA 1
ATOM 2525 C C . ILE A 1 329 ? -1.073 27.317 29.894 1.00 44.00 329 ILE A C 1
ATOM 2527 O O . ILE A 1 329 ? -0.716 28.405 29.441 1.00 44.00 329 ILE A O 1
ATOM 2531 N N . ARG A 1 330 ? -2.179 27.282 30.647 1.00 43.00 330 ARG A N 1
ATOM 2532 C CA . ARG A 1 330 ? -2.996 28.485 30.905 1.00 43.00 330 ARG A CA 1
ATOM 2533 C C . ARG A 1 330 ? -3.036 28.842 32.378 1.00 43.00 330 ARG A C 1
ATOM 2535 O O . ARG A 1 330 ? -4.032 28.636 33.062 1.00 43.00 330 ARG A O 1
ATOM 2542 N N . GLY A 1 331 ? -1.946 29.466 32.820 1.00 47.53 331 GLY A N 1
ATOM 2543 C CA . GLY A 1 331 ? -1.832 30.092 34.129 1.00 47.53 331 GLY A CA 1
ATOM 2544 C C . GLY A 1 331 ? -3.054 30.946 34.470 1.00 47.53 331 GLY A C 1
ATOM 2545 O O . GLY A 1 331 ? -3.314 31.968 33.834 1.00 47.53 331 GLY A O 1
ATOM 2546 N N . ARG A 1 332 ? -3.801 30.503 35.484 1.00 40.56 332 ARG A N 1
ATOM 2547 C CA . ARG A 1 332 ? -4.550 31.328 36.440 1.00 40.56 332 ARG A CA 1
ATOM 2548 C C . ARG A 1 332 ? -5.057 30.434 37.574 1.00 40.56 332 ARG A C 1
ATOM 2550 O O . ARG A 1 332 ? -6.024 29.697 37.434 1.00 40.56 332 ARG A O 1
ATOM 2557 N N . SER A 1 333 ? -4.350 30.520 38.696 1.00 42.81 333 SER A N 1
ATOM 2558 C CA . SER A 1 333 ? -4.712 29.932 39.985 1.00 42.81 333 SER A CA 1
ATOM 2559 C 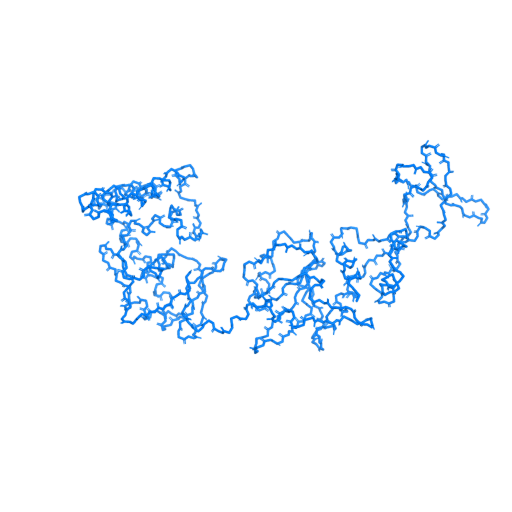C . SER A 1 333 ? -5.960 30.603 40.570 1.00 42.81 333 SER A C 1
ATOM 2561 O O . SER A 1 333 ? -6.040 31.836 40.555 1.00 42.81 333 SER A O 1
ATOM 2563 N N . ARG A 1 334 ? -6.891 29.788 41.095 1.00 43.34 334 ARG A N 1
ATOM 2564 C CA . ARG A 1 334 ? -7.524 29.931 42.426 1.00 43.34 334 ARG A CA 1
ATOM 2565 C C . ARG A 1 334 ? -8.444 28.731 42.749 1.00 43.34 334 ARG A C 1
ATOM 2567 O O . ARG A 1 334 ? -9.324 28.388 41.970 1.00 43.34 334 ARG A O 1
ATOM 2574 N N . GLU A 1 335 ? -8.220 28.150 43.932 1.00 45.22 335 GLU A N 1
ATOM 2575 C CA . GLU A 1 335 ? -9.202 27.493 44.828 1.00 45.22 335 GLU A CA 1
ATOM 2576 C C . GLU A 1 335 ? -9.820 26.114 44.487 1.00 45.22 335 GLU A C 1
ATOM 2578 O O . GLU A 1 335 ? -10.715 25.666 45.200 1.00 45.22 335 GLU A O 1
ATOM 2583 N N . GLN A 1 336 ? -9.298 25.353 43.520 1.00 43.62 336 GLN A N 1
ATOM 2584 C CA . GLN A 1 336 ? -9.602 23.913 43.389 1.00 43.62 336 GLN A CA 1
ATOM 2585 C C . GLN A 1 336 ? -8.310 23.100 43.319 1.00 43.62 336 GLN A C 1
ATOM 2587 O O . GLN A 1 336 ? -7.396 23.495 42.598 1.00 43.62 336 GLN A O 1
ATOM 2592 N N . SER A 1 337 ? -8.220 21.993 44.071 1.00 55.59 337 SER A N 1
ATOM 2593 C CA . SER A 1 337 ? -7.074 21.079 43.976 1.00 55.59 337 SER A CA 1
ATOM 2594 C C . SER A 1 337 ? -6.905 20.623 42.524 1.00 55.59 337 SER A C 1
ATOM 2596 O O . SER A 1 337 ? -7.893 20.438 41.806 1.00 55.59 337 SER A O 1
ATOM 2598 N N . ASP A 1 338 ? -5.661 20.45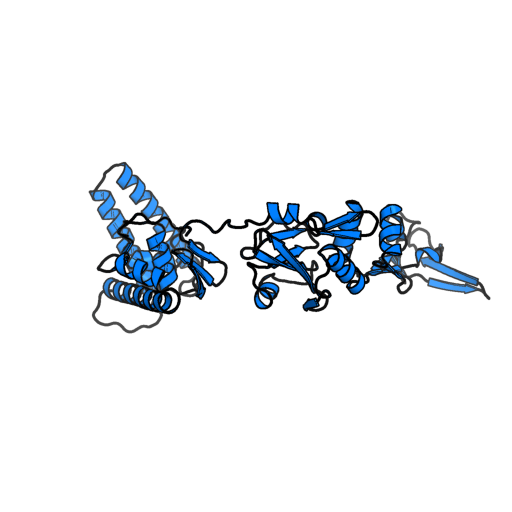7 42.068 1.00 61.56 338 ASP A N 1
ATOM 2599 C CA . ASP A 1 338 ? -5.376 20.079 40.678 1.00 61.56 338 ASP A CA 1
ATOM 2600 C C . ASP A 1 338 ? -6.106 18.783 40.276 1.00 61.56 338 ASP A C 1
ATOM 2602 O O . ASP A 1 338 ? -6.611 18.681 39.159 1.00 61.56 338 ASP A O 1
ATOM 2606 N N . ALA A 1 339 ? -6.300 17.856 41.221 1.00 59.16 339 ALA A N 1
ATOM 2607 C CA . ALA A 1 339 ? -7.074 16.628 41.039 1.00 59.16 339 ALA A CA 1
ATOM 2608 C C . ALA A 1 339 ? -8.553 16.878 40.679 1.00 59.16 339 ALA A C 1
ATOM 2610 O O . ALA A 1 339 ? -9.089 16.243 39.771 1.00 59.16 339 ALA A O 1
ATOM 2611 N N . GLU A 1 340 ? -9.216 17.842 41.326 1.00 65.94 340 GLU A N 1
ATOM 2612 C CA . GLU A 1 340 ? -10.614 18.185 41.033 1.00 65.94 340 GLU A CA 1
ATOM 2613 C C . GLU A 1 340 ? -10.774 18.779 39.627 1.00 65.94 340 GLU A C 1
ATOM 2615 O O . GLU A 1 340 ? -11.747 18.506 38.915 1.00 65.94 340 GLU A O 1
ATOM 2620 N N . ARG A 1 341 ? -9.793 19.587 39.207 1.00 68.50 341 ARG A N 1
ATOM 2621 C CA . ARG A 1 341 ? -9.757 20.186 37.869 1.00 68.50 341 ARG A CA 1
ATOM 2622 C C . ARG A 1 341 ? -9.546 19.121 36.796 1.00 68.50 341 ARG A C 1
ATOM 2624 O O . ARG A 1 341 ? -10.279 19.110 35.803 1.00 68.50 341 ARG A O 1
ATOM 2631 N N . VAL A 1 342 ? -8.592 18.214 37.013 1.00 68.19 342 VAL A N 1
ATOM 2632 C CA . VAL A 1 342 ? -8.323 17.079 36.120 1.00 68.19 342 VAL A CA 1
ATOM 2633 C C . VAL A 1 342 ? -9.563 16.208 35.985 1.00 68.19 342 VAL A C 1
ATOM 2635 O O . VAL A 1 342 ? -10.007 15.954 34.866 1.00 68.19 342 VAL A O 1
ATOM 2638 N N . ARG A 1 343 ? -10.190 15.846 37.107 1.00 79.56 343 ARG A N 1
ATOM 2639 C CA . ARG A 1 343 ? -11.427 15.064 37.120 1.00 79.56 343 ARG A CA 1
ATOM 2640 C C . ARG A 1 343 ? -12.517 15.698 36.270 1.00 79.56 343 ARG A C 1
ATOM 2642 O O . ARG A 1 343 ? -13.058 15.035 35.390 1.00 79.56 343 ARG A O 1
ATOM 2649 N N . ARG A 1 344 ? -12.803 16.989 36.470 1.00 80.06 344 ARG A N 1
ATOM 2650 C CA . ARG A 1 344 ? -13.817 17.696 35.675 1.00 80.06 344 ARG A CA 1
ATOM 2651 C C . ARG A 1 344 ? -13.469 17.709 34.187 1.00 80.06 344 ARG A C 1
ATOM 2653 O O . ARG A 1 344 ? -14.346 17.483 33.363 1.00 80.06 344 ARG A O 1
ATOM 2660 N N . SER A 1 345 ? -12.204 17.943 33.843 1.00 80.31 345 SER A N 1
ATOM 2661 C CA . SER A 1 345 ? -11.733 17.956 32.452 1.00 80.31 345 SER A CA 1
ATOM 2662 C C . SER A 1 345 ? -11.913 16.599 31.762 1.00 80.31 345 SER A C 1
ATOM 2664 O O . SER A 1 345 ? -12.428 16.534 30.644 1.00 80.31 345 SER A O 1
ATOM 2666 N N . VAL A 1 346 ? -11.546 15.508 32.443 1.00 82.81 346 VAL A N 1
ATOM 2667 C CA . VAL A 1 346 ? -11.707 14.138 31.935 1.00 82.81 346 VAL A CA 1
ATOM 2668 C C . VAL A 1 346 ? -13.186 13.787 31.791 1.00 82.81 346 VAL A C 1
ATOM 2670 O O . VAL A 1 346 ? -13.589 13.361 30.709 1.00 82.81 346 VAL A O 1
ATOM 2673 N N . SER A 1 347 ? -14.008 14.047 32.816 1.00 86.00 347 SER A N 1
ATOM 2674 C CA . SER A 1 347 ? -15.457 13.803 32.762 1.00 86.00 347 SER A CA 1
ATOM 2675 C C . SER A 1 347 ? -16.111 14.539 31.596 1.00 86.00 347 SER A C 1
ATOM 2677 O O . SER A 1 347 ? -16.870 13.947 30.833 1.00 86.00 347 SER A O 1
ATOM 2679 N N . GLU A 1 348 ? -15.770 15.814 31.400 1.00 85.62 348 GLU A N 1
ATOM 2680 C CA . GLU A 1 348 ? -16.311 16.620 30.306 1.00 85.62 348 GLU A CA 1
ATOM 2681 C C . GLU A 1 348 ? -15.805 16.179 28.927 1.00 85.62 348 GLU A C 1
ATOM 2683 O O . GLU A 1 348 ? -16.517 16.322 27.934 1.00 85.62 348 GLU A O 1
ATOM 2688 N N . ALA A 1 349 ? -14.587 15.647 28.817 1.00 86.38 349 ALA A N 1
ATOM 2689 C CA . ALA A 1 349 ? -14.090 15.082 27.565 1.00 86.38 349 ALA A CA 1
ATOM 2690 C C . ALA A 1 349 ? -14.817 13.781 27.201 1.00 86.38 349 ALA A C 1
ATOM 2692 O O . ALA A 1 349 ? -15.298 13.660 26.076 1.00 86.38 349 ALA A O 1
ATOM 2693 N N . VAL A 1 350 ? -14.946 12.854 28.157 1.00 90.31 350 VAL A N 1
ATOM 2694 C CA . VAL A 1 350 ? -15.662 11.584 27.967 1.00 90.31 350 VAL A CA 1
ATOM 2695 C C . VAL A 1 350 ? -17.125 11.846 27.620 1.00 90.31 350 VAL A C 1
ATOM 2697 O O . VAL A 1 350 ? -17.601 11.355 26.601 1.00 90.31 350 VAL A O 1
ATOM 2700 N N . ARG A 1 351 ? -17.821 12.691 28.396 1.00 91.50 351 ARG A N 1
ATOM 2701 C CA . ARG A 1 351 ? -19.231 13.038 28.160 1.00 91.50 351 ARG A CA 1
ATOM 2702 C C . ARG A 1 351 ? -19.459 13.599 26.757 1.00 91.50 351 ARG A C 1
ATOM 2704 O O . ARG A 1 351 ? -20.334 13.120 26.042 1.00 91.50 351 ARG A O 1
ATOM 2711 N N . ARG A 1 352 ? -18.658 14.588 26.338 1.00 91.81 352 ARG A N 1
ATOM 2712 C CA . ARG A 1 352 ? -18.786 15.207 25.006 1.00 91.81 352 ARG A CA 1
ATOM 2713 C C . ARG A 1 352 ? -18.561 14.213 23.873 1.00 91.81 352 ARG A C 1
ATOM 2715 O O . ARG A 1 352 ? -19.255 14.288 22.861 1.00 91.81 352 ARG A O 1
ATOM 2722 N N . ASP A 1 353 ? -17.595 13.310 24.020 1.00 93.44 353 ASP A N 1
ATOM 2723 C CA . ASP A 1 353 ? -17.310 12.329 22.977 1.00 93.44 353 ASP A CA 1
ATOM 2724 C C . ASP A 1 353 ? -18.344 11.202 22.943 1.00 93.44 353 ASP A C 1
ATOM 2726 O O . ASP A 1 353 ? -18.720 10.802 21.845 1.00 93.44 353 ASP A O 1
ATOM 2730 N N . ILE A 1 354 ? -18.902 10.779 24.085 1.00 94.62 354 ILE A N 1
ATOM 2731 C CA . ILE A 1 354 ? -20.079 9.895 24.110 1.00 94.62 354 ILE A CA 1
ATOM 2732 C C . ILE A 1 354 ? -21.256 10.570 23.398 1.00 94.62 354 ILE A C 1
ATOM 2734 O O . ILE A 1 354 ? -21.843 9.966 22.512 1.00 94.62 354 ILE A O 1
ATOM 2738 N N . GLU A 1 355 ? -21.565 11.838 23.689 1.00 93.25 355 GLU A N 1
ATOM 2739 C CA . GLU A 1 355 ? -22.647 12.572 23.008 1.00 93.25 355 GLU A CA 1
ATOM 2740 C C . GLU A 1 355 ? -22.433 12.682 21.494 1.00 93.25 355 GLU A C 1
ATOM 2742 O O . GLU A 1 355 ? -23.389 12.605 20.718 1.00 93.25 355 GLU A O 1
ATOM 2747 N N . ARG A 1 356 ? -21.182 12.867 21.057 1.00 94.31 356 ARG A N 1
ATOM 2748 C CA . ARG A 1 356 ? -20.828 12.871 19.635 1.00 94.31 356 ARG A CA 1
ATOM 2749 C C . ARG A 1 356 ? -21.020 11.489 19.015 1.00 94.31 356 ARG A C 1
ATOM 2751 O O . ARG A 1 356 ? -21.617 11.404 17.947 1.00 94.31 356 ARG A O 1
ATOM 2758 N N . ILE A 1 357 ? -20.575 10.431 19.693 1.00 93.62 357 ILE A N 1
ATOM 2759 C CA . ILE A 1 357 ? -20.770 9.047 19.252 1.00 93.62 357 ILE A CA 1
ATOM 2760 C C . ILE A 1 357 ? -22.264 8.735 19.157 1.00 93.62 357 ILE A C 1
ATOM 2762 O O . ILE A 1 357 ? -22.695 8.254 18.121 1.00 93.62 357 ILE A O 1
ATOM 2766 N N . THR A 1 358 ? -23.080 9.101 20.147 1.00 94.31 358 THR A N 1
ATOM 2767 C CA . THR A 1 358 ? -24.532 8.850 20.156 1.00 94.31 358 THR A CA 1
ATOM 2768 C C . THR A 1 358 ? -25.260 9.454 18.952 1.00 94.31 358 THR A C 1
ATOM 2770 O O . THR A 1 358 ? -26.246 8.884 18.490 1.00 94.31 358 THR A O 1
ATOM 2773 N N . LYS A 1 359 ? -24.796 10.591 18.415 1.00 90.31 359 LYS A N 1
ATOM 2774 C CA . LYS A 1 359 ? -25.414 11.221 17.233 1.00 90.31 359 LYS A CA 1
ATOM 2775 C C . LYS A 1 359 ? -25.215 10.417 15.948 1.00 90.31 359 LYS A C 1
ATOM 2777 O O . LYS A 1 359 ? -26.092 10.442 15.091 1.00 90.31 359 LYS A O 1
ATOM 2782 N N . GLU A 1 360 ? -24.076 9.745 15.804 1.00 88.19 360 GLU A N 1
ATOM 2783 C CA . GLU A 1 360 ? -23.697 9.024 14.578 1.00 88.19 360 GLU A CA 1
ATOM 2784 C C . GLU A 1 360 ? -23.831 7.499 14.715 1.00 88.19 360 GLU A C 1
ATOM 2786 O O . GLU A 1 360 ? -24.104 6.813 13.732 1.00 88.19 360 GLU A O 1
ATOM 2791 N N . HIS A 1 361 ? -23.679 6.977 15.934 1.00 90.06 361 HIS A N 1
ATOM 2792 C CA . HIS A 1 361 ? -23.816 5.575 16.331 1.00 90.06 361 HIS A CA 1
ATOM 2793 C C . HIS A 1 361 ? -24.661 5.465 17.617 1.00 90.06 361 HIS A C 1
ATOM 2795 O O . HIS A 1 361 ? -24.119 5.355 18.724 1.00 90.06 361 HIS A O 1
ATOM 2801 N N . PRO A 1 362 ? -26.003 5.528 17.511 1.00 92.06 362 PRO A N 1
ATOM 2802 C CA . PRO A 1 362 ? -26.871 5.556 18.684 1.00 92.06 362 PRO A CA 1
ATOM 2803 C C . PRO A 1 362 ? -26.717 4.328 19.583 1.00 92.06 362 PRO A C 1
ATOM 2805 O O . PRO A 1 362 ? -26.652 4.491 20.797 1.00 92.06 362 PRO A O 1
ATOM 2808 N N . ALA A 1 363 ? -26.631 3.116 19.025 1.00 89.00 363 ALA A N 1
ATOM 2809 C CA . ALA A 1 363 ? -26.530 1.885 19.814 1.00 89.00 363 ALA A CA 1
ATOM 2810 C C . ALA A 1 363 ? -25.258 1.871 20.679 1.00 89.00 363 ALA A C 1
ATOM 2812 O O . ALA A 1 363 ? -25.333 1.671 21.893 1.00 89.00 363 ALA A O 1
ATOM 2813 N N . LEU A 1 364 ? -24.109 2.206 20.083 1.00 92.50 364 LEU A N 1
ATOM 2814 C CA . LEU A 1 364 ? -22.847 2.344 20.807 1.00 92.50 364 LEU A CA 1
ATOM 2815 C C . LEU A 1 364 ? -22.907 3.457 21.858 1.00 92.50 364 LEU A C 1
ATOM 2817 O O . LEU A 1 364 ? -22.445 3.280 22.982 1.00 92.50 364 LEU A O 1
ATOM 2821 N N . GLY A 1 365 ? -23.492 4.601 21.507 1.00 93.19 365 GLY A N 1
ATOM 2822 C CA . GLY A 1 365 ? -23.655 5.725 22.423 1.00 93.19 365 GLY A CA 1
ATOM 2823 C C . GLY A 1 365 ? -24.441 5.357 23.685 1.00 93.19 365 GLY A C 1
ATOM 2824 O O . GLY A 1 365 ? -24.007 5.667 24.797 1.00 93.19 365 GLY A O 1
ATOM 2825 N N . HIS A 1 366 ? -25.561 4.640 23.535 1.00 92.19 366 HIS A N 1
ATOM 2826 C CA . HIS A 1 366 ? -26.355 4.150 24.668 1.00 92.19 366 HIS A CA 1
ATOM 2827 C C . HIS A 1 366 ? -25.584 3.122 25.496 1.00 92.19 366 HIS A C 1
ATOM 2829 O O . HIS A 1 366 ? -25.574 3.213 26.724 1.00 92.19 366 HIS A O 1
ATOM 2835 N N . HIS A 1 367 ? -24.891 2.187 24.837 1.00 93.25 367 HIS A N 1
ATOM 2836 C CA . HIS A 1 367 ? -24.040 1.213 25.514 1.00 93.25 367 HIS A CA 1
ATOM 2837 C C . HIS A 1 367 ? -23.002 1.905 26.401 1.00 93.25 367 HIS A C 1
ATOM 2839 O O . HIS A 1 367 ? -22.931 1.628 27.598 1.00 93.25 367 HIS A O 1
ATOM 2845 N N . LEU A 1 368 ? -22.228 2.842 25.845 1.00 93.69 368 LEU A N 1
ATOM 2846 C CA . LEU A 1 368 ? -21.188 3.572 26.577 1.00 93.69 368 LEU A CA 1
ATOM 2847 C C . LEU A 1 368 ? -21.770 4.414 27.715 1.00 93.69 368 LEU A C 1
ATOM 2849 O O . LEU A 1 368 ? -21.206 4.428 28.804 1.00 93.69 368 LEU A O 1
ATOM 2853 N N . THR A 1 369 ? -22.915 5.063 27.494 1.00 93.44 369 THR A N 1
ATOM 2854 C CA . THR A 1 369 ? -23.595 5.865 28.525 1.00 93.44 369 THR A CA 1
ATOM 2855 C C . THR A 1 369 ? -24.012 5.016 29.728 1.00 93.44 369 THR A C 1
ATOM 2857 O O . THR A 1 369 ? -23.873 5.455 30.865 1.00 93.44 369 THR A O 1
ATOM 2860 N N . ASN A 1 370 ? -24.496 3.795 29.487 1.00 92.06 370 ASN A N 1
ATOM 2861 C CA . ASN A 1 370 ? -24.975 2.909 30.550 1.00 92.06 370 ASN A CA 1
ATOM 2862 C C . ASN A 1 370 ? -23.844 2.146 31.253 1.00 92.06 370 ASN A C 1
ATOM 2864 O O . ASN A 1 370 ? -23.991 1.745 32.404 1.00 92.06 370 ASN A O 1
ATOM 2868 N N . SER A 1 371 ? -22.728 1.919 30.559 1.00 91.69 371 SER A N 1
ATOM 2869 C CA . SER A 1 371 ? -21.628 1.081 31.048 1.00 91.69 371 SER A CA 1
ATOM 2870 C C . SER A 1 371 ? -20.455 1.874 31.617 1.00 91.69 371 SER A C 1
ATOM 2872 O O . SER A 1 371 ? -19.716 1.339 32.440 1.00 91.69 371 SER A O 1
ATOM 2874 N N . ILE A 1 372 ? -20.250 3.134 31.228 1.00 92.00 372 ILE A N 1
ATOM 2875 C CA . ILE A 1 372 ? -19.177 3.963 31.784 1.00 92.00 372 ILE A CA 1
ATOM 2876 C C . ILE A 1 372 ? -19.687 4.690 33.026 1.00 92.00 372 ILE A C 1
ATOM 2878 O O . ILE A 1 372 ? -20.509 5.600 32.955 1.00 92.00 372 ILE A O 1
ATOM 2882 N N . VAL A 1 373 ? -19.139 4.319 34.181 1.00 86.75 373 VAL A N 1
ATOM 2883 C CA . VAL A 1 373 ? -19.376 5.005 35.450 1.00 86.75 373 VAL A CA 1
ATOM 2884 C C . VAL A 1 373 ? -18.321 6.094 35.617 1.00 86.75 373 VAL A C 1
ATOM 2886 O O . VAL A 1 373 ? -17.125 5.799 35.651 1.00 86.75 373 VAL A O 1
ATOM 2889 N N . SER A 1 374 ? -18.768 7.344 35.737 1.00 80.62 374 SER A N 1
ATOM 2890 C CA . SER A 1 374 ? -17.921 8.509 36.016 1.00 80.62 374 SER A CA 1
ATOM 2891 C C . SER A 1 374 ? -18.200 9.070 37.416 1.00 80.62 374 SER A C 1
ATOM 2893 O O . SER A 1 374 ? -19.339 9.434 37.712 1.00 80.62 374 SER A O 1
ATOM 2895 N N . GLY A 1 375 ? -17.172 9.171 38.261 1.00 70.50 375 GLY A N 1
ATOM 2896 C CA . GLY A 1 375 ? -17.233 9.747 39.610 1.00 70.50 375 GLY A CA 1
ATOM 2897 C C . GLY A 1 375 ? -15.878 10.328 40.024 1.00 70.50 375 GLY A C 1
ATOM 2898 O O . GLY A 1 375 ? -15.272 11.066 39.251 1.00 70.50 375 GLY A O 1
ATOM 2899 N N . THR A 1 376 ? -15.387 10.000 41.226 1.00 64.50 376 THR A N 1
ATOM 2900 C CA . THR A 1 376 ? -13.973 10.240 41.597 1.00 64.50 376 THR A CA 1
ATOM 2901 C C . THR A 1 376 ? -13.032 9.457 40.678 1.00 64.50 376 THR A C 1
ATOM 2903 O O . THR A 1 376 ? -12.037 10.002 40.200 1.00 64.50 376 THR A O 1
ATOM 2906 N N . ASP A 1 377 ? -13.437 8.233 40.347 1.00 78.56 377 ASP A N 1
ATOM 2907 C CA . ASP A 1 377 ? -12.762 7.339 39.417 1.00 78.56 377 ASP A CA 1
ATOM 2908 C C . ASP A 1 377 ? -13.667 6.975 38.237 1.00 78.56 377 ASP A C 1
ATOM 2910 O O . ASP A 1 377 ? -14.885 7.190 38.260 1.00 78.56 377 ASP A O 1
ATOM 2914 N N . PHE A 1 378 ? -13.053 6.408 37.204 1.00 85.31 378 PHE A N 1
ATOM 2915 C CA . PHE A 1 378 ? -13.706 5.950 35.989 1.00 85.31 378 PHE A CA 1
ATOM 2916 C C . PHE A 1 378 ? -13.646 4.434 35.898 1.00 85.31 378 PHE A C 1
ATOM 2918 O O . PHE A 1 378 ? -12.632 3.812 36.214 1.00 85.31 378 PHE A O 1
ATOM 2925 N N . ARG A 1 379 ? -14.736 3.831 35.430 1.00 88.00 379 ARG A N 1
ATOM 2926 C CA . ARG A 1 379 ? -14.802 2.391 35.194 1.00 88.00 379 ARG A CA 1
ATOM 2927 C C . ARG A 1 379 ? -15.761 2.089 34.059 1.00 88.00 379 ARG A C 1
ATOM 2929 O O . ARG A 1 379 ? -16.880 2.593 34.052 1.00 88.00 379 ARG A O 1
ATOM 2936 N N . TYR A 1 380 ? -15.356 1.201 33.163 1.00 88.56 380 TYR A N 1
ATOM 2937 C CA . TYR A 1 380 ? -16.266 0.558 32.224 1.00 88.56 380 TYR A CA 1
ATOM 2938 C C . TYR A 1 380 ? -16.819 -0.728 32.851 1.00 88.56 380 TYR A C 1
ATOM 2940 O O . TYR A 1 380 ? -16.076 -1.671 33.095 1.00 88.56 380 TYR A O 1
ATOM 2948 N N . ALA A 1 381 ? -18.106 -0.752 33.177 1.00 87.25 381 ALA A N 1
ATOM 2949 C CA . ALA A 1 381 ? -18.809 -1.861 33.812 1.00 87.25 381 ALA A CA 1
ATOM 2950 C C . ALA A 1 381 ? -20.097 -2.178 33.029 1.00 87.25 381 ALA A C 1
ATOM 2952 O O . ALA A 1 381 ? -21.176 -1.730 33.420 1.00 87.25 381 ALA A O 1
ATOM 2953 N N . PRO A 1 382 ? -20.001 -2.909 31.905 1.00 84.69 382 PRO A N 1
ATOM 2954 C CA . PRO A 1 382 ? -21.175 -3.278 31.124 1.00 84.69 382 PRO A CA 1
ATOM 2955 C C . PRO A 1 382 ? -22.026 -4.325 31.863 1.00 84.69 382 PRO A C 1
ATOM 2957 O O . PRO A 1 382 ? -21.498 -5.169 32.585 1.00 84.69 382 PRO A O 1
ATOM 2960 N N . GLU A 1 383 ? -23.348 -4.295 31.662 1.00 74.62 383 GLU A N 1
ATOM 2961 C CA . GLU A 1 383 ? -24.284 -5.264 32.269 1.00 74.62 383 GLU A CA 1
ATOM 2962 C C . GLU A 1 383 ? -24.083 -6.694 31.745 1.00 74.62 383 GLU A C 1
ATOM 2964 O O . GLU A 1 383 ? -24.345 -7.671 32.446 1.00 74.62 383 GLU A O 1
ATOM 2969 N N . ARG A 1 384 ? -23.614 -6.818 30.499 1.00 74.81 384 ARG A N 1
ATOM 2970 C CA . ARG A 1 384 ? -23.223 -8.078 29.865 1.00 74.81 384 ARG A CA 1
ATOM 2971 C C . ARG A 1 384 ? -21.775 -7.975 29.420 1.00 74.81 384 ARG A C 1
ATOM 2973 O O . ARG A 1 384 ? -21.364 -6.939 28.896 1.00 74.81 384 ARG A O 1
ATOM 2980 N N . GLN A 1 385 ? -21.018 -9.055 29.598 1.00 71.69 385 GLN A N 1
ATOM 2981 C CA . GLN A 1 385 ? -19.644 -9.114 29.113 1.00 71.69 385 GLN A CA 1
ATOM 2982 C C . GLN A 1 385 ? -19.629 -8.819 27.610 1.00 71.69 385 GLN A C 1
ATOM 2984 O O . GLN A 1 385 ? -20.345 -9.446 26.831 1.00 71.69 385 GLN A O 1
ATOM 2989 N N . THR A 1 386 ? -18.876 -7.788 27.246 1.00 75.81 386 THR A N 1
ATOM 2990 C CA . THR A 1 386 ? -18.798 -7.252 25.892 1.00 75.81 386 THR A CA 1
ATOM 2991 C C . THR A 1 386 ? -17.331 -7.273 25.508 1.00 75.81 386 THR A C 1
ATOM 2993 O O . THR A 1 386 ? -16.545 -6.517 26.079 1.00 75.81 386 THR A O 1
ATOM 2996 N N . ASP A 1 387 ? -16.965 -8.152 24.581 1.00 72.25 387 ASP A N 1
ATOM 2997 C CA . ASP A 1 387 ? -15.587 -8.251 24.113 1.00 72.25 387 ASP A CA 1
ATOM 2998 C C . ASP A 1 387 ? -15.331 -7.182 23.049 1.00 72.25 387 ASP A C 1
ATOM 3000 O O . ASP A 1 387 ? -16.142 -6.986 22.133 1.00 72.25 387 ASP A O 1
ATOM 3004 N N . TRP A 1 388 ? -14.207 -6.482 23.201 1.00 73.12 388 TRP A N 1
ATOM 3005 C CA . TRP A 1 388 ? -13.766 -5.429 22.297 1.00 73.12 388 TRP A CA 1
ATOM 3006 C C . TRP A 1 388 ? -12.430 -5.787 21.673 1.00 73.12 388 TRP A C 1
ATOM 3008 O O . TRP A 1 388 ? -11.497 -6.189 22.364 1.00 73.12 388 TRP A O 1
ATOM 3018 N N . LEU A 1 389 ? -12.321 -5.553 20.371 1.00 66.12 389 LEU A N 1
ATOM 3019 C CA . LEU A 1 389 ? -11.033 -5.394 19.716 1.00 66.12 389 LEU A CA 1
ATOM 3020 C C . LEU A 1 389 ? -10.610 -3.924 19.860 1.00 66.12 389 LEU A C 1
ATOM 3022 O O . LEU A 1 389 ? -11.158 -3.059 19.169 1.00 66.12 389 LEU A O 1
ATOM 3026 N N . THR A 1 390 ? -9.703 -3.649 20.800 1.00 57.00 390 THR A N 1
ATOM 3027 C CA . THR A 1 390 ? -9.199 -2.304 21.149 1.00 57.00 390 THR A CA 1
ATOM 3028 C C . THR A 1 390 ? -7.772 -2.069 20.717 1.00 57.00 390 THR A C 1
ATOM 3030 O O . THR A 1 390 ? -6.953 -2.990 20.927 1.00 57.00 390 THR A O 1
#

Sequence (390 aa):
MPQFLRTLSDLLESSRATITQDELSALTDDVRDAMLSLKILVPSRTATHVVCDACHEDHVEEVVRIKAGNDVAFRIRCPDSGWVDVPADRLRQWTMDTSRMVSLLSAGIGPADAAEAVIPDQVWRLGSVEIAGVVLSIVLVRGGGIKSLGTVAAKLPPQRTVVVRTADAPDMVDGYAATLALTSAFALDSGQFEFQINRVRALLVIESAVVGNVFHRRGEFWQMSFEGDTKYFKDSVGIGYISRLLIQPHRIISSVMLLAARAGIDSLVAAGTSGEILDEEARRQYGQRYNDLQEDLEKARHNSDLGWQEKIENELEALMVQLAAAVDIRGRSREQSDAERVRRSVSEAVRRDIERITKEHPALGHHLTNSIVSGTDFRYAPERQTDWLT